Protein AF-0000000073242923 (afdb_homodimer)

Structure (mmCIF, N/CA/C/O backbone):
data_AF-0000000073242923-model_v1
#
loop_
_entity.id
_entity.type
_entity.pdbx_description
1 polymer 'DNA-directed RNA polymerase subunit'
#
loop_
_atom_site.group_PDB
_atom_site.id
_atom_site.type_symbol
_atom_site.label_atom_id
_atom_site.label_alt_id
_atom_site.label_comp_id
_atom_site.label_asym_id
_atom_site.label_entity_id
_atom_site.label_seq_id
_atom_site.pdbx_PDB_ins_code
_atom_site.Cartn_x
_atom_site.Cartn_y
_atom_site.Cartn_z
_atom_site.occupancy
_atom_site.B_iso_or_equiv
_atom_site.auth_seq_id
_atom_site.auth_comp_id
_atom_site.auth_asym_id
_atom_site.auth_atom_id
_atom_site.pdbx_PDB_model_num
ATOM 1 N N . MET A 1 1 ? -4.211 -2.914 3.215 1 80.69 1 MET A N 1
ATOM 2 C CA . MET A 1 1 ? -3.973 -1.51 3.537 1 80.69 1 MET A CA 1
ATOM 3 C C . MET A 1 1 ? -2.5 -1.266 3.846 1 80.69 1 MET A C 1
ATOM 5 O O . MET A 1 1 ? -1.742 -2.213 4.062 1 80.69 1 MET A O 1
ATOM 9 N N . PHE A 1 2 ? -2.104 0.035 3.656 1 84.06 2 PHE A N 1
ATOM 10 C CA . PHE A 1 2 ? -0.707 0.384 3.889 1 84.06 2 PHE A CA 1
ATOM 11 C C . PHE A 1 2 ? -0.576 1.334 5.074 1 84.06 2 PHE A C 1
ATOM 13 O O . PHE A 1 2 ? -1.42 2.211 5.27 1 84.06 2 PHE A O 1
ATOM 20 N N . TYR A 1 3 ? 0.448 0.98 5.871 1 86.44 3 TYR A N 1
ATOM 21 C CA . TYR A 1 3 ? 0.689 1.798 7.055 1 86.44 3 TYR A CA 1
ATOM 22 C C . TYR A 1 3 ? 2.172 2.107 7.211 1 86.44 3 TYR A C 1
ATOM 24 O O . TYR A 1 3 ? 3.023 1.38 6.691 1 86.44 3 TYR A O 1
ATOM 32 N N . LEU A 1 4 ? 2.373 3.188 7.887 1 90.81 4 LEU A N 1
ATOM 33 C CA . LEU A 1 4 ? 3.734 3.506 8.305 1 90.81 4 LEU A CA 1
ATOM 34 C C . LEU A 1 4 ? 4.035 2.9 9.672 1 90.81 4 LEU A C 1
ATOM 36 O O . LEU A 1 4 ? 3.234 3.02 10.602 1 90.81 4 LEU A O 1
ATOM 40 N N . SER A 1 5 ? 5.137 2.205 9.766 1 93.06 5 SER A N 1
ATOM 41 C CA . SER A 1 5 ? 5.57 1.626 11.031 1 93.06 5 SER A CA 1
ATOM 42 C C . SER A 1 5 ? 6.973 2.104 11.406 1 93.06 5 SER A C 1
ATOM 44 O O . SER A 1 5 ? 7.895 2.035 10.586 1 93.06 5 SER A O 1
ATOM 46 N N . ARG A 1 6 ? 7.066 2.523 12.648 1 94.62 6 ARG A N 1
ATOM 47 C CA . ARG A 1 6 ? 8.375 2.951 13.141 1 94.62 6 ARG A CA 1
ATOM 48 C C . ARG A 1 6 ? 9.117 1.791 13.797 1 94.62 6 ARG A C 1
ATOM 50 O O . ARG A 1 6 ? 8.57 1.093 14.648 1 94.62 6 ARG A O 1
ATOM 57 N N . ILE A 1 7 ? 10.391 1.542 13.383 1 95.06 7 ILE A N 1
ATOM 58 C CA . ILE A 1 7 ? 11.188 0.43 13.875 1 95.06 7 ILE A CA 1
ATOM 59 C C . ILE A 1 7 ? 12.555 0.942 14.336 1 95.06 7 ILE A C 1
ATOM 61 O O . ILE A 1 7 ? 13.109 1.865 13.742 1 95.06 7 ILE A O 1
ATOM 65 N N . GLU A 1 8 ? 13.016 0.459 15.398 1 95.88 8 GLU A N 1
ATOM 66 C CA . GLU A 1 8 ? 14.398 0.642 15.82 1 95.88 8 GLU A CA 1
ATOM 67 C C . GLU A 1 8 ? 15.211 -0.637 15.625 1 95.88 8 GLU A C 1
ATOM 69 O O . GLU A 1 8 ? 14.758 -1.726 15.984 1 95.88 8 GLU A O 1
ATOM 74 N N . HIS A 1 9 ? 16.391 -0.534 14.992 1 94.44 9 HIS A N 1
ATOM 75 C CA . HIS A 1 9 ? 17.203 -1.714 14.703 1 94.44 9 HIS A CA 1
ATOM 76 C C . HIS A 1 9 ? 18.688 -1.393 14.766 1 94.44 9 HIS A C 1
ATOM 78 O O . HIS A 1 9 ? 19.109 -0.299 14.375 1 94.44 9 HIS A O 1
ATOM 84 N N . LYS A 1 10 ? 19.406 -2.385 15.266 1 92.94 10 LYS A N 1
ATOM 85 C CA . LYS A 1 10 ? 20.859 -2.301 15.242 1 92.94 10 LYS A CA 1
ATOM 86 C C . LYS A 1 10 ? 21.438 -3.033 14.031 1 92.94 10 LYS A C 1
ATOM 88 O O . LYS A 1 10 ? 21.062 -4.176 13.758 1 92.94 10 LYS A O 1
ATOM 93 N N . LEU A 1 11 ? 22.297 -2.26 13.258 1 92.25 11 LEU A N 1
ATOM 94 C CA . LEU A 1 11 ? 22.875 -2.914 12.094 1 92.25 11 LEU A CA 1
ATOM 95 C C . LEU A 1 11 ? 24.328 -2.5 11.914 1 92.25 11 LEU A C 1
ATOM 97 O O . LEU A 1 11 ? 24.75 -1.441 12.391 1 92.25 11 LEU A O 1
ATOM 101 N N . SER A 1 12 ? 25.062 -3.389 11.266 1 91.44 12 SER A N 1
ATOM 102 C CA . SER A 1 12 ? 26.453 -3.109 10.906 1 91.44 12 SER A CA 1
ATOM 103 C C . SER A 1 12 ? 26.594 -2.812 9.422 1 91.44 12 SER A C 1
ATOM 105 O O . SER A 1 12 ? 25.828 -3.34 8.602 1 91.44 12 SER A O 1
ATOM 107 N N . LEU A 1 13 ? 27.5 -1.941 9.125 1 90.5 13 LEU A N 1
ATOM 108 C CA . LEU A 1 13 ? 27.75 -1.619 7.727 1 90.5 13 LEU A CA 1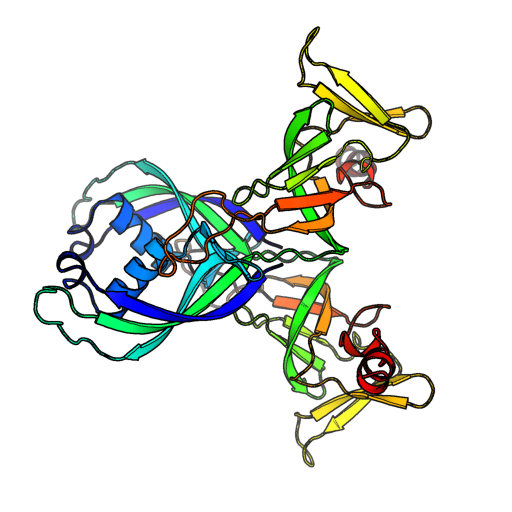
ATOM 109 C C . LEU A 1 13 ? 29.016 -2.307 7.238 1 90.5 13 LEU A C 1
ATOM 111 O O . LEU A 1 13 ? 30.094 -2.113 7.809 1 90.5 13 LEU A O 1
ATOM 115 N N . PRO A 1 14 ? 28.875 -3.059 6.188 1 87.69 14 PRO A N 1
ATOM 116 C CA . PRO A 1 14 ? 30.094 -3.631 5.617 1 87.69 14 PRO A CA 1
ATOM 117 C C . PRO A 1 14 ? 31.016 -2.572 5.02 1 87.69 14 PRO A C 1
ATOM 119 O O . PRO A 1 14 ? 30.562 -1.516 4.586 1 87.69 14 PRO A O 1
ATOM 122 N N . PRO A 1 15 ? 32.25 -2.881 4.992 1 83.69 15 PRO A N 1
ATOM 123 C CA . PRO A 1 15 ? 33.25 -1.922 4.492 1 83.69 15 PRO A CA 1
ATOM 124 C C . PRO A 1 15 ? 32.938 -1.438 3.078 1 83.69 15 PRO A C 1
ATOM 126 O O . PRO A 1 15 ? 33.219 -0.283 2.742 1 83.69 15 PRO A O 1
ATOM 129 N N . THR A 1 16 ? 32.312 -2.264 2.277 1 81.31 16 THR A N 1
ATOM 130 C CA . THR A 1 16 ? 32.031 -1.921 0.887 1 81.31 16 THR A CA 1
ATOM 131 C C . THR A 1 16 ? 31 -0.801 0.802 1 81.31 16 THR A C 1
ATOM 133 O O . THR A 1 16 ? 30.922 -0.095 -0.205 1 81.31 16 THR A O 1
ATOM 136 N N . ARG A 1 17 ? 30.25 -0.628 1.909 1 81.56 17 ARG A N 1
ATOM 137 C CA . ARG A 1 17 ? 29.188 0.381 1.894 1 81.56 17 ARG A CA 1
ATOM 138 C C . ARG A 1 17 ? 29.703 1.711 2.443 1 81.56 17 ARG A C 1
ATOM 140 O O . ARG A 1 17 ? 29.062 2.75 2.246 1 81.56 17 ARG A O 1
ATOM 147 N N . LEU A 1 18 ? 30.828 1.64 2.984 1 81.56 18 LEU A N 1
ATOM 148 C CA . LEU A 1 18 ? 31.328 2.826 3.668 1 81.56 18 LEU A CA 1
ATOM 149 C C . LEU A 1 18 ? 31.812 3.865 2.662 1 81.56 18 LEU A C 1
ATOM 151 O O . LEU A 1 18 ? 32.062 5.016 3.027 1 81.56 18 LEU A O 1
ATOM 155 N N . VAL A 1 19 ? 31.797 3.494 1.378 1 79.81 19 VAL A N 1
ATOM 156 C CA . VAL A 1 19 ? 32.188 4.438 0.334 1 79.81 19 VAL A CA 1
ATOM 157 C C . VAL A 1 19 ? 31.031 5.406 0.067 1 79.81 19 VAL A C 1
ATOM 159 O O . VAL A 1 19 ? 31.234 6.492 -0.48 1 79.81 19 VAL A O 1
ATOM 162 N N . LEU A 1 20 ? 29.906 5.07 0.49 1 83.25 20 LEU A N 1
ATOM 163 C CA . LEU A 1 20 ? 28.703 5.895 0.306 1 83.25 20 LEU A CA 1
ATOM 164 C C . LEU A 1 20 ? 28.469 6.781 1.523 1 83.25 20 LEU A C 1
ATOM 166 O O . LEU A 1 20 ? 28.953 6.484 2.617 1 83.25 20 LEU A O 1
ATOM 170 N N . PRO A 1 21 ? 27.688 7.836 1.221 1 88.5 21 PRO A N 1
ATOM 171 C CA . PRO A 1 21 ? 27.219 8.555 2.41 1 88.5 21 PRO A CA 1
ATOM 172 C C . PRO A 1 21 ? 26.484 7.645 3.393 1 88.5 21 PRO A C 1
ATOM 174 O O . PRO A 1 21 ? 25.75 6.75 2.975 1 88.5 21 PRO A O 1
ATOM 177 N N . ILE A 1 22 ? 26.75 7.867 4.656 1 89.44 22 ILE A N 1
ATOM 178 C CA . ILE A 1 22 ? 26.297 6.98 5.723 1 89.44 22 ILE A CA 1
ATOM 179 C C . ILE A 1 22 ? 24.797 6.73 5.586 1 89.44 22 ILE A C 1
ATOM 181 O O . ILE A 1 22 ? 24.328 5.594 5.73 1 89.44 22 ILE A O 1
ATOM 185 N N . ARG A 1 23 ? 24.016 7.785 5.348 1 91.81 23 ARG A N 1
ATOM 186 C CA . ARG A 1 23 ? 22.562 7.633 5.25 1 91.81 23 ARG A CA 1
ATOM 187 C C . ARG A 1 23 ? 22.188 6.719 4.09 1 91.81 23 ARG A C 1
ATOM 189 O O . ARG A 1 23 ? 21.281 5.887 4.219 1 91.81 23 ARG A O 1
ATOM 196 N N . GLU A 1 24 ? 22.875 6.855 3.029 1 88.56 24 GLU A N 1
ATOM 197 C CA . GLU A 1 24 ? 22.625 6.008 1.865 1 88.56 24 GLU A CA 1
ATOM 198 C C . GLU A 1 24 ? 23.031 4.566 2.139 1 88.56 24 GLU A C 1
ATOM 200 O O . GLU A 1 24 ? 22.328 3.631 1.759 1 88.56 24 GLU A O 1
ATOM 205 N N . ALA A 1 25 ? 24.156 4.457 2.725 1 89.94 25 ALA A N 1
ATOM 206 C CA . ALA A 1 25 ? 24.656 3.123 3.061 1 89.94 25 ALA A CA 1
ATOM 207 C C . ALA A 1 25 ? 23.688 2.398 3.994 1 89.94 25 ALA A C 1
ATOM 209 O O . ALA A 1 25 ? 23.375 1.225 3.785 1 89.94 25 ALA A O 1
ATOM 210 N N . ILE A 1 26 ? 23.203 3.115 4.965 1 93.75 26 ILE A N 1
ATOM 211 C CA . ILE A 1 26 ? 22.281 2.547 5.93 1 93.75 26 ILE A CA 1
ATOM 212 C C . ILE A 1 26 ? 20.969 2.184 5.23 1 93.75 26 ILE A C 1
ATOM 214 O O . ILE A 1 26 ? 20.406 1.116 5.477 1 93.75 26 ILE A O 1
ATOM 218 N N . HIS A 1 27 ? 20.547 3.047 4.426 1 93.56 27 HIS A N 1
ATOM 219 C CA . HIS A 1 27 ? 19.312 2.787 3.682 1 93.56 27 HIS A CA 1
ATOM 220 C C . HIS A 1 27 ? 19.422 1.497 2.877 1 93.56 27 HIS A C 1
ATOM 222 O O . HIS A 1 27 ? 18.5 0.675 2.889 1 93.56 27 HIS A O 1
ATOM 228 N N . MET A 1 28 ? 20.516 1.323 2.215 1 88.88 28 MET A N 1
ATOM 229 C CA . MET A 1 28 ? 20.734 0.122 1.415 1 88.88 28 MET A CA 1
ATOM 230 C C . MET A 1 28 ? 20.719 -1.125 2.293 1 88.88 28 MET A C 1
ATOM 232 O O . MET A 1 28 ? 20.125 -2.143 1.923 1 88.88 28 MET A O 1
ATOM 236 N N . GLU A 1 29 ? 21.375 -0.966 3.42 1 91.75 29 GLU A N 1
ATOM 237 C CA . GLU A 1 29 ? 21.422 -2.105 4.332 1 91.75 29 GLU A CA 1
ATOM 238 C C . GLU A 1 29 ? 20.031 -2.428 4.875 1 91.75 29 GLU A C 1
ATOM 240 O O . GLU A 1 29 ? 19.656 -3.598 5 1 91.75 29 GLU A O 1
ATOM 245 N N . LEU A 1 30 ? 19.234 -1.437 5.199 1 94.38 30 LEU A N 1
ATOM 246 C CA . LEU A 1 30 ? 17.875 -1.639 5.688 1 94.38 30 LEU A CA 1
ATOM 247 C C . LEU A 1 30 ? 17 -2.309 4.625 1 94.38 30 LEU A C 1
ATOM 249 O O . LEU A 1 30 ? 16.188 -3.178 4.941 1 94.38 30 LEU A O 1
ATOM 253 N N . GLU A 1 31 ? 17.172 -1.861 3.451 1 9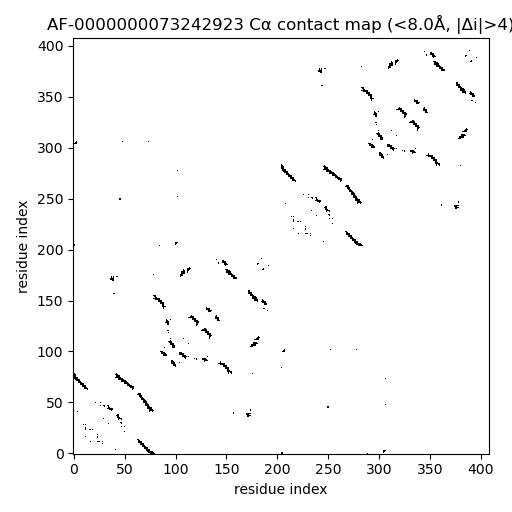2.25 31 GLU A N 1
ATOM 254 C CA . GLU A 1 31 ? 16.422 -2.471 2.359 1 92.25 31 GLU A CA 1
ATOM 255 C C . GLU A 1 31 ? 16.719 -3.963 2.246 1 92.25 31 GLU A C 1
ATOM 257 O O . GLU A 1 31 ? 15.812 -4.777 2.086 1 92.25 31 GLU A O 1
ATOM 262 N N . LYS A 1 32 ? 17.938 -4.25 2.279 1 90.31 32 LYS A N 1
ATOM 263 C CA . LYS A 1 32 ? 18.359 -5.648 2.205 1 90.31 32 LYS A CA 1
ATOM 264 C C . LYS A 1 32 ? 17.734 -6.465 3.336 1 90.31 32 LYS A C 1
ATOM 266 O O . LYS A 1 32 ? 17.328 -7.613 3.129 1 90.31 32 LYS A O 1
ATOM 271 N N . LEU A 1 33 ? 17.609 -5.883 4.465 1 92.38 33 LEU A N 1
ATOM 272 C CA . LEU A 1 33 ? 17.188 -6.594 5.664 1 92.38 33 LEU A CA 1
ATOM 273 C C . LEU A 1 33 ? 15.664 -6.699 5.719 1 92.38 33 LEU A C 1
ATOM 275 O O . LEU A 1 33 ? 15.117 -7.73 6.125 1 92.38 33 LEU A O 1
ATOM 279 N N . PHE A 1 34 ? 14.93 -5.688 5.273 1 94.06 34 PHE A N 1
ATOM 280 C CA . PHE A 1 34 ? 13.523 -5.609 5.629 1 94.06 34 PHE A CA 1
ATOM 281 C C . PHE A 1 34 ? 12.641 -5.691 4.387 1 94.06 34 PHE A C 1
ATOM 283 O O . PHE A 1 34 ? 11.484 -6.109 4.465 1 94.06 34 PHE A O 1
ATOM 290 N N . LEU A 1 35 ? 13.133 -5.273 3.268 1 93 35 LEU A N 1
ATOM 291 C CA . LEU A 1 35 ? 12.289 -5.223 2.076 1 93 35 LEU A CA 1
ATOM 292 C C . LEU A 1 35 ? 11.766 -6.609 1.723 1 93 35 LEU A C 1
ATOM 294 O O . LEU A 1 35 ? 12.516 -7.59 1.754 1 93 35 LEU A O 1
ATOM 298 N N . ASP A 1 36 ? 10.531 -6.691 1.466 1 92.5 36 ASP A N 1
ATOM 299 C CA . ASP A 1 36 ? 9.844 -7.898 1.02 1 92.5 36 ASP A CA 1
ATOM 300 C C . ASP A 1 36 ? 9.82 -8.961 2.119 1 92.5 36 ASP A C 1
ATOM 302 O O . ASP A 1 36 ? 9.711 -10.156 1.835 1 92.5 36 ASP A O 1
ATOM 306 N N . LYS A 1 37 ? 10.086 -8.539 3.312 1 93.62 37 LYS A N 1
ATOM 307 C CA . LYS A 1 37 ? 10 -9.438 4.457 1 93.62 37 LYS A CA 1
ATOM 308 C C . LYS A 1 37 ? 8.734 -9.172 5.27 1 93.62 37 LYS A C 1
ATOM 310 O O . LYS A 1 37 ? 8.305 -8.023 5.398 1 93.62 37 LYS A O 1
ATOM 315 N N . VAL A 1 38 ? 8.195 -10.289 5.773 1 94.31 38 VAL A N 1
ATOM 316 C CA . VAL A 1 38 ? 7.023 -10.188 6.629 1 94.31 38 VAL A CA 1
ATOM 317 C C . VAL A 1 38 ? 7.453 -10.148 8.094 1 94.31 38 VAL A C 1
ATOM 319 O O . VAL A 1 38 ? 8.273 -10.961 8.531 1 94.31 38 VAL A O 1
ATOM 322 N N . ILE A 1 39 ? 7.023 -9.148 8.734 1 91 39 ILE A N 1
ATOM 323 C CA . ILE A 1 39 ? 7.168 -9.078 10.18 1 91 39 ILE A CA 1
ATOM 324 C C . ILE A 1 39 ? 5.844 -9.445 10.852 1 91 39 ILE A C 1
ATOM 326 O O . ILE A 1 39 ? 4.801 -8.875 10.523 1 91 39 ILE A O 1
ATOM 330 N N . ALA A 1 40 ? 5.918 -10.328 11.75 1 87.56 40 ALA A N 1
ATOM 331 C CA . ALA A 1 40 ? 4.699 -10.812 12.391 1 87.56 40 ALA A CA 1
ATOM 332 C C . ALA A 1 40 ? 3.898 -9.656 12.977 1 87.56 40 ALA A C 1
ATOM 334 O O . ALA A 1 40 ? 4.457 -8.766 13.633 1 87.56 40 ALA A O 1
ATOM 335 N N . ASN A 1 41 ? 2.572 -9.664 12.617 1 86.81 41 ASN A N 1
ATOM 336 C CA . ASN A 1 41 ? 1.556 -8.742 13.109 1 86.81 41 ASN A CA 1
ATOM 337 C C . ASN A 1 41 ? 1.807 -7.316 12.625 1 86.81 41 ASN A C 1
ATOM 339 O O . ASN A 1 41 ? 1.133 -6.379 13.055 1 86.81 41 ASN A O 1
ATOM 343 N N . LEU A 1 42 ? 2.854 -7.168 11.797 1 90 42 LEU A N 1
ATOM 344 C CA . LEU A 1 42 ? 3.092 -5.844 11.234 1 90 42 LEU A CA 1
ATOM 345 C C . LEU A 1 42 ? 2.836 -5.844 9.727 1 90 42 LEU A C 1
ATOM 347 O O . LEU A 1 42 ? 2.551 -4.793 9.141 1 90 42 LEU A O 1
ATOM 351 N N . GLY A 1 43 ? 3.006 -7.02 9.164 1 94.25 43 GLY A N 1
ATOM 352 C CA . GLY A 1 43 ? 2.701 -7.109 7.742 1 94.25 43 GLY A CA 1
ATOM 353 C C . GLY A 1 43 ? 3.939 -7.242 6.875 1 94.25 43 GLY A C 1
ATOM 354 O O . GLY A 1 43 ? 5.012 -7.598 7.367 1 94.25 43 GLY A O 1
ATOM 355 N N . LEU A 1 44 ? 3.791 -7.121 5.586 1 95.19 44 LEU A N 1
ATOM 356 C CA . LEU A 1 44 ? 4.848 -7.215 4.582 1 95.19 44 LEU A CA 1
ATOM 357 C C . LEU A 1 44 ? 5.5 -5.855 4.352 1 95.19 44 LEU A C 1
ATOM 359 O O . LEU A 1 44 ? 4.809 -4.867 4.086 1 95.19 44 LEU A O 1
ATOM 363 N N . CYS A 1 45 ? 6.832 -5.762 4.426 1 95.69 45 CYS A N 1
ATOM 364 C CA . CYS A 1 45 ? 7.543 -4.512 4.199 1 95.69 45 CYS A CA 1
ATOM 365 C C . CYS A 1 45 ? 7.625 -4.191 2.711 1 95.69 45 CYS A C 1
ATOM 367 O O . CYS A 1 45 ? 8.211 -4.949 1.94 1 95.69 45 CYS A O 1
ATOM 369 N N . ILE A 1 46 ? 7.094 -3.039 2.395 1 94.38 46 ILE A N 1
ATOM 370 C CA . ILE A 1 46 ? 7.031 -2.621 0.999 1 94.38 46 ILE A CA 1
ATOM 371 C C . ILE A 1 46 ? 8.188 -1.671 0.692 1 94.38 46 ILE A C 1
ATOM 373 O O . ILE A 1 46 ? 8.703 -1.649 -0.428 1 94.38 46 ILE A O 1
ATOM 377 N N . SER A 1 47 ? 8.539 -0.873 1.71 1 94.56 47 SER A N 1
ATOM 378 C CA . SER A 1 47 ? 9.555 0.14 1.466 1 94.56 47 SER A CA 1
ATOM 379 C C . SER A 1 47 ? 10.141 0.665 2.773 1 94.56 47 SER A C 1
ATOM 381 O O . SER A 1 47 ? 9.438 0.734 3.787 1 94.56 47 SER A O 1
ATOM 383 N N . VAL A 1 48 ? 11.445 0.926 2.656 1 95.19 48 VAL A N 1
ATOM 384 C CA . VAL A 1 48 ? 12.016 1.774 3.695 1 95.19 48 VAL A CA 1
ATOM 385 C C . VAL A 1 48 ? 11.695 3.238 3.402 1 95.19 48 VAL A C 1
ATOM 387 O O . VAL A 1 48 ? 12.297 3.846 2.512 1 95.19 48 VAL A O 1
ATOM 390 N N . TYR A 1 49 ? 10.812 3.754 4.129 1 93.56 49 TYR A N 1
ATOM 391 C CA . TYR A 1 49 ? 10.25 5.062 3.811 1 93.56 49 TYR A CA 1
ATOM 392 C C . TYR A 1 49 ? 11.234 6.176 4.16 1 93.56 49 TYR A C 1
ATOM 394 O O . TYR A 1 49 ? 11.57 7.008 3.314 1 93.56 49 TYR A O 1
ATOM 402 N N . ASP A 1 50 ? 11.727 6.215 5.359 1 94.06 50 ASP A N 1
ATOM 403 C CA . ASP A 1 50 ? 12.711 7.215 5.754 1 94.06 50 ASP A CA 1
ATOM 404 C C . ASP A 1 50 ? 13.461 6.781 7.012 1 94.06 50 ASP A C 1
ATOM 406 O O . ASP A 1 50 ? 13.078 5.809 7.664 1 94.06 50 ASP A O 1
ATOM 410 N N . ILE A 1 51 ? 14.609 7.414 7.191 1 96.06 51 ILE A N 1
ATOM 411 C CA . ILE A 1 51 ? 15.422 7.215 8.383 1 96.06 51 ILE A CA 1
ATOM 412 C C . ILE A 1 51 ? 15.25 8.406 9.328 1 96.06 51 ILE A C 1
ATOM 414 O O . ILE A 1 51 ? 15.539 9.547 8.953 1 96.06 51 ILE A O 1
ATOM 418 N N . ARG A 1 52 ? 14.891 8.125 10.492 1 96.81 52 ARG A N 1
ATOM 419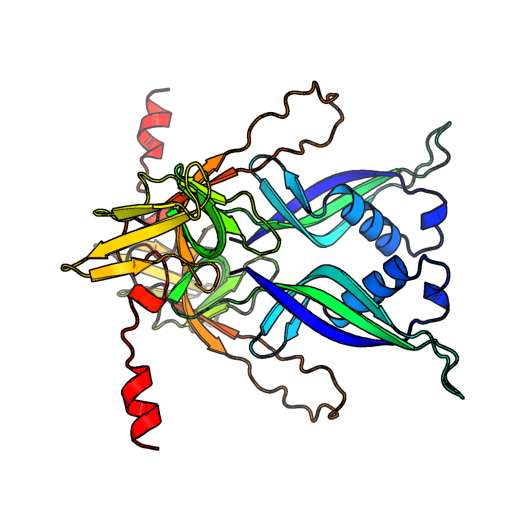 C CA . ARG A 1 52 ? 14.578 9.188 11.445 1 96.81 52 ARG A CA 1
ATOM 420 C C . ARG A 1 52 ? 15.812 9.57 12.258 1 96.81 52 ARG A C 1
ATOM 422 O O . ARG A 1 52 ? 16.047 10.758 12.508 1 96.81 52 ARG A O 1
ATOM 429 N N . SER A 1 53 ? 16.562 8.562 12.688 1 96.94 53 SER A N 1
ATOM 430 C CA . SER A 1 53 ? 17.75 8.859 13.461 1 96.94 53 SER A CA 1
ATOM 431 C C . SER A 1 53 ? 18.797 7.762 13.305 1 96.94 53 SER A C 1
ATOM 433 O O . SER A 1 53 ? 18.469 6.609 13.023 1 96.94 53 SER A O 1
ATOM 435 N N . ILE A 1 54 ? 20.016 8.148 13.367 1 95.62 54 ILE A N 1
ATOM 436 C CA . ILE A 1 54 ? 21.188 7.273 13.328 1 95.62 54 ILE A CA 1
ATOM 437 C C . ILE A 1 54 ? 22.094 7.566 14.523 1 95.62 54 ILE A C 1
ATOM 439 O O . ILE A 1 54 ? 22.531 8.703 14.711 1 95.62 54 ILE A O 1
ATOM 443 N N . ASP A 1 55 ? 22.297 6.551 15.281 1 93.81 55 ASP A N 1
ATOM 444 C CA . ASP A 1 55 ? 23.172 6.699 16.438 1 93.81 55 ASP A CA 1
ATOM 445 C C . ASP A 1 55 ? 24.281 5.656 16.438 1 93.81 55 ASP A C 1
ATOM 447 O O . ASP A 1 55 ? 24.062 4.512 16.016 1 93.81 55 ASP A O 1
ATOM 451 N N . GLY A 1 56 ? 25.406 6.125 16.859 1 89.38 56 GLY A N 1
ATOM 452 C CA . GLY A 1 56 ? 26.516 5.195 16.984 1 89.38 56 GLY A CA 1
ATOM 453 C C . GLY A 1 56 ? 27.547 5.34 15.883 1 89.38 56 GLY A C 1
ATOM 454 O O . GLY A 1 56 ? 27.859 6.453 15.461 1 89.38 56 GLY A O 1
ATOM 455 N N . GLY A 1 57 ? 28.188 4.172 15.492 1 79.38 57 GLY A N 1
ATOM 456 C CA . GLY A 1 57 ? 29.312 4.09 14.57 1 79.38 57 GLY A CA 1
ATOM 457 C C . GLY A 1 57 ? 30.578 3.555 15.211 1 79.38 57 GLY A C 1
ATOM 458 O O . GLY A 1 57 ? 31.688 3.965 14.852 1 79.38 57 GLY A O 1
ATOM 459 N N . PHE A 1 58 ? 30.266 2.764 16.25 1 78.06 58 PHE A N 1
ATOM 460 C CA . PHE A 1 58 ? 31.391 2.219 16.984 1 78.06 58 PHE A CA 1
ATOM 461 C C . PHE A 1 58 ? 31.844 0.899 16.375 1 78.06 58 PHE A C 1
ATOM 463 O O . PHE A 1 58 ? 31.031 0.129 15.867 1 78.06 58 PHE A O 1
ATOM 470 N N . ILE A 1 59 ? 33.125 0.816 16.219 1 76.25 59 ILE A N 1
ATOM 471 C CA . ILE A 1 59 ? 33.719 -0.438 15.75 1 76.25 59 ILE A CA 1
ATOM 472 C C . ILE A 1 59 ? 34.031 -1.333 16.953 1 76.25 59 ILE A C 1
ATOM 474 O O . ILE A 1 59 ? 34.75 -0.921 17.859 1 76.25 59 ILE A O 1
ATOM 478 N N . PHE A 1 60 ? 33.281 -2.455 16.984 1 68.94 60 PHE A N 1
ATOM 479 C CA . PHE A 1 60 ? 33.531 -3.402 18.062 1 68.94 60 PHE A CA 1
ATOM 480 C C . PHE A 1 60 ? 34.812 -4.184 17.781 1 68.94 60 PHE A C 1
ATOM 482 O O . PHE A 1 60 ? 35.125 -4.477 16.625 1 68.94 60 PHE A O 1
ATOM 489 N N . ALA A 1 61 ? 35.531 -4.449 18.875 1 67.06 61 ALA A N 1
ATOM 490 C CA . ALA A 1 61 ? 36.75 -5.246 18.781 1 67.06 61 ALA A CA 1
ATOM 491 C C . ALA A 1 61 ? 36.5 -6.555 18.031 1 67.06 61 ALA A C 1
ATOM 493 O O . ALA A 1 61 ? 35.594 -7.305 18.391 1 67.06 61 ALA A O 1
ATOM 494 N N . GLY A 1 62 ? 37.156 -6.773 16.953 1 67.75 62 GLY A N 1
ATOM 495 C CA . GLY A 1 62 ? 37.031 -8.008 16.188 1 67.75 62 GLY A CA 1
ATOM 496 C C . GLY A 1 62 ? 36.094 -7.875 14.992 1 67.75 62 GLY A C 1
ATOM 497 O O . GLY A 1 62 ? 36.094 -8.734 14.109 1 67.75 62 GLY A O 1
ATOM 498 N N . ASP A 1 63 ? 35.219 -6.773 15.242 1 64.19 63 ASP A N 1
ATOM 499 C CA . ASP A 1 63 ? 34.312 -6.555 14.125 1 64.19 63 ASP A CA 1
ATOM 500 C C . ASP A 1 63 ? 34.75 -5.375 13.266 1 64.19 63 ASP A C 1
ATOM 502 O O . ASP A 1 63 ? 35.156 -4.328 13.797 1 64.19 63 ASP A O 1
ATOM 506 N N . GLY A 1 64 ? 35.312 -5.617 12.188 1 74 64 GLY A N 1
ATOM 507 C CA . GLY A 1 64 ? 35.875 -4.598 11.305 1 74 64 GLY A CA 1
ATOM 508 C C . GLY A 1 64 ? 34.781 -3.695 10.711 1 74 64 GLY A C 1
ATOM 509 O O . GLY A 1 64 ? 35.094 -2.832 9.883 1 74 64 GLY A O 1
ATOM 510 N N . ALA A 1 65 ? 33.5 -3.865 11.219 1 84.75 65 ALA A N 1
ATOM 511 C CA . ALA A 1 65 ? 32.438 -3.047 10.633 1 84.75 65 ALA A CA 1
ATOM 512 C C . ALA A 1 65 ? 31.75 -2.211 11.695 1 84.75 65 ALA A C 1
ATOM 514 O O . ALA A 1 65 ? 31.438 -2.713 12.781 1 84.75 65 ALA A O 1
ATOM 515 N N . PRO A 1 66 ? 31.609 -0.925 11.555 1 89.88 66 PRO A N 1
ATOM 516 C CA . PRO A 1 66 ? 30.891 -0.082 12.508 1 89.88 66 PRO A CA 1
ATOM 517 C C . PRO A 1 66 ? 29.422 -0.491 12.664 1 89.88 66 PRO A C 1
ATOM 519 O O . PRO A 1 66 ? 28.797 -0.926 11.695 1 89.88 66 PRO A O 1
ATOM 522 N N . THR A 1 67 ? 28.953 -0.394 13.93 1 91.81 67 THR A N 1
ATOM 523 C CA . THR A 1 67 ? 27.562 -0.729 14.242 1 91.81 67 THR A CA 1
ATOM 524 C C . THR A 1 67 ? 26.766 0.526 14.578 1 91.81 67 THR A C 1
ATOM 526 O O . THR A 1 67 ? 27.234 1.393 15.312 1 91.81 67 THR A O 1
ATOM 529 N N . PHE A 1 68 ? 25.531 0.604 13.977 1 94.5 68 PHE A N 1
ATOM 530 C CA . PHE A 1 68 ? 24.656 1.753 14.18 1 94.5 68 PHE A CA 1
ATOM 531 C C . PHE A 1 68 ? 23.297 1.315 14.734 1 94.5 68 PHE A C 1
ATOM 533 O O . PHE A 1 68 ? 22.812 0.233 14.406 1 94.5 68 PHE A O 1
ATOM 540 N N . THR A 1 69 ? 22.703 2.16 15.609 1 95.75 69 THR A N 1
ATOM 541 C CA . THR A 1 69 ? 21.297 2.068 15.969 1 95.75 69 THR A CA 1
ATOM 542 C C . THR A 1 69 ? 20.469 3.057 15.148 1 95.75 69 THR A C 1
ATOM 544 O O . THR A 1 69 ? 20.672 4.27 15.234 1 95.75 69 THR A O 1
ATOM 547 N N . VAL A 1 70 ? 19.578 2.484 14.43 1 97.19 70 VAL A N 1
ATOM 548 C CA . VAL A 1 70 ? 18.859 3.322 13.484 1 97.19 70 VAL A CA 1
ATOM 549 C C . VAL A 1 70 ? 17.359 3.254 13.766 1 97.19 70 VAL A C 1
ATOM 551 O O . VAL A 1 70 ? 16.812 2.176 14.023 1 97.19 70 VAL A O 1
ATOM 554 N N . VAL A 1 71 ? 16.719 4.383 13.836 1 97.94 71 VAL A N 1
ATOM 555 C CA . VAL A 1 71 ? 15.258 4.492 13.867 1 97.94 71 VAL A CA 1
ATOM 556 C C . VAL A 1 71 ? 14.742 4.902 12.484 1 97.94 71 VAL A C 1
ATOM 558 O O . VAL A 1 71 ? 15.219 5.883 11.906 1 97.94 71 VAL A O 1
ATOM 561 N N . PHE A 1 72 ? 13.82 4.156 11.945 1 97.31 72 PHE A N 1
ATOM 562 C CA . PHE A 1 72 ? 13.367 4.383 10.578 1 97.31 72 PHE A CA 1
ATOM 563 C C . PHE A 1 72 ? 11.898 3.996 10.422 1 97.31 72 PHE A C 1
ATOM 565 O O . PHE A 1 72 ? 11.344 3.307 11.273 1 97.31 72 PHE A O 1
ATOM 572 N N . ASN A 1 73 ? 11.227 4.5 9.398 1 96.19 73 ASN A N 1
ATOM 573 C CA . ASN A 1 73 ? 9.844 4.176 9.062 1 96.19 73 ASN A CA 1
ATOM 574 C C . ASN A 1 73 ? 9.766 3.242 7.859 1 96.19 73 ASN A C 1
ATOM 576 O O . ASN A 1 73 ? 10.492 3.424 6.879 1 96.19 73 ASN A O 1
ATOM 580 N N . LEU A 1 74 ? 8.961 2.238 8.039 1 96.12 74 LEU A N 1
ATOM 581 C CA . LEU A 1 74 ? 8.648 1.313 6.953 1 96.12 74 LEU A CA 1
ATOM 582 C C . LEU A 1 74 ? 7.215 1.505 6.473 1 96.12 74 LEU A C 1
ATOM 584 O O . LEU A 1 74 ? 6.312 1.745 7.277 1 96.12 74 LEU A O 1
ATOM 588 N N . ILE A 1 75 ? 7.016 1.445 5.18 1 95.31 75 ILE A N 1
ATOM 589 C CA . ILE A 1 75 ? 5.66 1.284 4.668 1 95.31 75 ILE A CA 1
ATOM 590 C C . ILE A 1 75 ? 5.305 -0.2 4.605 1 95.31 75 ILE A C 1
ATOM 592 O O . ILE A 1 75 ? 5.996 -0.982 3.947 1 95.31 75 ILE A O 1
ATOM 596 N N . MET A 1 76 ? 4.246 -0.539 5.266 1 94.38 76 MET A N 1
ATOM 597 C CA . MET A 1 76 ? 3.865 -1.939 5.426 1 94.38 76 MET A CA 1
ATOM 598 C C . MET A 1 76 ? 2.549 -2.229 4.715 1 94.38 76 MET A C 1
ATOM 600 O O . MET A 1 76 ? 1.627 -1.411 4.746 1 94.38 76 MET A O 1
ATOM 604 N N . PHE A 1 77 ? 2.555 -3.318 3.99 1 94.12 77 PHE A N 1
ATOM 605 C CA . PHE A 1 77 ? 1.287 -3.904 3.572 1 94.12 77 PHE A CA 1
ATOM 606 C C . PHE A 1 77 ? 0.718 -4.801 4.664 1 94.12 77 PHE A C 1
ATOM 608 O O . PHE A 1 77 ? 1.26 -5.875 4.941 1 94.12 77 PHE A O 1
ATOM 615 N N . ARG A 1 78 ? -0.349 -4.328 5.199 1 92.5 78 ARG A N 1
ATOM 616 C CA . ARG A 1 78 ? -0.964 -5.031 6.324 1 92.5 78 ARG A CA 1
ATOM 617 C C . ARG A 1 78 ? -2.469 -5.168 6.125 1 92.5 78 ARG A C 1
ATOM 619 O O . ARG A 1 78 ? -3.246 -4.387 6.68 1 92.5 78 ARG A O 1
ATOM 626 N N . PRO A 1 79 ? -2.871 -6.223 5.422 1 92.81 79 PRO A N 1
ATOM 627 C CA . PRO A 1 79 ? -4.312 -6.449 5.289 1 92.81 79 PRO A CA 1
ATOM 628 C C . PRO A 1 79 ? -4.992 -6.723 6.629 1 92.81 79 PRO A C 1
ATOM 630 O O . PRO A 1 79 ? -4.34 -7.172 7.578 1 92.81 79 PRO A O 1
ATOM 633 N N . PHE A 1 80 ? -6.258 -6.387 6.711 1 89.69 80 PHE A N 1
ATOM 634 C CA . PHE A 1 80 ? -7.012 -6.648 7.93 1 89.69 80 PHE A CA 1
ATOM 635 C C . PHE A 1 80 ? -8.344 -7.32 7.613 1 89.69 80 PHE A C 1
ATOM 637 O O . PHE A 1 80 ? -8.859 -7.184 6.504 1 89.69 80 PHE A O 1
ATOM 644 N N . VAL A 1 81 ? -8.844 -7.969 8.617 1 92.38 81 VAL A N 1
ATOM 645 C CA . VAL A 1 81 ? -10.086 -8.711 8.445 1 92.38 81 VAL A CA 1
ATOM 646 C C . VAL A 1 81 ? -11.211 -7.75 8.07 1 92.38 81 VAL A C 1
ATOM 648 O O . VAL A 1 81 ? -11.391 -6.707 8.703 1 92.38 81 VAL A O 1
ATOM 651 N N . GLY A 1 82 ? -11.969 -8.047 7.031 1 89.31 82 GLY A N 1
ATOM 652 C CA . GLY A 1 82 ? -13.086 -7.234 6.574 1 89.31 82 GLY A CA 1
ATOM 653 C C . GLY A 1 82 ? -12.719 -6.305 5.434 1 89.31 82 GLY A C 1
ATOM 654 O O . GLY A 1 82 ? -13.594 -5.711 4.801 1 89.31 82 GLY A O 1
ATOM 655 N N . GLU A 1 83 ? -11.516 -6.211 5.199 1 88.94 83 GLU A N 1
ATOM 656 C CA . GLU A 1 83 ? -11.055 -5.336 4.125 1 88.94 83 GLU A CA 1
ATOM 657 C C . GLU A 1 83 ? -11.398 -5.914 2.756 1 88.94 83 GLU A C 1
ATOM 659 O O . GLU A 1 83 ? -11.297 -7.125 2.543 1 88.94 83 GLU A O 1
ATOM 664 N N . ILE A 1 84 ? -11.812 -5.035 1.902 1 89.31 84 ILE A N 1
ATOM 665 C CA . ILE A 1 84 ? -12.023 -5.434 0.516 1 89.31 84 ILE A CA 1
ATOM 666 C C . ILE A 1 84 ? -10.812 -5.039 -0.327 1 89.31 84 ILE A C 1
ATOM 668 O O . ILE A 1 84 ? -10.406 -3.877 -0.337 1 89.31 84 ILE A O 1
ATOM 672 N N . ILE A 1 85 ? -10.227 -6.055 -1.014 1 91.62 85 ILE A N 1
ATOM 673 C CA . ILE A 1 85 ? -9.031 -5.836 -1.81 1 91.62 85 ILE A CA 1
ATOM 674 C C . ILE A 1 85 ? -9.258 -6.324 -3.238 1 91.62 85 ILE A C 1
ATOM 676 O O . ILE A 1 85 ? -9.977 -7.305 -3.457 1 91.62 85 ILE A O 1
ATOM 680 N N . THR A 1 86 ? -8.703 -5.668 -4.195 1 91 86 THR A N 1
ATOM 681 C CA . THR A 1 86 ? -8.727 -6.094 -5.59 1 91 86 THR A CA 1
ATOM 682 C C . THR A 1 86 ? -7.441 -6.832 -5.957 1 91 86 THR A C 1
ATOM 684 O O . THR A 1 86 ? -6.344 -6.375 -5.633 1 91 86 THR A O 1
ATOM 687 N N . ALA A 1 87 ? -7.586 -7.973 -6.539 1 94.31 87 ALA A N 1
ATOM 688 C CA . ALA A 1 87 ? -6.449 -8.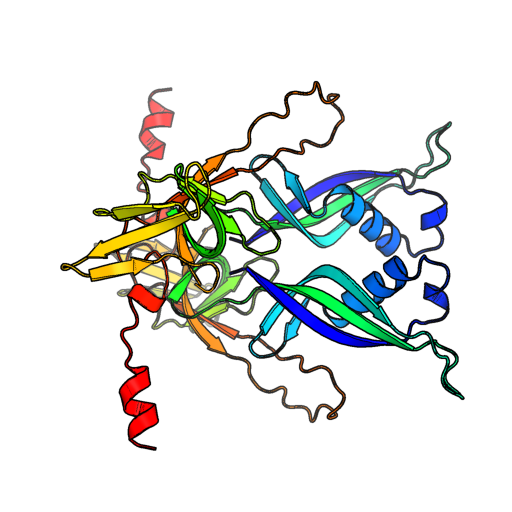805 -6.926 1 94.31 87 ALA A CA 1
ATOM 689 C C . ALA A 1 87 ? -6.715 -9.516 -8.25 1 94.31 87 ALA A C 1
ATOM 691 O O . ALA A 1 87 ? -7.754 -9.305 -8.883 1 94.31 87 ALA A O 1
ATOM 692 N N . LYS A 1 88 ? -5.672 -10.242 -8.688 1 95.25 88 LYS A N 1
ATOM 693 C CA . LYS A 1 88 ? -5.801 -11.055 -9.898 1 95.25 88 LYS A CA 1
ATOM 694 C C . LYS A 1 88 ? -5.688 -12.539 -9.57 1 95.25 88 LYS A C 1
ATOM 696 O O . LYS A 1 88 ? -5.195 -12.914 -8.508 1 95.25 88 LYS A O 1
ATOM 701 N N . LEU A 1 89 ? -6.215 -13.312 -10.508 1 97.44 89 LEU A N 1
ATOM 702 C CA . LEU A 1 89 ? -6.133 -14.758 -10.328 1 97.44 89 LEU A CA 1
ATOM 703 C C . LEU A 1 89 ? -4.711 -15.258 -10.555 1 97.44 89 LEU A C 1
ATOM 705 O O . LEU A 1 89 ? -4.105 -14.977 -11.594 1 97.44 89 LEU A O 1
ATOM 709 N N . PHE A 1 90 ? -4.207 -15.93 -9.602 1 96.5 90 PHE A N 1
ATOM 710 C CA . PHE A 1 90 ? -2.889 -16.547 -9.719 1 96.5 90 PHE A CA 1
ATOM 711 C C . PHE A 1 90 ? -3.004 -17.984 -10.172 1 96.5 90 PHE A C 1
ATOM 713 O O . PHE A 1 90 ? -2.311 -18.422 -11.094 1 96.5 90 PHE A O 1
ATOM 720 N N . SER A 1 91 ? -3.852 -18.688 -9.508 1 96.88 91 SER A N 1
ATOM 721 C CA . SER A 1 91 ? -4.133 -20.078 -9.875 1 96.88 91 SER A CA 1
ATOM 722 C C . SER A 1 91 ? -5.488 -20.516 -9.336 1 96.88 91 SER A C 1
ATOM 724 O O . SER A 1 91 ? -6.059 -19.875 -8.453 1 96.88 91 SER A O 1
ATOM 726 N N . SER A 1 92 ? -5.98 -21.609 -9.922 1 97 92 SER A N 1
ATOM 727 C CA . SER A 1 92 ? -7.27 -22.172 -9.547 1 97 92 SER A CA 1
ATOM 728 C C . SER A 1 92 ? -7.219 -23.703 -9.516 1 97 92 SER A C 1
ATOM 730 O O . SER A 1 92 ? -6.695 -24.328 -10.438 1 97 92 SER A O 1
ATOM 732 N N . ASP A 1 93 ? -7.656 -24.219 -8.469 1 96.31 93 ASP A N 1
ATOM 733 C CA . ASP A 1 93 ? -7.766 -25.672 -8.359 1 96.31 93 ASP A CA 1
ATOM 734 C C . ASP A 1 93 ? -9.023 -26.062 -7.598 1 96.31 93 ASP A C 1
ATOM 736 O O . ASP A 1 93 ? -9.859 -25.219 -7.281 1 96.31 93 ASP A O 1
ATOM 740 N N . ALA A 1 94 ? -9.172 -27.391 -7.312 1 94.88 94 ALA A N 1
ATOM 741 C CA . ALA A 1 94 ? -10.414 -27.906 -6.734 1 94.88 94 ALA A CA 1
ATOM 742 C C . ALA A 1 94 ? -10.617 -27.359 -5.32 1 94.88 94 ALA A C 1
ATOM 744 O O . ALA A 1 94 ? -11.742 -27.344 -4.816 1 94.88 94 ALA A O 1
ATOM 745 N N . ASP A 1 95 ? -9.508 -26.891 -4.703 1 96.56 95 ASP A N 1
ATOM 746 C CA . ASP A 1 95 ? -9.594 -26.406 -3.33 1 96.56 95 ASP A CA 1
ATOM 747 C C . ASP A 1 95 ? -10.016 -24.938 -3.299 1 96.56 95 ASP A C 1
ATOM 749 O O . ASP A 1 95 ? -10.414 -24.422 -2.252 1 96.56 95 ASP A O 1
ATOM 753 N N . GLY A 1 96 ? -9.836 -24.234 -4.406 1 97.88 96 GLY A N 1
ATOM 754 C CA . GLY A 1 96 ? -10.203 -22.844 -4.461 1 97.88 96 GLY A CA 1
ATOM 755 C C . GLY A 1 96 ? -9.289 -22.016 -5.34 1 97.88 96 GLY A C 1
ATOM 756 O O . GLY A 1 96 ? -8.812 -22.484 -6.371 1 97.88 96 GLY A O 1
ATOM 757 N N . LEU A 1 97 ? -9.227 -20.781 -4.949 1 98.31 97 LEU A N 1
ATOM 758 C CA . LEU A 1 97 ? -8.461 -19.844 -5.758 1 98.31 97 LEU A CA 1
ATOM 759 C C . LEU A 1 97 ? -7.238 -19.344 -4.996 1 98.31 97 LEU A C 1
ATOM 761 O O . LEU A 1 97 ? -7.27 -19.234 -3.768 1 98.31 97 LEU A O 1
ATOM 765 N N . ARG A 1 98 ? -6.191 -19.109 -5.695 1 98.38 98 ARG A N 1
ATOM 766 C CA . ARG A 1 98 ? -5.059 -18.312 -5.223 1 98.38 98 ARG A CA 1
ATOM 767 C C . ARG A 1 98 ? -4.961 -17 -5.984 1 98.38 98 ARG A C 1
ATOM 769 O O . ARG A 1 98 ? -4.977 -16.984 -7.219 1 98.38 98 ARG A O 1
ATOM 776 N N . LEU A 1 99 ? -4.922 -15.906 -5.254 1 97.56 99 LEU A N 1
ATOM 777 C CA . LEU A 1 99 ? -4.914 -14.586 -5.867 1 97.56 99 LEU A CA 1
ATOM 778 C C . LEU A 1 99 ? -3.557 -13.914 -5.695 1 97.56 99 LEU A C 1
ATOM 780 O O . LEU A 1 99 ? -2.727 -14.375 -4.906 1 97.56 99 LEU A O 1
ATOM 784 N N . THR A 1 100 ? -3.322 -12.867 -6.5 1 95.75 100 THR A N 1
ATOM 785 C CA . THR A 1 100 ? -2.043 -12.164 -6.457 1 95.75 100 THR A CA 1
ATOM 786 C C . THR A 1 100 ? -2.248 -10.664 -6.594 1 95.75 100 THR A C 1
ATOM 788 O O . THR A 1 100 ? -3.113 -10.211 -7.352 1 95.75 100 THR A O 1
ATOM 791 N N . LEU A 1 101 ? -1.469 -9.883 -5.871 1 92.94 101 LEU A N 1
ATOM 792 C CA . LEU A 1 101 ? -1.397 -8.438 -6.016 1 92.94 101 LEU A CA 1
ATOM 793 C C . LEU A 1 101 ? -0.192 -8.031 -6.859 1 92.94 101 LEU A C 1
ATOM 795 O O . LEU A 1 101 ? 0.002 -6.848 -7.145 1 92.94 101 LEU A O 1
ATOM 799 N N . GLY A 1 102 ? 0.561 -9.016 -7.281 1 91.5 102 GLY A N 1
ATOM 800 C CA . GLY A 1 102 ? 1.815 -8.75 -7.969 1 91.5 102 GLY A CA 1
ATOM 801 C C . GLY A 1 102 ? 3.021 -8.812 -7.051 1 91.5 102 GLY A C 1
ATOM 802 O O . GLY A 1 102 ? 3.986 -9.531 -7.332 1 91.5 102 GLY A O 1
ATOM 803 N N . PHE A 1 103 ? 2.924 -8.102 -5.922 1 92.38 103 PHE A N 1
ATOM 804 C CA . PHE A 1 103 ? 4.02 -8.07 -4.961 1 92.38 103 PHE A CA 1
ATOM 805 C C . PHE A 1 103 ? 3.732 -9 -3.787 1 92.38 103 PHE A C 1
ATOM 807 O O . PHE A 1 103 ? 4.605 -9.242 -2.951 1 92.38 103 PHE A O 1
ATOM 814 N N . PHE A 1 104 ? 2.57 -9.562 -3.744 1 94.88 104 PHE A N 1
ATOM 815 C CA . PHE A 1 104 ? 2.141 -10.484 -2.695 1 94.88 104 PHE A CA 1
ATOM 816 C C . PHE A 1 104 ? 1.187 -11.531 -3.254 1 94.88 104 PHE A C 1
ATOM 818 O O . PHE A 1 104 ? 0.137 -11.195 -3.807 1 94.88 104 PHE A O 1
ATOM 825 N N . ASP A 1 105 ? 1.48 -12.844 -2.984 1 95.38 105 ASP A N 1
ATOM 826 C CA . ASP A 1 105 ? 0.738 -13.867 -3.713 1 95.38 105 ASP A CA 1
ATOM 827 C C . ASP A 1 105 ? 0.14 -14.898 -2.754 1 95.38 105 ASP A C 1
ATOM 829 O O . ASP A 1 105 ? -0.498 -15.859 -3.188 1 95.38 105 ASP A O 1
ATOM 833 N N . ASP A 1 106 ? 0.334 -14.727 -1.463 1 96.44 106 ASP A N 1
ATOM 834 C CA . ASP A 1 106 ? -0.178 -15.711 -0.51 1 96.44 106 ASP A CA 1
ATOM 835 C C . ASP A 1 106 ? -1.598 -15.359 -0.071 1 96.44 106 ASP A C 1
ATOM 837 O O . ASP A 1 106 ? -1.862 -15.203 1.123 1 96.44 106 ASP A O 1
ATOM 841 N N . ILE A 1 107 ? -2.422 -15.273 -1.044 1 97.62 107 ILE A N 1
ATOM 842 C CA . ILE A 1 107 ? -3.838 -14.977 -0.863 1 97.62 107 ILE A CA 1
ATOM 843 C C . ILE A 1 107 ? -4.68 -16.141 -1.361 1 97.62 107 ILE A C 1
ATOM 845 O O . ILE A 1 107 ? -4.691 -16.438 -2.557 1 97.62 107 ILE A O 1
ATOM 849 N N . TYR A 1 108 ? -5.492 -16.703 -0.44 1 98.5 108 TYR A N 1
ATOM 850 C CA . TYR A 1 108 ? -6.25 -17.891 -0.779 1 98.5 108 TYR A CA 1
ATOM 851 C C . TYR A 1 108 ? -7.742 -17.688 -0.549 1 98.5 108 TYR A C 1
ATOM 853 O O . TYR A 1 108 ? -8.141 -17.078 0.447 1 98.5 108 TYR A O 1
ATOM 861 N N . VAL A 1 109 ? -8.531 -18.141 -1.488 1 98.56 109 VAL A N 1
ATOM 862 C CA . VAL A 1 109 ? -9.984 -18.203 -1.363 1 98.56 109 VAL A CA 1
ATOM 863 C C . VAL A 1 109 ? -10.461 -19.641 -1.467 1 98.56 109 VAL A C 1
ATOM 865 O O . VAL A 1 109 ? -10.625 -20.172 -2.568 1 98.56 109 VAL A O 1
ATOM 868 N N . PRO A 1 110 ? -10.719 -20.203 -0.342 1 98.38 110 PRO A N 1
ATOM 869 C CA . PRO A 1 110 ? -11.203 -21.594 -0.383 1 98.38 110 PRO A CA 1
ATOM 870 C C . PRO A 1 110 ? -12.531 -21.734 -1.124 1 98.38 110 PRO A C 1
ATOM 872 O O . PRO A 1 110 ? -13.312 -20.781 -1.187 1 98.38 110 PRO A O 1
ATOM 875 N N . ALA A 1 111 ? -12.805 -22.922 -1.566 1 97.25 111 ALA A N 1
ATOM 876 C CA . ALA A 1 111 ? -13.992 -23.203 -2.371 1 97.25 111 ALA A CA 1
ATOM 877 C C . ALA A 1 111 ? -15.266 -22.812 -1.629 1 97.25 111 ALA A C 1
ATOM 879 O O . ALA A 1 111 ? -16.203 -22.281 -2.232 1 97.25 111 ALA A O 1
ATOM 880 N N . HIS A 1 112 ? -15.297 -23.016 -0.366 1 97 112 HIS A N 1
ATOM 881 C CA . HIS A 1 112 ? -16.516 -22.766 0.406 1 97 112 HIS A CA 1
ATOM 882 C C . HIS A 1 112 ? -16.703 -21.266 0.652 1 97 112 HIS A C 1
ATOM 884 O O . HIS A 1 112 ? -17.719 -20.859 1.23 1 97 112 HIS A O 1
ATOM 890 N N . HIS A 1 113 ? -15.727 -20.469 0.227 1 97.56 113 HIS A N 1
ATOM 891 C CA . HIS A 1 113 ? -15.859 -19.016 0.312 1 97.56 113 HIS A CA 1
ATOM 892 C C . HIS A 1 113 ? -16.156 -18.406 -1.057 1 97.56 113 HIS A C 1
ATOM 894 O O . HIS A 1 113 ? -16.141 -17.188 -1.214 1 97.56 113 HIS A O 1
ATOM 900 N N . LEU A 1 114 ? -16.391 -19.234 -1.987 1 97.5 114 LEU A N 1
ATOM 901 C CA . LEU A 1 114 ? -16.859 -18.797 -3.299 1 97.5 114 LEU A CA 1
ATOM 902 C C . LEU A 1 114 ? -18.375 -18.641 -3.309 1 97.5 114 LEU A C 1
ATOM 904 O O . LEU A 1 114 ? -19.078 -19.234 -2.482 1 97.5 114 LEU A O 1
ATOM 908 N N . PRO A 1 115 ? -18.781 -17.812 -4.234 1 95.62 115 PRO A N 1
ATOM 909 C CA . PRO A 1 115 ? -20.234 -17.672 -4.289 1 95.62 115 PRO A CA 1
ATOM 910 C C . PRO A 1 115 ? -20.938 -19 -4.57 1 95.62 115 PRO A C 1
ATOM 912 O O . PRO A 1 115 ? -20.438 -19.828 -5.328 1 95.62 115 PRO A O 1
ATOM 915 N N . TYR A 1 116 ? -22.109 -19.094 -3.951 1 94.31 116 TYR A N 1
ATOM 916 C CA . TYR A 1 116 ? -22.938 -20.281 -4.145 1 94.31 116 TYR A CA 1
ATOM 917 C C . TYR A 1 116 ? -24.25 -19.922 -4.824 1 94.31 116 TYR A C 1
ATOM 919 O O . TYR A 1 116 ? -24.875 -18.906 -4.488 1 94.31 116 TYR A O 1
ATOM 927 N N . PRO A 1 117 ? -24.688 -20.828 -5.723 1 96 117 PRO A N 1
ATOM 928 C CA . PRO A 1 117 ? -24.172 -22.094 -6.242 1 96 117 PRO A CA 1
ATOM 929 C C . PRO A 1 117 ? -22.969 -21.906 -7.168 1 96 117 PRO A C 1
ATOM 931 O O . PRO A 1 117 ? -22.859 -20.875 -7.828 1 96 117 PRO A O 1
ATOM 934 N N . ASN A 1 118 ? -22.016 -22.875 -7.172 1 96.88 118 ASN A N 1
ATOM 935 C CA . ASN A 1 118 ? -20.844 -22.875 -8.031 1 96.88 118 ASN A CA 1
ATOM 936 C C . ASN A 1 118 ? -20.469 -24.281 -8.5 1 96.88 118 ASN A C 1
ATOM 938 O O . ASN A 1 118 ? -21.047 -25.25 -8.031 1 96.88 118 ASN A O 1
ATOM 942 N N . HIS A 1 119 ? -19.641 -24.328 -9.477 1 96.81 119 HIS A N 1
ATOM 943 C CA . HIS A 1 119 ? -19.094 -25.609 -9.898 1 96.81 119 HIS A CA 1
ATOM 944 C C . HIS A 1 119 ? -17.672 -25.453 -10.445 1 96.81 119 HIS A C 1
ATOM 946 O O . HIS A 1 119 ? -17.266 -24.344 -10.805 1 96.81 119 HIS A O 1
ATOM 952 N N . PHE A 1 120 ? -16.938 -26.5 -10.406 1 96.88 120 PHE A N 1
ATOM 953 C CA . PHE A 1 120 ? -15.547 -26.531 -10.852 1 96.88 120 PHE A CA 1
ATOM 954 C C . PHE A 1 120 ? -15.398 -27.406 -12.102 1 96.88 120 PHE A C 1
ATOM 956 O O . PHE A 1 120 ? -15.977 -28.484 -12.18 1 96.88 120 PHE A O 1
ATOM 963 N N . VAL A 1 121 ? -14.672 -26.844 -13.109 1 95.75 121 VAL A N 1
ATOM 964 C CA . VAL A 1 121 ? -14.383 -27.594 -14.32 1 95.75 121 VAL A CA 1
ATOM 965 C C . VAL A 1 121 ? -12.875 -27.812 -14.445 1 95.75 121 VAL A C 1
ATOM 967 O O . VAL A 1 121 ? -12.125 -26.859 -14.68 1 95.75 121 VAL A O 1
ATOM 970 N N . ALA A 1 122 ? -12.438 -29 -14.391 1 93.75 122 ALA A N 1
ATOM 971 C CA . ALA A 1 122 ? -11.023 -29.344 -14.5 1 93.75 122 ALA A CA 1
ATOM 972 C C . ALA A 1 122 ? -10.516 -29.125 -15.922 1 93.75 122 ALA A C 1
ATOM 974 O O . ALA A 1 122 ? -11.242 -29.359 -16.891 1 93.75 122 ALA A O 1
ATOM 975 N N . GLU A 1 123 ? -9.242 -28.656 -16.078 1 89.38 123 GLU A N 1
ATOM 976 C CA . GLU A 1 123 ? -8.641 -28.453 -17.391 1 89.38 123 GLU A CA 1
ATOM 977 C C . GLU A 1 123 ? -8.508 -29.766 -18.141 1 89.38 123 GLU A C 1
ATOM 979 O O . GLU A 1 123 ? -8.773 -29.828 -19.344 1 89.38 123 GLU A O 1
ATOM 984 N N . GLN A 1 124 ? -7.934 -30.734 -17.484 1 87.88 124 GLN A N 1
ATOM 985 C CA . GLN A 1 124 ? -7.816 -32.094 -18.031 1 87.88 124 GLN A CA 1
ATOM 986 C C . GLN A 1 124 ? -8.289 -33.125 -17.016 1 87.88 124 GLN A C 1
ATOM 988 O O . GLN A 1 124 ? -8.438 -32.812 -15.828 1 87.88 124 GLN A O 1
ATOM 993 N N . VAL A 1 125 ? -8.469 -34.25 -17.609 1 78.12 125 VAL A N 1
ATOM 994 C CA . VAL A 1 125 ? -8.859 -35.375 -16.734 1 78.12 125 VAL A CA 1
ATOM 995 C C . VAL A 1 125 ? -7.785 -35.594 -15.672 1 78.12 125 VAL A C 1
ATOM 997 O O . VAL A 1 125 ? -6.598 -35.688 -15.992 1 78.12 125 VAL A O 1
ATOM 1000 N N . ASN A 1 126 ? -8.086 -35.438 -14.383 1 79.44 126 ASN A N 1
ATOM 1001 C CA . ASN A 1 126 ? -7.234 -35.688 -13.219 1 79.44 126 ASN A CA 1
ATOM 1002 C C . ASN A 1 126 ? -6.41 -34.438 -12.867 1 79.44 126 ASN A C 1
ATOM 1004 O O . ASN A 1 126 ? -5.43 -34.531 -12.125 1 79.44 126 ASN A O 1
ATOM 1008 N N . SER A 1 127 ? -6.723 -33.438 -13.703 1 85.06 127 SER A N 1
ATOM 1009 C CA . SER A 1 127 ? -5.996 -32.188 -13.367 1 85.06 127 SER A CA 1
ATOM 1010 C C . SER A 1 127 ? -6.562 -31.547 -12.109 1 85.06 127 SER A C 1
ATOM 1012 O O . SER A 1 127 ? -7.777 -31.562 -11.891 1 85.06 127 SER A O 1
ATOM 1014 N N . LYS A 1 128 ? -5.707 -31.109 -11.234 1 87.5 128 LYS A N 1
ATOM 1015 C CA . LYS A 1 128 ? -6.145 -30.344 -10.078 1 87.5 128 LYS A CA 1
ATOM 1016 C C . LYS A 1 128 ? -6.441 -28.906 -10.453 1 87.5 128 LYS A C 1
ATOM 1018 O O . LYS A 1 128 ? -7.098 -28.172 -9.703 1 87.5 128 LYS A O 1
ATOM 1023 N N . LYS A 1 129 ? -5.93 -28.578 -11.602 1 92.25 129 LYS A N 1
ATOM 1024 C CA . LYS A 1 129 ? -6.172 -27.219 -12.086 1 92.25 129 LYS A CA 1
ATOM 1025 C C . LYS A 1 129 ? -7.488 -27.141 -12.852 1 92.25 129 LYS A C 1
ATOM 1027 O O . LYS A 1 129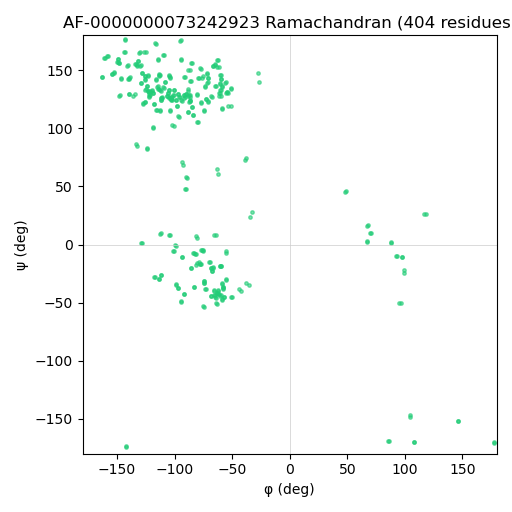 ? -7.953 -28.141 -13.406 1 92.25 129 LYS A O 1
ATOM 1032 N N . GLY A 1 130 ? -8.125 -26.047 -12.844 1 95.69 130 GLY A N 1
ATOM 1033 C CA . GLY A 1 130 ? -9.398 -25.859 -13.516 1 95.69 130 GLY A CA 1
ATOM 1034 C C . GLY A 1 130 ? -9.984 -24.469 -13.305 1 95.69 130 GLY A C 1
ATOM 1035 O O . GLY A 1 130 ? -9.281 -23.562 -12.867 1 95.69 130 GLY A O 1
ATOM 1036 N N . VAL A 1 131 ? -11.164 -24.406 -13.727 1 96.5 131 VAL A N 1
ATOM 1037 C CA . VAL A 1 131 ? -11.844 -23.125 -13.672 1 96.5 131 VAL A CA 1
ATOM 1038 C C . VAL A 1 131 ? -13.086 -23.234 -12.797 1 96.5 131 VAL A C 1
ATOM 1040 O O . VAL A 1 131 ? -13.836 -24.219 -12.883 1 96.5 131 VAL A O 1
ATOM 1043 N N . TRP A 1 132 ? -13.242 -22.25 -11.875 1 97 132 TRP A N 1
ATOM 1044 C CA . TRP A 1 132 ? -14.453 -22.156 -11.062 1 97 132 TRP A CA 1
ATOM 1045 C C . TRP A 1 132 ? -15.492 -21.266 -11.734 1 97 132 TRP A C 1
ATOM 1047 O O . TRP A 1 132 ? -15.148 -20.25 -12.344 1 97 132 TRP A O 1
ATOM 1057 N N . PHE A 1 133 ? -16.766 -21.672 -11.555 1 96.75 133 PHE A N 1
ATOM 1058 C CA . PHE A 1 133 ? -17.891 -20.922 -12.102 1 96.75 133 PHE A CA 1
ATOM 1059 C C . PHE A 1 133 ? -18.891 -20.578 -11 1 96.75 133 PHE A C 1
ATOM 1061 O O . PHE A 1 133 ? -19.188 -21.406 -10.141 1 96.75 133 PHE A O 1
ATOM 1068 N N . TRP A 1 134 ? -19.297 -19.312 -11.016 1 96.38 134 TRP A N 1
ATOM 1069 C CA . TRP A 1 134 ? -20.469 -18.938 -10.234 1 96.38 134 TRP A CA 1
ATOM 1070 C C . TRP A 1 134 ? -21.75 -19.156 -11.031 1 96.38 134 TRP A C 1
ATOM 1072 O O . TRP A 1 134 ? -21.875 -18.688 -12.164 1 96.38 134 TRP A O 1
ATOM 1082 N N . ASP A 1 135 ? -22.672 -19.922 -10.484 1 95.56 135 ASP A N 1
ATOM 1083 C CA . ASP A 1 135 ? -23.953 -20.203 -11.141 1 95.56 135 ASP A CA 1
ATOM 1084 C C . ASP A 1 135 ? -25.047 -19.266 -10.617 1 95.56 135 ASP A C 1
ATOM 1086 O O . ASP A 1 135 ? -25.422 -19.344 -9.445 1 95.56 135 ASP A O 1
ATOM 1090 N N . PHE A 1 136 ? -25.453 -18.406 -11.453 1 91.12 136 PHE A N 1
ATOM 1091 C CA . PHE A 1 136 ? -26.469 -17.422 -11.07 1 91.12 136 PHE A CA 1
ATOM 1092 C C . PHE A 1 136 ? -27.516 -17.281 -12.164 1 91.12 136 PHE A C 1
ATOM 1094 O O . PHE A 1 136 ? -27.188 -17.016 -13.32 1 91.12 136 PHE A O 1
ATOM 1101 N N . ASN A 1 137 ? -28.75 -17.406 -11.766 1 91.62 137 ASN A N 1
ATOM 1102 C CA . ASN A 1 137 ? -29.891 -17.266 -12.68 1 91.62 137 ASN A CA 1
ATOM 1103 C C . ASN A 1 137 ? -29.688 -18.109 -13.938 1 91.62 137 ASN A C 1
ATOM 1105 O O . ASN A 1 137 ? -29.828 -17.609 -15.055 1 91.62 137 ASN A O 1
ATOM 1109 N N . ASP A 1 138 ? -29.297 -19.281 -13.805 1 90.56 138 ASP A N 1
ATOM 1110 C CA . ASP A 1 138 ? -29.156 -20.281 -14.859 1 90.56 138 ASP A CA 1
ATOM 1111 C C . ASP A 1 138 ? -28.016 -19.938 -15.805 1 90.56 138 ASP A C 1
ATOM 1113 O O . ASP A 1 138 ? -28 -20.375 -16.969 1 90.56 138 ASP A O 1
ATOM 1117 N N . GLN A 1 139 ? -27.234 -18.984 -15.453 1 93.69 139 GLN A N 1
ATOM 1118 C CA . GLN A 1 139 ? -26.016 -18.656 -16.188 1 93.69 139 GLN A CA 1
ATOM 1119 C C . GLN A 1 139 ? -24.781 -18.953 -15.344 1 93.69 139 GLN A C 1
ATOM 1121 O O . GLN A 1 139 ? -24.828 -18.906 -14.109 1 93.69 139 GLN A O 1
ATOM 1126 N N . SER A 1 140 ? -23.766 -19.375 -16.016 1 94.94 140 SER A N 1
ATOM 1127 C CA . SER A 1 140 ? -22.484 -19.672 -15.359 1 94.94 140 SER A CA 1
ATOM 1128 C C . SER A 1 140 ? -21.453 -18.594 -15.672 1 94.94 140 SER A C 1
ATOM 1130 O O . SER A 1 140 ? -21.188 -18.297 -16.844 1 94.94 140 SER A O 1
ATOM 1132 N N . TYR A 1 141 ? -20.844 -18.047 -14.68 1 93.94 141 TYR A N 1
ATOM 1133 C CA . TYR A 1 141 ? -19.844 -17 -14.82 1 93.94 141 TYR A CA 1
ATOM 1134 C C . TYR A 1 141 ? -18.469 -17.5 -14.406 1 93.94 141 TYR A C 1
ATOM 1136 O O . TYR A 1 141 ? -18.234 -17.812 -13.227 1 93.94 141 TYR A O 1
ATOM 1144 N N . PRO A 1 142 ? -17.578 -17.562 -15.281 1 95.44 142 PRO A N 1
ATOM 1145 C CA . PRO A 1 142 ? -16.25 -18.094 -14.953 1 95.44 142 PRO A CA 1
ATOM 1146 C C . PRO A 1 142 ? -15.375 -17.094 -14.203 1 95.44 142 PRO A C 1
ATOM 1148 O O . PRO A 1 142 ? -15.57 -15.883 -14.344 1 95.44 142 PRO A O 1
ATOM 1151 N N . ILE A 1 143 ? -14.469 -17.594 -13.398 1 96.19 143 ILE A N 1
ATOM 1152 C CA . ILE A 1 143 ? -13.414 -16.797 -12.781 1 96.19 143 ILE A CA 1
ATOM 1153 C C . ILE A 1 143 ? -12.086 -17.062 -13.492 1 96.19 143 ILE A C 1
ATOM 1155 O O . ILE A 1 143 ? -11.531 -18.156 -13.383 1 96.19 143 ILE A O 1
ATOM 1159 N N . GLU A 1 144 ? -11.578 -16.016 -14.141 1 93.81 144 GLU A N 1
ATOM 1160 C CA . GLU A 1 144 ? -10.414 -16.188 -15.008 1 93.81 144 GLU A CA 1
ATOM 1161 C C . GLU A 1 144 ? -9.281 -15.242 -14.625 1 93.81 144 GLU A C 1
ATOM 1163 O O . GLU A 1 144 ? -9.492 -14.312 -13.852 1 93.81 144 GLU A O 1
ATOM 1168 N N . ASP A 1 145 ? -8.117 -15.539 -15.148 1 89.75 145 ASP A N 1
ATOM 1169 C CA . ASP A 1 145 ? -6.918 -14.773 -14.812 1 89.75 145 ASP A CA 1
ATOM 1170 C C . ASP A 1 145 ? -6.977 -13.367 -15.398 1 89.75 145 ASP A C 1
ATOM 1172 O O . ASP A 1 145 ? -6.238 -12.477 -14.977 1 89.75 145 ASP A O 1
ATOM 1176 N N . THR A 1 146 ? -7.875 -13.141 -16.328 1 88.81 146 THR A N 1
ATOM 1177 C CA . THR A 1 146 ? -8.016 -11.82 -16.938 1 88.81 146 THR A CA 1
ATOM 1178 C C . THR A 1 146 ? -8.867 -10.914 -16.062 1 88.81 146 THR A C 1
ATOM 1180 O O . THR A 1 146 ? -8.906 -9.695 -16.266 1 88.81 146 THR A O 1
ATOM 1183 N N . ASP A 1 147 ? -9.422 -11.484 -15.078 1 88.94 147 ASP A N 1
ATOM 1184 C CA . ASP A 1 147 ? -10.375 -10.742 -14.258 1 88.94 147 ASP A CA 1
ATOM 1185 C C . ASP A 1 147 ? -9.664 -9.961 -13.156 1 88.94 147 ASP A C 1
ATOM 1187 O O . ASP A 1 147 ? -8.648 -10.414 -12.625 1 88.94 147 ASP A O 1
ATOM 1191 N N . VAL A 1 148 ? -10.195 -8.781 -12.961 1 91.5 148 VAL A N 1
ATOM 1192 C CA . VAL A 1 148 ? -9.93 -8.094 -11.711 1 91.5 148 VAL A CA 1
ATOM 1193 C C . VAL A 1 148 ? -10.922 -8.555 -10.641 1 91.5 148 VAL A C 1
ATOM 1195 O O . VAL A 1 148 ? -12.133 -8.406 -10.812 1 91.5 148 VAL A O 1
ATOM 1198 N N . ILE A 1 149 ? -10.406 -9.141 -9.578 1 95.38 149 ILE A N 1
ATOM 1199 C CA . ILE A 1 149 ? -11.258 -9.828 -8.609 1 95.38 149 ILE A CA 1
ATOM 1200 C C . ILE A 1 149 ? -11.266 -9.062 -7.289 1 95.38 149 ILE A C 1
ATOM 1202 O O . ILE A 1 149 ? -10.211 -8.797 -6.715 1 95.38 149 ILE A O 1
ATOM 1206 N N . LYS A 1 150 ? -12.43 -8.711 -6.84 1 93.62 150 LYS A N 1
ATOM 1207 C CA . LYS A 1 150 ? -12.609 -8.125 -5.516 1 93.62 150 LYS A CA 1
ATOM 1208 C C . LYS A 1 150 ? -12.883 -9.211 -4.469 1 93.62 150 LYS A C 1
ATOM 1210 O O . LYS A 1 150 ? -13.75 -10.062 -4.668 1 93.62 150 LYS A O 1
ATOM 1215 N N . PHE A 1 151 ? -12.109 -9.211 -3.42 1 96.25 151 PHE A N 1
ATOM 1216 C CA . PHE A 1 151 ? -12.352 -10.172 -2.352 1 96.25 151 PHE A CA 1
ATOM 1217 C C . PHE A 1 151 ? -12.32 -9.484 -0.99 1 96.25 151 PHE A C 1
ATOM 1219 O O . PHE A 1 151 ? -11.727 -8.414 -0.842 1 96.25 151 PHE A O 1
ATOM 1226 N N . ARG A 1 152 ? -13 -10.07 -0.099 1 95.19 152 ARG A N 1
ATOM 1227 C CA . ARG A 1 152 ? -12.969 -9.602 1.283 1 95.19 152 ARG A CA 1
ATOM 1228 C C . ARG A 1 152 ? -12.039 -10.461 2.135 1 95.19 152 ARG A C 1
ATOM 1230 O O . ARG A 1 152 ? -12.094 -11.688 2.078 1 95.19 152 ARG A O 1
ATOM 1237 N N . VAL A 1 153 ? -11.203 -9.812 2.898 1 96.31 153 VAL A N 1
ATOM 1238 C CA . VAL A 1 153 ? -10.281 -10.547 3.766 1 96.31 153 VAL A CA 1
ATOM 1239 C C . VAL A 1 153 ? -11.055 -11.195 4.906 1 96.31 153 VAL A C 1
ATOM 1241 O O . VAL A 1 153 ? -11.766 -10.523 5.652 1 96.31 153 VAL A O 1
ATOM 1244 N N . GLN A 1 154 ? -10.906 -12.492 5.012 1 97.19 154 GLN A N 1
ATOM 1245 C CA . GLN A 1 154 ? -11.578 -13.242 6.07 1 97.19 154 GLN A CA 1
ATOM 1246 C C . GLN A 1 154 ? -10.641 -13.477 7.254 1 97.19 154 GLN A C 1
ATOM 1248 O O . GLN A 1 154 ? -11.086 -13.531 8.398 1 97.19 154 GLN A O 1
ATOM 1253 N N . ASN A 1 155 ? -9.469 -13.703 6.91 1 97.31 155 ASN A N 1
ATOM 1254 C CA . ASN A 1 155 ? -8.484 -13.992 7.941 1 97.31 155 ASN A CA 1
ATOM 1255 C C . ASN A 1 155 ? -7.074 -13.625 7.488 1 97.31 155 ASN A C 1
ATOM 1257 O O . ASN A 1 155 ? -6.758 -13.711 6.301 1 97.31 155 ASN A O 1
ATOM 1261 N N . VAL A 1 156 ? -6.301 -13.195 8.445 1 96.25 156 VAL A N 1
ATOM 1262 C CA . VAL A 1 156 ? -4.875 -12.969 8.25 1 96.25 156 VAL A CA 1
ATOM 1263 C C . VAL A 1 156 ? -4.078 -13.742 9.297 1 96.25 156 VAL A C 1
ATOM 1265 O O . VAL A 1 156 ? -4.297 -13.57 10.5 1 96.25 156 VAL A O 1
ATOM 1268 N N . SER A 1 157 ? -3.201 -14.578 8.836 1 95.69 157 SER A N 1
ATOM 1269 C CA . SER A 1 157 ? -2.449 -15.391 9.789 1 95.69 157 SER A CA 1
ATOM 1270 C C . SER A 1 157 ? -0.951 -15.32 9.508 1 95.69 157 SER A C 1
ATOM 1272 O O . SER A 1 157 ? -0.534 -15.047 8.383 1 95.69 157 SER A O 1
ATOM 1274 N N . TYR A 1 158 ? -0.178 -15.539 10.539 1 93.25 158 TYR A N 1
ATOM 1275 C CA . TYR A 1 158 ? 1.279 -15.578 10.5 1 93.25 158 TYR A CA 1
ATOM 1276 C C . TYR A 1 158 ? 1.805 -16.906 11.047 1 93.25 158 TYR A C 1
ATOM 1278 O O . TYR A 1 158 ? 2.25 -16.984 12.195 1 93.25 158 TYR A O 1
ATOM 1286 N N . PRO A 1 159 ? 1.811 -17.859 10.219 1 89.31 159 PRO A N 1
ATOM 1287 C CA . PRO A 1 159 ? 2.242 -19.172 10.703 1 89.31 159 PRO A CA 1
ATOM 1288 C C . PRO A 1 159 ? 3.707 -19.188 11.133 1 89.31 159 PRO A C 1
ATOM 1290 O O . PRO A 1 159 ? 4.535 -18.484 10.555 1 89.31 159 PRO A O 1
ATOM 1293 N N . PRO A 1 160 ? 3.926 -19.859 12.32 1 80 160 PRO A N 1
ATOM 1294 C CA . PRO A 1 160 ? 5.305 -19.938 12.797 1 80 160 PRO A CA 1
ATOM 1295 C C . PRO A 1 160 ? 6.23 -20.656 11.82 1 80 160 PRO A C 1
ATOM 1297 O O . PRO A 1 160 ? 5.785 -21.516 11.055 1 80 160 PRO A O 1
ATOM 1300 N N . ILE A 1 161 ? 7.457 -20.094 11.641 1 71.56 161 ILE A N 1
ATOM 1301 C CA . ILE A 1 161 ? 8.453 -20.781 10.82 1 71.56 161 ILE A CA 1
ATOM 1302 C C . ILE A 1 161 ? 9.016 -21.969 11.586 1 71.56 161 ILE A C 1
ATOM 1304 O O . ILE A 1 161 ? 9.328 -21.875 12.781 1 71.56 161 ILE A O 1
ATOM 1308 N N . PRO A 1 162 ? 8.734 -23.203 11.008 1 61.66 162 PRO A N 1
ATOM 1309 C CA . PRO A 1 162 ? 9.18 -24.406 11.719 1 61.66 162 PRO A CA 1
ATOM 1310 C C . PRO A 1 162 ? 10.602 -24.266 12.258 1 61.66 162 PRO A C 1
ATOM 1312 O O . PRO A 1 162 ? 10.953 -24.922 13.25 1 61.66 162 PRO A O 1
ATOM 1315 N N . VAL A 1 163 ? 11.43 -23.656 11.523 1 56.59 163 VAL A N 1
ATOM 1316 C CA . VAL A 1 163 ? 12.82 -23.859 11.914 1 56.59 163 VAL A CA 1
ATOM 1317 C C . VAL A 1 163 ? 13.18 -22.938 13.078 1 56.59 163 VAL A C 1
ATOM 1319 O O . VAL A 1 163 ? 12.703 -21.797 13.141 1 56.59 163 VAL A O 1
ATOM 1322 N N . GLU A 1 164 ? 13.758 -23.516 14.117 1 52.78 164 GLU A N 1
ATOM 1323 C CA . GLU A 1 164 ? 14.391 -22.906 15.273 1 52.78 164 GLU A CA 1
ATOM 1324 C C . GLU A 1 164 ? 15.18 -21.656 14.883 1 52.78 164 GLU A C 1
ATOM 1326 O O . GLU A 1 164 ? 16.172 -21.75 14.164 1 52.78 164 GLU A O 1
ATOM 1331 N N . GLN A 1 165 ? 14.469 -20.656 14.586 1 53.31 165 GLN A N 1
ATOM 1332 C CA . GLN A 1 165 ? 15.289 -19.484 14.273 1 53.31 165 GLN A CA 1
ATOM 1333 C C . GLN A 1 165 ? 16.016 -18.969 15.508 1 53.31 165 GLN A C 1
ATOM 1335 O O . GLN A 1 165 ? 15.445 -18.953 16.609 1 53.31 165 GLN A O 1
ATOM 1340 N N . PRO A 1 166 ? 17.219 -18.828 15.398 1 50.66 166 PRO A N 1
ATOM 1341 C CA . PRO A 1 166 ? 17.922 -18.25 16.547 1 50.66 166 PRO A CA 1
ATOM 1342 C C . PRO A 1 166 ? 17.281 -16.953 17.031 1 50.66 166 PRO A C 1
ATOM 1344 O O . PRO A 1 166 ? 16.672 -16.219 16.25 1 50.66 166 PRO A O 1
ATOM 1347 N N . LYS A 1 167 ? 17.156 -16.922 18.312 1 48.97 167 LYS A N 1
ATOM 1348 C CA . LYS A 1 167 ? 16.531 -15.836 19.062 1 48.97 167 LYS A CA 1
ATOM 1349 C C . LYS A 1 167 ? 16.859 -14.477 18.453 1 48.97 167 LYS A C 1
ATOM 1351 O O . LYS A 1 167 ? 16.078 -13.531 18.578 1 48.97 167 LYS A O 1
ATOM 1356 N N . GLU A 1 168 ? 18.016 -14.375 17.922 1 49.66 168 GLU A N 1
ATOM 1357 C CA . GLU A 1 168 ? 18.469 -13.078 17.438 1 49.66 168 GLU A CA 1
ATOM 1358 C C . GLU A 1 168 ? 17.953 -12.789 16.031 1 49.66 168 GLU A C 1
ATOM 1360 O O . GLU A 1 168 ? 18.234 -11.727 15.477 1 49.66 168 GLU A O 1
ATOM 1365 N N . SER A 1 169 ? 17.297 -13.828 15.414 1 54.22 169 SER A N 1
ATOM 1366 C CA . SER A 1 169 ? 16.922 -13.656 14.016 1 54.22 169 SER A CA 1
ATOM 1367 C C . SER A 1 169 ? 15.648 -12.82 13.891 1 54.22 169 SER A C 1
ATOM 1369 O O . SER A 1 169 ? 14.812 -12.82 14.789 1 54.22 169 SER A O 1
ATOM 1371 N N . LYS A 1 170 ? 15.664 -12.031 12.867 1 61.16 170 LYS A N 1
ATOM 1372 C CA . LYS A 1 170 ? 14.539 -11.125 12.656 1 61.16 170 LYS A CA 1
ATOM 1373 C C . LYS A 1 170 ? 13.234 -11.898 12.492 1 61.16 170 LYS A C 1
ATOM 1375 O O . LYS A 1 170 ? 13.211 -12.938 11.828 1 61.16 170 LYS A O 1
ATOM 1380 N N . PRO A 1 171 ? 12.281 -11.422 13.344 1 65.94 171 PRO A N 1
ATOM 1381 C CA . PRO A 1 171 ? 11.023 -12.164 13.359 1 65.94 171 PRO A CA 1
ATOM 1382 C C . PRO A 1 171 ? 10.305 -12.125 12.008 1 65.94 171 PRO A C 1
ATOM 1384 O O . PRO A 1 171 ? 9.281 -11.445 11.867 1 65.94 171 PRO A O 1
ATOM 1387 N N . PHE A 1 172 ? 11.008 -12.758 11.023 1 78.19 172 PHE A N 1
ATOM 1388 C CA . PHE A 1 172 ? 10.305 -12.852 9.75 1 78.19 172 PHE A CA 1
ATOM 1389 C C . PHE A 1 172 ? 9.414 -14.086 9.711 1 78.19 172 PHE A C 1
ATOM 1391 O O . PHE A 1 172 ? 9.75 -15.125 10.289 1 78.19 172 PHE A O 1
ATOM 1398 N N . ALA A 1 173 ? 8.172 -13.828 9.359 1 81.5 173 ALA A N 1
ATOM 1399 C CA . ALA A 1 173 ? 7.148 -14.867 9.281 1 81.5 173 ALA A CA 1
ATOM 1400 C C . ALA A 1 173 ? 6.43 -14.828 7.934 1 81.5 173 ALA A C 1
ATOM 1402 O O . ALA A 1 173 ? 6.477 -13.812 7.23 1 81.5 173 ALA A O 1
ATOM 1403 N N . PRO A 1 174 ? 6.043 -16.031 7.547 1 90.88 174 PRO A N 1
ATOM 1404 C CA . PRO A 1 174 ? 5.109 -15.938 6.422 1 90.88 174 PRO A CA 1
ATOM 1405 C C . PRO A 1 174 ? 3.797 -15.258 6.801 1 90.88 174 PRO A C 1
ATOM 1407 O O . PRO A 1 174 ? 3.48 -15.133 7.988 1 90.88 174 PRO A O 1
ATOM 1410 N N . MET A 1 175 ? 3.141 -14.703 5.895 1 95.38 175 MET A N 1
ATOM 1411 C CA . MET A 1 175 ? 1.795 -14.164 6.043 1 95.38 175 MET A CA 1
ATOM 1412 C C . MET A 1 175 ? 0.834 -14.805 5.051 1 95.38 175 MET A C 1
ATOM 1414 O O . MET A 1 175 ? 1.156 -14.938 3.867 1 95.38 175 MET A O 1
ATOM 1418 N N . LEU A 1 176 ? -0.286 -15.273 5.594 1 97 176 LEU A N 1
ATOM 1419 C CA . LEU A 1 176 ? -1.328 -15.867 4.762 1 97 176 LEU A CA 1
ATOM 1420 C C . LEU A 1 176 ? -2.631 -15.086 4.887 1 97 176 LEU A C 1
ATOM 1422 O O . LEU A 1 176 ? -3.059 -14.75 5.996 1 97 176 LEU A O 1
ATOM 1426 N N . VAL A 1 177 ? -3.135 -14.789 3.717 1 97.25 177 VAL A N 1
ATOM 1427 C CA . VAL A 1 177 ? -4.426 -14.109 3.697 1 97.25 177 VAL A CA 1
ATOM 1428 C C . VAL A 1 177 ? -5.496 -15.039 3.141 1 97.25 177 VAL A C 1
ATOM 1430 O O . VAL A 1 177 ? -5.32 -15.633 2.07 1 97.25 177 VAL A O 1
ATOM 1433 N N . THR A 1 178 ? -6.559 -15.188 3.889 1 98.56 178 THR A N 1
ATOM 1434 C CA . THR A 1 178 ? -7.727 -15.922 3.408 1 98.56 178 THR A CA 1
ATOM 1435 C C . THR A 1 178 ? -8.852 -14.961 3.043 1 98.56 178 THR A C 1
ATOM 1437 O O . THR A 1 178 ? -9.211 -14.086 3.836 1 98.56 178 THR A O 1
ATOM 1440 N N . GLY A 1 179 ? -9.305 -15.117 1.863 1 98.06 179 GLY A N 1
ATOM 1441 C CA . GLY A 1 179 ? -10.344 -14.219 1.396 1 98.06 179 GLY A CA 1
ATOM 1442 C C . GLY A 1 179 ? -11.648 -14.922 1.093 1 98.06 179 GLY A C 1
ATOM 1443 O O . GLY A 1 179 ? -11.742 -16.141 1.186 1 98.06 179 GLY A O 1
ATOM 1444 N N . SER A 1 180 ? -12.688 -14.086 0.798 1 98.19 180 SER A N 1
ATOM 1445 C CA . SER A 1 180 ? -14.016 -14.57 0.423 1 98.19 180 SER A CA 1
ATOM 1446 C C . SER A 1 180 ? -14.594 -13.742 -0.719 1 98.19 180 SER A C 1
ATOM 1448 O O . SER A 1 180 ? -14.391 -12.531 -0.782 1 98.19 180 SER A O 1
ATOM 1450 N N . LEU A 1 181 ? -15.305 -14.461 -1.551 1 97.31 181 LEU A N 1
ATOM 1451 C CA . LEU A 1 181 ? -16.047 -13.82 -2.635 1 97.31 181 LEU A CA 1
ATOM 1452 C C . LEU A 1 181 ? -17.547 -13.938 -2.418 1 97.31 181 LEU A C 1
ATOM 1454 O O . LEU A 1 181 ? -18.344 -13.578 -3.297 1 97.31 181 LEU A O 1
ATOM 1458 N N . ASP A 1 182 ? -17.906 -14.398 -1.247 1 93.62 182 ASP A N 1
ATOM 1459 C CA . ASP A 1 182 ? -19.281 -14.82 -1.02 1 93.62 182 ASP A CA 1
ATOM 1460 C C . ASP A 1 182 ? -20.141 -13.664 -0.493 1 93.62 182 ASP A C 1
ATOM 1462 O O . ASP A 1 182 ? -20.812 -13.805 0.53 1 93.62 182 ASP A O 1
ATOM 1466 N N . HIS A 1 183 ? -20.109 -12.562 -1.046 1 91.88 183 HIS A N 1
ATOM 1467 C CA . HIS A 1 183 ? -20.953 -11.406 -0.75 1 91.88 183 HIS A CA 1
ATOM 1468 C C . HIS A 1 183 ? -21.172 -10.562 -1.998 1 91.88 183 HIS A C 1
ATOM 1470 O O . HIS A 1 183 ? -20.375 -10.594 -2.934 1 91.88 183 HIS A O 1
ATOM 1476 N N . ASP A 1 184 ? -22.266 -9.805 -1.938 1 88.94 184 ASP A N 1
ATOM 1477 C CA . ASP A 1 184 ? -22.578 -8.945 -3.076 1 88.94 184 ASP A CA 1
ATOM 1478 C C . ASP A 1 184 ? -21.453 -7.961 -3.359 1 88.94 184 ASP A C 1
ATOM 1480 O O . ASP A 1 184 ? -20.875 -7.398 -2.432 1 88.94 184 ASP A O 1
ATOM 1484 N N . GLY A 1 185 ? -21.156 -7.848 -4.633 1 89.5 185 GLY A N 1
ATOM 1485 C CA . GLY A 1 185 ? -20.156 -6.871 -5.035 1 89.5 185 GLY A CA 1
ATOM 1486 C C . GLY A 1 185 ? -18.766 -7.449 -5.117 1 89.5 185 GLY A C 1
ATOM 1487 O O . GLY A 1 185 ? -17.828 -6.781 -5.582 1 89.5 185 GLY A O 1
ATOM 1488 N N . LEU A 1 186 ? -18.641 -8.68 -4.621 1 93.94 186 LEU A N 1
ATOM 1489 C CA . LEU A 1 186 ? -17.328 -9.32 -4.66 1 93.94 186 LEU A CA 1
ATOM 1490 C C . LEU A 1 186 ? -17.203 -10.211 -5.895 1 93.94 186 LEU A C 1
ATOM 1492 O O . LEU A 1 186 ? -18.125 -10.312 -6.688 1 93.94 186 LEU A O 1
ATOM 1496 N N . GLY A 1 187 ? -15.977 -10.773 -6.078 1 94.75 187 GLY A N 1
ATOM 1497 C CA . GLY A 1 187 ? -15.711 -11.516 -7.297 1 94.75 187 GLY A CA 1
ATOM 1498 C C . GLY A 1 187 ? -15.25 -10.641 -8.445 1 94.75 187 GLY A C 1
ATOM 1499 O O . GLY A 1 187 ? -14.883 -9.477 -8.234 1 94.75 187 GLY A O 1
ATOM 1500 N N . PRO A 1 188 ? -15.227 -11.289 -9.648 1 94.62 188 PRO A N 1
ATOM 1501 C CA . PRO A 1 188 ? -14.867 -10.484 -10.812 1 94.62 188 PRO A CA 1
ATOM 1502 C C . PRO A 1 188 ? -15.742 -9.242 -10.961 1 94.62 188 PRO A C 1
ATOM 1504 O O . PRO A 1 188 ? -16.969 -9.328 -10.875 1 94.62 188 PRO A O 1
ATOM 1507 N N . ILE A 1 189 ? -15.102 -8.156 -11.156 1 89.06 189 ILE A N 1
ATOM 1508 C CA . ILE A 1 189 ? -15.812 -6.883 -11.258 1 89.06 189 ILE A CA 1
ATOM 1509 C C . ILE A 1 189 ? -16.812 -6.945 -12.414 1 89.06 189 ILE A C 1
ATOM 1511 O O . ILE A 1 189 ? -17.891 -6.359 -12.344 1 89.06 189 ILE A O 1
ATOM 1515 N N . SER A 1 190 ? -16.453 -7.664 -13.445 1 87.94 190 SER A N 1
ATOM 1516 C CA . SER A 1 190 ? -17.281 -7.797 -14.641 1 87.94 190 SER A CA 1
ATOM 1517 C C . SER A 1 190 ? -18.641 -8.414 -14.312 1 87.94 190 SER A C 1
ATOM 1519 O O . SER A 1 190 ? -19.594 -8.266 -15.078 1 87.94 190 SER A O 1
ATOM 1521 N N . TRP A 1 191 ? -18.734 -9.07 -13.164 1 87.69 191 TRP A N 1
ATOM 1522 C CA . TRP A 1 191 ? -20 -9.68 -12.742 1 87.69 191 TRP A CA 1
ATOM 1523 C C . TRP A 1 191 ? -21.047 -8.617 -12.438 1 87.69 191 TRP A C 1
ATOM 1525 O O . TRP A 1 191 ? -22.25 -8.883 -12.516 1 87.69 191 TRP A O 1
ATOM 1535 N N . TRP A 1 192 ? -20.578 -7.422 -12.141 1 83.25 192 TRP A N 1
ATOM 1536 C CA . TRP A 1 192 ? -21.484 -6.426 -11.578 1 83.25 192 TRP A CA 1
ATOM 1537 C C . TRP A 1 192 ? -21.688 -5.262 -12.539 1 83.25 192 TRP A C 1
ATOM 1539 O O . TRP A 1 192 ? -22.547 -4.402 -12.32 1 83.25 192 TRP A O 1
ATOM 1549 N N . PHE A 1 193 ? -20.828 -4.941 -13.297 1 71.31 193 PHE A N 1
ATOM 1550 C CA . PHE A 1 193 ? -20.984 -3.869 -14.273 1 71.31 193 PHE A CA 1
ATOM 1551 C C . PHE A 1 193 ? -21.469 -4.422 -15.609 1 71.31 193 PHE A C 1
ATOM 1553 O O . PHE A 1 193 ? -20.828 -5.301 -16.188 1 71.31 193 PHE A O 1
ATOM 1560 N N . ALA A 1 194 ? -22.734 -4.934 -15.727 1 51.31 194 ALA A N 1
ATOM 1561 C CA . ALA A 1 194 ? -23.344 -5.266 -17.016 1 51.31 194 ALA A CA 1
ATOM 1562 C C . ALA A 1 194 ? -22.766 -4.391 -18.125 1 51.31 194 ALA A C 1
ATOM 1564 O O . ALA A 1 194 ? -22.281 -3.281 -17.875 1 51.31 194 ALA A O 1
ATOM 1565 N N . GLU A 1 195 ? -22.641 -4.883 -19.375 1 45.38 195 GLU A N 1
ATOM 1566 C CA . GLU A 1 195 ? -22.297 -4.375 -20.703 1 45.38 195 GLU A CA 1
ATOM 1567 C C . GLU A 1 195 ? -22.812 -2.955 -20.906 1 45.38 195 GLU A C 1
ATOM 1569 O O . GLU A 1 195 ? -23.844 -2.75 -21.547 1 45.38 195 GLU A O 1
ATOM 1574 N N . GLU A 1 196 ? -23.047 -2.16 -19.938 1 40.34 196 GLU A N 1
ATOM 1575 C CA . GLU A 1 196 ? -23.391 -0.921 -20.625 1 40.34 196 GLU A CA 1
ATOM 1576 C C . GLU A 1 196 ? -22.281 -0.499 -21.578 1 40.34 196 GLU A C 1
ATOM 1578 O O . GLU A 1 196 ? -22.328 0.586 -22.156 1 40.34 196 GLU A O 1
ATOM 1583 N N . LEU A 1 197 ? -21.172 -1.028 -21.672 1 37 197 LEU A N 1
ATOM 1584 C CA . LEU A 1 197 ? -20.312 -0.714 -22.812 1 37 197 LEU A CA 1
ATOM 1585 C C . LEU A 1 197 ? -21 -1.084 -24.125 1 37 197 LEU A C 1
ATOM 1587 O O . LEU A 1 197 ? -20.453 -0.836 -25.203 1 37 197 LEU A O 1
ATOM 1591 N N . GLU A 1 198 ? -22 -1.889 -24.266 1 34.16 198 GLU A N 1
ATOM 1592 C CA . GLU A 1 198 ? -22.594 -2.045 -25.594 1 34.16 198 GLU A CA 1
ATOM 1593 C C . GLU A 1 198 ? -23.219 -0.742 -26.062 1 34.16 198 GLU A C 1
ATOM 1595 O O . GLU A 1 198 ? -23.266 -0.474 -27.266 1 34.16 198 GLU A O 1
ATOM 1600 N N . GLU A 1 199 ? -23.969 0.019 -25.344 1 34.31 199 GLU A N 1
ATOM 1601 C CA . GLU A 1 199 ? -24.672 1.129 -25.984 1 34.31 199 GLU A CA 1
ATOM 1602 C C . GLU A 1 199 ? -23.703 2.27 -26.312 1 34.31 199 GLU A C 1
ATOM 1604 O O . GLU A 1 199 ? -23.969 3.055 -27.234 1 34.31 199 GLU A O 1
ATOM 1609 N N . GLU A 1 200 ? -22.641 2.58 -25.641 1 33.12 200 GLU A N 1
ATOM 1610 C CA . GLU A 1 200 ? -21.922 3.727 -26.172 1 33.12 200 GLU A CA 1
ATOM 1611 C C . GLU A 1 200 ? -21.016 3.314 -27.344 1 33.12 200 GLU A C 1
ATOM 1613 O O . GLU A 1 200 ? -20.453 4.168 -28.016 1 33.12 200 GLU A O 1
ATOM 1618 N N . VAL A 1 201 ? -20.641 2.072 -27.609 1 35.47 201 VAL A N 1
ATOM 1619 C CA . VAL A 1 201 ? -19.984 1.786 -28.875 1 35.47 201 VAL A CA 1
ATOM 1620 C C . VAL A 1 201 ? -21.016 1.805 -30 1 35.47 201 VAL A C 1
ATOM 1622 O O . VAL A 1 201 ? -20.656 1.851 -31.188 1 35.47 201 VAL A O 1
ATOM 1625 N N . GLU A 1 202 ? -22.219 1.438 -29.875 1 33.44 202 GLU A N 1
ATOM 1626 C CA . GLU A 1 202 ? -23.094 1.479 -31.047 1 33.44 202 GLU A CA 1
ATOM 1627 C C . GLU A 1 202 ? -23.469 2.914 -31.406 1 33.44 202 GLU A C 1
ATOM 1629 O O . GLU A 1 202 ? -23.891 3.189 -32.531 1 33.44 202 GLU A O 1
ATOM 1634 N N . ASN A 1 203 ? -23.703 3.793 -30.516 1 34.22 203 ASN A N 1
ATOM 1635 C CA . ASN A 1 203 ? -24.125 5.082 -31.062 1 34.22 203 ASN A CA 1
ATOM 1636 C C . ASN A 1 203 ? -22.922 5.91 -31.531 1 34.22 203 ASN A C 1
ATOM 1638 O O . ASN A 1 203 ? -23.062 7.109 -31.766 1 34.22 203 ASN A O 1
ATOM 1642 N N . GLU A 1 204 ? -21.641 5.254 -31.516 1 26.33 204 GLU A N 1
ATOM 1643 C CA . GLU A 1 204 ? -20.781 5.828 -32.562 1 26.33 204 GLU A CA 1
ATOM 1644 C C . GLU A 1 204 ? -20.719 4.926 -33.781 1 26.33 204 GLU A C 1
ATOM 1646 O O . GLU A 1 204 ? -20.672 3.701 -33.656 1 26.33 204 GLU A O 1
ATOM 1651 N N . MET B 1 1 ? -5.363 1.824 -2.293 1 80.25 1 MET B N 1
ATOM 1652 C CA . MET B 1 1 ? -4.953 0.484 -2.701 1 80.25 1 MET B CA 1
ATOM 1653 C C . MET B 1 1 ? -3.58 0.516 -3.367 1 80.25 1 MET B C 1
ATOM 1655 O O . MET B 1 1 ? -3.1 1.582 -3.758 1 80.25 1 MET B O 1
ATOM 1659 N N . PHE B 1 2 ? -2.896 -0.68 -3.332 1 84.31 2 PHE B N 1
ATOM 1660 C CA . PHE B 1 2 ? -1.557 -0.757 -3.904 1 84.31 2 PHE B CA 1
ATOM 1661 C C . PHE B 1 2 ? -1.534 -1.696 -5.105 1 84.31 2 PHE B C 1
ATOM 1663 O O . PHE B 1 2 ? -2.205 -2.73 -5.102 1 84.31 2 PHE B O 1
ATOM 1670 N N . TYR B 1 3 ? -0.849 -1.172 -6.113 1 86.56 3 TYR B N 1
ATOM 1671 C CA . TYR B 1 3 ? -0.754 -1.951 -7.34 1 86.56 3 TYR B CA 1
ATOM 1672 C C . TYR B 1 3 ? 0.678 -1.974 -7.863 1 86.56 3 TYR B C 1
ATOM 1674 O O . TYR B 1 3 ? 1.473 -1.083 -7.555 1 86.56 3 TYR B O 1
ATOM 1682 N N . LEU B 1 4 ? 0.909 -3.01 -8.602 1 90.88 4 LEU B N 1
ATOM 1683 C CA . LEU B 1 4 ? 2.158 -3.07 -9.352 1 90.88 4 LEU B CA 1
ATOM 1684 C C . LEU B 1 4 ? 1.991 -2.451 -10.734 1 90.88 4 LEU B C 1
ATOM 1686 O O . LEU B 1 4 ? 1.021 -2.742 -11.438 1 90.88 4 LEU B O 1
ATOM 1690 N N . SER B 1 5 ? 2.875 -1.552 -11.078 1 93.06 5 SER B N 1
ATOM 1691 C CA . SER B 1 5 ? 2.861 -0.932 -12.398 1 93.06 5 SER B CA 1
ATOM 1692 C C . SER B 1 5 ? 4.191 -1.137 -13.117 1 93.06 5 SER B C 1
ATOM 1694 O O . SER B 1 5 ? 5.254 -0.873 -12.555 1 93.06 5 SER B O 1
ATOM 1696 N N . ARG B 1 6 ? 4.059 -1.559 -14.359 1 94.56 6 ARG B N 1
ATOM 1697 C CA . ARG B 1 6 ? 5.254 -1.739 -15.172 1 94.56 6 ARG B CA 1
ATOM 1698 C C . ARG B 1 6 ? 5.574 -0.475 -15.961 1 94.56 6 ARG B C 1
ATOM 1700 O O . ARG B 1 6 ? 4.703 0.081 -16.641 1 94.56 6 ARG B O 1
ATOM 1707 N N . ILE B 1 7 ? 6.84 0.026 -15.875 1 94.94 7 ILE B N 1
ATOM 1708 C CA . ILE B 1 7 ? 7.262 1.261 -16.531 1 94.94 7 ILE B CA 1
ATOM 1709 C C . ILE B 1 7 ? 8.547 1.013 -17.328 1 94.94 7 ILE B C 1
ATOM 1711 O O . ILE B 1 7 ? 9.398 0.227 -16.906 1 94.94 7 ILE B O 1
ATOM 1715 N N . GLU B 1 8 ? 8.625 1.554 -18.453 1 95.81 8 GLU B N 1
ATOM 1716 C CA . GLU B 1 8 ? 9.867 1.633 -19.203 1 95.81 8 GLU B CA 1
ATOM 1717 C C . GLU B 1 8 ? 10.438 3.049 -19.188 1 95.81 8 GLU B C 1
ATOM 1719 O O . GLU B 1 8 ? 9.711 4.02 -19.391 1 95.81 8 GLU B O 1
ATOM 1724 N N . HIS B 1 9 ? 11.742 3.191 -18.859 1 94.31 9 HIS B N 1
ATOM 1725 C CA . HIS B 1 9 ? 12.352 4.512 -18.75 1 94.31 9 HIS B CA 1
ATOM 1726 C C . HIS B 1 9 ? 13.812 4.48 -19.188 1 94.31 9 HIS B C 1
ATOM 1728 O O . HIS B 1 9 ? 14.523 3.5 -18.953 1 94.31 9 HIS B O 1
ATOM 1734 N N . LYS B 1 10 ? 14.18 5.574 -19.844 1 92.94 10 LYS B N 1
ATOM 1735 C CA . LYS B 1 10 ? 15.586 5.773 -20.172 1 92.94 10 LYS B CA 1
ATOM 1736 C C . LYS B 1 10 ? 16.281 6.633 -19.125 1 92.94 10 LYS B C 1
ATOM 1738 O O . LYS B 1 10 ? 15.781 7.688 -18.75 1 92.94 10 LYS B O 1
ATOM 1743 N N . LEU B 1 11 ? 17.438 6.055 -18.609 1 92.19 11 LEU B N 1
ATOM 1744 C CA . LEU B 1 11 ? 18.156 6.844 -17.609 1 92.19 11 LEU B CA 1
ATOM 1745 C C . LEU B 1 11 ? 19.656 6.719 -17.797 1 92.19 11 LEU B C 1
ATOM 1747 O O . LEU B 1 11 ? 20.141 5.75 -18.391 1 92.19 11 LEU B O 1
ATOM 1751 N N . SER B 1 12 ? 20.344 7.758 -17.344 1 91.38 12 SER B N 1
ATOM 1752 C CA . SER B 1 12 ? 21.797 7.762 -17.344 1 91.38 12 SER B CA 1
ATOM 1753 C C . SER B 1 12 ? 22.359 7.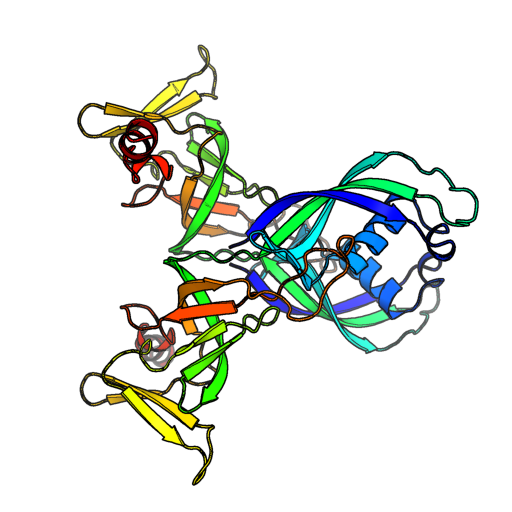539 -15.938 1 91.38 12 SER B C 1
ATOM 1755 O O . SER B 1 12 ? 21.734 7.93 -14.945 1 91.38 12 SER B O 1
ATOM 1757 N N . LEU B 1 13 ? 23.453 6.859 -15.898 1 90.38 13 LEU B N 1
ATOM 1758 C CA . LEU B 1 13 ? 24.109 6.633 -14.609 1 90.38 13 LEU B CA 1
ATOM 1759 C C . LEU B 1 13 ? 25.297 7.57 -14.438 1 90.38 13 LEU B C 1
ATOM 1761 O O . LEU B 1 13 ? 26.219 7.582 -15.266 1 90.38 13 LEU B O 1
ATOM 1765 N N . PRO B 1 14 ? 25.281 8.32 -13.344 1 87.44 14 PRO B N 1
ATOM 1766 C CA . PRO B 1 14 ? 26.469 9.133 -13.078 1 87.44 14 PRO B CA 1
ATOM 1767 C C . PRO B 1 14 ? 27.703 8.297 -12.758 1 87.44 14 PRO B C 1
ATOM 1769 O O . PRO B 1 14 ? 27.578 7.18 -12.242 1 87.44 14 PRO B O 1
ATOM 1772 N N . PRO B 1 15 ? 28.812 8.836 -13.031 1 83.19 15 PRO B N 1
ATOM 1773 C CA . PRO B 1 15 ? 30.062 8.102 -12.812 1 83.19 15 PRO B CA 1
ATOM 1774 C C . PRO B 1 15 ? 30.219 7.602 -11.383 1 83.19 15 PRO B C 1
ATOM 1776 O O . PRO B 1 15 ? 30.781 6.531 -11.148 1 83.19 15 PRO B O 1
ATOM 1779 N N . THR B 1 16 ? 29.656 8.305 -10.438 1 80.88 16 THR B N 1
ATOM 1780 C CA . THR B 1 16 ? 29.797 7.953 -9.031 1 80.88 16 THR B CA 1
ATOM 1781 C C . THR B 1 16 ? 29.062 6.656 -8.719 1 80.88 16 THR B C 1
ATOM 1783 O O . THR B 1 16 ? 29.375 5.977 -7.734 1 80.88 16 THR B O 1
ATOM 1786 N N . ARG B 1 17 ? 28.125 6.309 -9.594 1 81.12 17 ARG B N 1
ATOM 1787 C CA . ARG B 1 17 ? 27.312 5.113 -9.336 1 81.12 17 ARG B CA 1
ATOM 1788 C C . ARG B 1 17 ? 27.922 3.896 -10.031 1 81.12 17 ARG B C 1
ATOM 1790 O O . ARG B 1 17 ? 27.562 2.758 -9.711 1 81.12 17 ARG B O 1
ATOM 1797 N N . LEU B 1 18 ? 28.844 4.168 -10.836 1 81.25 18 LEU B N 1
ATOM 1798 C CA . LEU B 1 18 ? 29.375 3.084 -11.648 1 81.25 18 LEU B CA 1
ATOM 1799 C C . LEU B 1 18 ? 30.281 2.178 -10.82 1 81.25 18 LEU B C 1
ATOM 1801 O O . LEU B 1 18 ? 30.656 1.086 -11.266 1 81.25 18 LEU B O 1
ATOM 1805 N N . VAL B 1 19 ? 30.531 2.564 -9.578 1 79.75 19 VAL B N 1
ATOM 1806 C CA . VAL B 1 19 ? 31.328 1.737 -8.688 1 79.75 19 VAL B CA 1
ATOM 1807 C C . VAL B 1 19 ? 30.484 0.571 -8.164 1 79.75 19 VAL B C 1
ATOM 1809 O O . VAL B 1 19 ? 31.031 -0.437 -7.707 1 79.75 19 VAL B O 1
ATOM 1812 N N . LEU B 1 20 ? 29.234 0.667 -8.273 1 83.19 20 LEU B N 1
ATOM 1813 C CA . LEU B 1 20 ? 28.312 -0.366 -7.824 1 83.19 20 LEU B CA 1
ATOM 1814 C C . LEU B 1 20 ? 27.953 -1.311 -8.969 1 83.19 20 LEU B C 1
ATOM 1816 O O . LEU B 1 20 ? 28.094 -0.953 -10.141 1 83.19 20 LEU B O 1
ATOM 1820 N N . PRO B 1 21 ? 27.484 -2.492 -8.508 1 88.38 21 PRO B N 1
ATOM 1821 C CA . PRO B 1 21 ? 26.891 -3.312 -9.562 1 88.38 21 PRO B CA 1
ATOM 1822 C C . PRO B 1 21 ? 25.766 -2.592 -10.312 1 88.38 21 PRO B C 1
ATOM 1824 O O . PRO B 1 21 ? 25 -1.844 -9.703 1 88.38 21 PRO B O 1
ATOM 1827 N N . ILE B 1 22 ? 25.766 -2.785 -11.602 1 89.19 22 ILE B N 1
ATOM 1828 C CA . ILE B 1 22 ? 24.891 -2.029 -12.5 1 89.19 22 ILE B CA 1
ATOM 1829 C C . ILE B 1 22 ? 23.453 -2.074 -11.992 1 89.19 22 ILE B C 1
ATOM 1831 O O . ILE B 1 22 ? 22.766 -1.054 -11.992 1 89.19 22 ILE B O 1
ATOM 1835 N N . ARG B 1 23 ? 22.984 -3.254 -11.594 1 91.75 23 ARG B N 1
ATOM 1836 C CA . ARG B 1 23 ? 21.609 -3.389 -11.141 1 91.75 23 ARG B CA 1
ATOM 1837 C C . ARG B 1 23 ? 21.344 -2.535 -9.898 1 91.75 23 ARG B C 1
ATOM 1839 O O . ARG B 1 23 ? 20.297 -1.899 -9.781 1 91.75 23 ARG B O 1
ATOM 1846 N N . GLU B 1 24 ? 22.281 -2.51 -9.039 1 88.69 24 GLU B N 1
ATOM 1847 C CA . GLU B 1 24 ? 22.172 -1.698 -7.836 1 88.69 24 GLU B CA 1
ATOM 1848 C C . GLU B 1 24 ? 22.219 -0.209 -8.164 1 88.69 24 GLU B C 1
ATOM 1850 O O . GLU B 1 24 ? 21.453 0.579 -7.602 1 88.69 24 GLU B O 1
ATOM 1855 N N . ALA B 1 25 ? 23.109 0.106 -9 1 89.88 25 ALA B N 1
ATOM 1856 C CA . ALA B 1 25 ? 23.25 1.5 -9.414 1 89.88 25 ALA B CA 1
ATOM 1857 C C . ALA B 1 25 ? 21.953 2 -10.07 1 89.88 25 ALA B C 1
ATOM 1859 O O . ALA B 1 25 ? 21.484 3.096 -9.758 1 89.88 25 ALA B O 1
ATOM 1860 N N . ILE B 1 26 ? 21.406 1.187 -10.914 1 93.69 26 ILE B N 1
ATOM 1861 C CA . ILE B 1 26 ? 20.172 1.538 -11.609 1 93.69 26 ILE B CA 1
ATOM 1862 C C . ILE B 1 26 ? 19.031 1.655 -10.594 1 93.69 26 ILE B C 1
ATOM 1864 O O . ILE B 1 26 ? 18.219 2.586 -10.664 1 93.69 26 ILE B O 1
ATOM 1868 N N . HIS B 1 27 ? 19 0.743 -9.727 1 93.56 27 HIS B N 1
ATOM 1869 C CA . HIS B 1 27 ? 17.969 0.777 -8.703 1 93.56 27 HIS B CA 1
ATOM 1870 C C . HIS B 1 27 ? 18.016 2.084 -7.914 1 93.56 27 HIS B C 1
ATOM 1872 O O . HIS B 1 27 ? 16.969 2.709 -7.68 1 93.56 27 HIS B O 1
ATOM 1878 N N . MET B 1 28 ? 19.172 2.486 -7.543 1 88.88 28 MET B N 1
ATOM 1879 C CA . MET B 1 28 ? 19.344 3.727 -6.789 1 88.88 28 MET B CA 1
ATOM 1880 C C . MET B 1 28 ? 18.875 4.926 -7.605 1 88.88 28 MET B C 1
ATOM 1882 O O . MET B 1 28 ? 18.203 5.82 -7.078 1 88.88 28 MET B O 1
ATOM 1886 N N . GLU B 1 29 ? 19.25 4.871 -8.867 1 91.56 29 GLU B N 1
ATOM 1887 C CA . GLU B 1 29 ? 18.844 5.977 -9.727 1 91.56 29 GLU B CA 1
ATOM 1888 C C . GLU B 1 29 ? 17.328 6.012 -9.906 1 91.56 29 GLU B C 1
ATOM 1890 O O . GLU B 1 29 ? 16.734 7.086 -9.906 1 91.56 29 GLU B O 1
ATOM 1895 N N . LEU B 1 30 ? 16.688 4.867 -10.039 1 94.31 30 LEU B N 1
ATOM 1896 C CA . LEU B 1 30 ? 15.227 4.789 -10.172 1 94.31 30 LEU B CA 1
ATOM 1897 C C . LEU B 1 30 ? 14.539 5.305 -8.914 1 94.31 30 LEU B C 1
ATOM 1899 O O . LEU B 1 30 ? 13.523 5.992 -9 1 94.31 30 LEU B O 1
ATOM 1903 N N . GLU B 1 31 ? 15.078 4.93 -7.82 1 92.38 31 GLU B N 1
ATOM 1904 C CA . GLU B 1 31 ? 14.516 5.41 -6.562 1 92.38 31 GLU B CA 1
ATOM 1905 C C . GLU B 1 31 ? 14.539 6.934 -6.492 1 92.38 31 GLU B C 1
ATOM 1907 O O . GLU B 1 31 ? 13.555 7.559 -6.09 1 92.38 31 GLU B O 1
ATOM 1912 N N . LYS B 1 32 ? 15.617 7.453 -6.816 1 90.25 32 LYS B N 1
ATOM 1913 C CA . LYS B 1 32 ? 15.758 8.906 -6.812 1 90.25 32 LYS B CA 1
ATOM 1914 C C . LYS B 1 32 ? 14.734 9.562 -7.738 1 90.25 32 LYS B C 1
ATOM 1916 O O . LYS B 1 32 ? 14.172 10.609 -7.406 1 90.25 32 LYS B O 1
ATOM 1921 N N . LEU B 1 33 ? 14.453 8.93 -8.82 1 92.25 33 LEU B N 1
ATOM 1922 C CA . LEU B 1 33 ? 13.617 9.516 -9.852 1 92.25 33 LEU B CA 1
ATOM 1923 C C . LEU B 1 33 ? 12.141 9.328 -9.523 1 92.25 33 LEU B C 1
ATOM 1925 O O . LEU B 1 33 ? 11.328 10.227 -9.758 1 92.25 33 LEU B O 1
ATOM 1929 N N . PHE B 1 34 ? 11.75 8.203 -8.945 1 93.94 34 PHE B N 1
ATOM 1930 C CA . PHE B 1 34 ? 10.336 7.852 -8.945 1 93.94 34 PHE B CA 1
ATOM 1931 C C . PHE B 1 34 ? 9.789 7.793 -7.527 1 93.94 34 PHE B C 1
ATOM 1933 O O . PHE B 1 34 ? 8.594 7.984 -7.305 1 93.94 34 PHE B O 1
ATOM 1940 N N . LEU B 1 35 ? 10.617 7.5 -6.566 1 93 35 LEU B N 1
ATOM 1941 C CA . LEU B 1 35 ? 10.117 7.32 -5.207 1 93 35 LEU B CA 1
ATOM 1942 C C . LEU B 1 35 ? 9.438 8.586 -4.703 1 93 35 LEU B C 1
ATOM 1944 O O . LEU B 1 35 ? 9.953 9.695 -4.895 1 93 35 LEU B O 1
ATOM 1948 N N . ASP B 1 36 ? 8.312 8.438 -4.152 1 92.5 36 ASP B N 1
ATOM 1949 C CA . ASP B 1 36 ? 7.539 9.5 -3.523 1 92.5 36 ASP B CA 1
ATOM 1950 C C . ASP B 1 36 ? 7.039 10.508 -4.562 1 92.5 36 ASP B C 1
ATOM 1952 O O . ASP B 1 36 ? 6.77 11.664 -4.234 1 92.5 36 ASP B O 1
ATOM 1956 N N . LYS B 1 37 ? 7.078 10.109 -5.781 1 93.44 37 LYS B N 1
ATOM 1957 C CA . LYS B 1 37 ? 6.535 10.945 -6.848 1 93.44 37 LYS B CA 1
ATOM 1958 C C . LYS B 1 37 ? 5.184 10.414 -7.324 1 93.44 37 LYS B C 1
ATOM 1960 O O . LYS B 1 37 ? 4.965 9.203 -7.371 1 93.44 37 LYS B O 1
ATOM 1965 N N . VAL B 1 38 ? 4.332 11.398 -7.637 1 94.25 38 VAL B N 1
ATOM 1966 C CA . VAL B 1 38 ? 3.021 11.055 -8.18 1 94.25 38 VAL B CA 1
ATOM 1967 C C . VAL B 1 38 ? 3.076 11.07 -9.711 1 94.25 38 VAL B C 1
ATOM 1969 O O . VAL B 1 38 ? 3.588 12.016 -10.312 1 94.25 38 VAL B O 1
ATOM 1972 N N . ILE B 1 39 ? 2.717 9.977 -10.242 1 90.81 39 ILE B N 1
ATOM 1973 C CA . ILE B 1 39 ? 2.518 9.906 -11.688 1 90.81 39 ILE B CA 1
ATOM 1974 C C . ILE B 1 39 ? 1.025 9.984 -12.008 1 90.81 39 ILE B C 1
ATOM 1976 O O . ILE B 1 39 ? 0.224 9.234 -11.445 1 90.81 39 ILE B O 1
ATOM 1980 N N . ALA B 1 40 ? 0.702 10.852 -12.867 1 87.31 40 ALA B N 1
ATOM 1981 C CA . ALA B 1 40 ? -0.708 11.07 -13.188 1 87.31 40 ALA B CA 1
ATOM 1982 C C . ALA B 1 40 ? -1.389 9.766 -13.578 1 87.31 40 ALA B C 1
ATOM 1984 O O . ALA B 1 40 ? -0.846 8.984 -14.367 1 87.31 40 ALA B O 1
ATOM 1985 N N . ASN B 1 41 ? -2.574 9.531 -12.906 1 86.62 41 ASN B N 1
ATOM 1986 C CA . ASN B 1 41 ? -3.48 8.414 -13.164 1 86.62 41 ASN B CA 1
ATOM 1987 C C . ASN B 1 41 ? -2.844 7.082 -12.781 1 86.62 41 ASN B C 1
ATOM 1989 O O . ASN B 1 41 ? -3.406 6.02 -13.062 1 86.62 41 ASN B O 1
ATOM 1993 N N . LEU B 1 42 ? -1.619 7.16 -12.25 1 89.94 42 LEU B N 1
ATOM 1994 C CA . LEU B 1 42 ? -0.994 5.922 -11.797 1 89.94 42 LEU B CA 1
ATOM 1995 C C . LEU B 1 42 ? -0.864 5.906 -10.273 1 89.94 42 LEU B C 1
ATOM 1997 O O . LEU B 1 42 ? -0.79 4.836 -9.664 1 89.94 42 LEU B O 1
ATOM 2001 N N . GLY B 1 43 ? -0.799 7.098 -9.742 1 94.31 43 GLY B N 1
ATOM 2002 C CA . GLY B 1 43 ? -0.753 7.156 -8.289 1 94.31 43 GLY B CA 1
ATOM 2003 C C . GLY B 1 43 ? 0.608 7.551 -7.754 1 94.31 43 GLY B C 1
ATOM 2004 O O . GLY B 1 43 ? 1.439 8.094 -8.484 1 94.31 43 GLY B O 1
ATOM 2005 N N . LEU B 1 44 ? 0.819 7.434 -6.473 1 95.19 44 LEU B N 1
ATOM 2006 C CA . LEU B 1 44 ? 2.051 7.758 -5.758 1 95.19 44 LEU B CA 1
ATOM 2007 C C . LEU B 1 44 ? 2.992 6.555 -5.73 1 95.19 44 LEU B C 1
ATOM 2009 O O . LEU B 1 44 ? 2.594 5.461 -5.328 1 95.19 44 LEU B O 1
ATOM 2013 N N . CYS B 1 45 ? 4.242 6.73 -6.133 1 95.69 45 CYS B N 1
ATOM 2014 C CA . CYS B 1 45 ? 5.219 5.645 -6.121 1 95.69 45 CYS B CA 1
ATOM 2015 C C . CYS B 1 45 ? 5.727 5.387 -4.707 1 95.69 45 CYS B C 1
ATOM 2017 O O . CYS B 1 45 ? 6.332 6.262 -4.09 1 95.69 45 CYS B O 1
ATOM 2019 N N . ILE B 1 46 ? 5.531 4.168 -4.305 1 94.38 46 ILE B N 1
ATOM 2020 C CA . ILE B 1 46 ? 5.898 3.783 -2.945 1 94.38 46 ILE B CA 1
ATOM 2021 C C . ILE B 1 46 ? 7.258 3.086 -2.959 1 94.38 46 ILE B C 1
ATOM 2023 O O . ILE B 1 46 ? 8.031 3.201 -2.004 1 94.38 46 ILE B O 1
ATOM 2027 N N . SER B 1 47 ? 7.496 2.336 -4.051 1 94.62 47 SER B N 1
ATOM 2028 C CA . SER B 1 47 ? 8.727 1.551 -4.09 1 94.62 47 SER B CA 1
ATOM 2029 C C . SER B 1 47 ? 9.055 1.112 -5.512 1 94.62 47 SER B C 1
ATOM 2031 O O . SER B 1 47 ? 8.156 0.887 -6.324 1 94.62 47 SER B O 1
ATOM 2033 N N . VAL B 1 48 ? 10.375 1.106 -5.723 1 95.12 48 VAL B N 1
ATOM 2034 C CA . VAL B 1 48 ? 10.828 0.359 -6.891 1 95.12 48 VAL B CA 1
ATOM 2035 C C . VAL B 1 48 ? 10.883 -1.131 -6.562 1 95.12 48 VAL B C 1
ATOM 2037 O O . VAL B 1 48 ? 11.789 -1.587 -5.859 1 95.12 48 VAL B O 1
ATOM 2040 N N . TYR B 1 49 ? 9.961 -1.825 -7.055 1 93.69 49 TYR B N 1
ATOM 2041 C CA . TYR B 1 49 ? 9.766 -3.209 -6.641 1 93.69 49 TYR B CA 1
ATOM 2042 C C . TYR B 1 49 ? 10.828 -4.117 -7.246 1 93.69 49 TYR B C 1
ATOM 2044 O O . TYR B 1 49 ? 11.516 -4.844 -6.527 1 93.69 49 TYR B O 1
ATOM 2052 N N . ASP B 1 50 ? 11 -4.094 -8.539 1 94.19 50 ASP B N 1
ATOM 2053 C CA . ASP B 1 50 ? 12.039 -4.891 -9.188 1 94.19 50 ASP B CA 1
ATOM 2054 C C . ASP B 1 50 ? 12.352 -4.352 -10.578 1 94.19 50 ASP B C 1
ATOM 2056 O O . ASP B 1 50 ? 11.625 -3.502 -11.102 1 94.19 50 ASP B O 1
ATOM 2060 N N . ILE B 1 51 ? 13.523 -4.746 -11.047 1 96.06 51 ILE B N 1
ATOM 2061 C CA . ILE B 1 51 ? 13.953 -4.426 -12.406 1 96.06 51 ILE B CA 1
ATOM 2062 C C . ILE B 1 51 ? 13.797 -5.652 -13.305 1 96.06 51 ILE B C 1
ATOM 2064 O O . ILE B 1 51 ? 14.383 -6.703 -13.031 1 96.06 51 ILE B O 1
ATOM 2068 N N . ARG B 1 52 ? 13.117 -5.48 -14.344 1 96.81 52 ARG B N 1
ATOM 2069 C CA . ARG B 1 52 ? 12.797 -6.605 -15.211 1 96.81 52 ARG B CA 1
ATOM 2070 C C . ARG B 1 52 ? 13.844 -6.766 -16.312 1 96.81 52 ARG B C 1
ATOM 2072 O O . ARG B 1 52 ? 14.242 -7.887 -16.641 1 96.81 52 ARG B O 1
ATOM 2079 N N . SER B 1 53 ? 14.242 -5.637 -16.891 1 96.94 53 SER B N 1
ATOM 2080 C CA . SER B 1 53 ? 15.25 -5.715 -17.938 1 96.94 53 SER B CA 1
ATOM 2081 C C . SER B 1 53 ? 16.062 -4.434 -18.016 1 96.94 53 SER B C 1
ATOM 2083 O O . SER B 1 53 ? 15.594 -3.361 -17.641 1 96.94 53 SER B O 1
ATOM 2085 N N . ILE B 1 54 ? 17.281 -4.578 -18.391 1 95.56 54 ILE B N 1
ATOM 2086 C CA . ILE B 1 54 ? 18.234 -3.492 -18.625 1 95.56 54 ILE B CA 1
ATOM 2087 C C . ILE B 1 54 ? 18.844 -3.637 -20 1 95.56 54 ILE B C 1
ATOM 2089 O O . ILE B 1 54 ? 19.453 -4.668 -20.328 1 95.56 54 ILE B O 1
ATOM 2093 N N . ASP B 1 55 ? 18.656 -2.619 -20.766 1 93.69 55 ASP B N 1
ATOM 2094 C CA . ASP B 1 55 ? 19.219 -2.629 -22.109 1 93.69 55 ASP B CA 1
ATOM 2095 C C . ASP B 1 55 ? 20.078 -1.39 -22.344 1 93.69 55 ASP B C 1
ATOM 2097 O O . ASP B 1 55 ? 19.75 -0.301 -21.875 1 93.69 55 ASP B O 1
ATOM 2101 N N . GLY B 1 56 ? 21.141 -1.642 -23.031 1 89.06 56 GLY B N 1
ATOM 2102 C CA . GLY B 1 56 ? 21.984 -0.522 -23.422 1 89.06 56 GLY B CA 1
ATOM 2103 C C . GLY B 1 56 ? 23.25 -0.431 -22.594 1 89.06 56 GLY B C 1
ATOM 2104 O O . GLY B 1 56 ? 23.859 -1.453 -22.266 1 89.06 56 GLY B O 1
ATOM 2105 N N . GLY B 1 57 ? 23.766 0.849 -22.375 1 78.94 57 GLY B N 1
ATOM 2106 C CA . GLY B 1 57 ? 25.031 1.178 -21.766 1 78.94 57 GLY B CA 1
ATOM 2107 C C . GLY B 1 57 ? 25.969 1.935 -22.672 1 78.94 57 GLY B C 1
ATOM 2108 O O . GLY B 1 57 ? 27.188 1.758 -22.609 1 78.94 57 GLY B O 1
ATOM 2109 N N . PHE B 1 58 ? 25.266 2.611 -23.578 1 77.81 58 PHE B N 1
ATOM 2110 C CA . PHE B 1 58 ? 26.047 3.35 -24.562 1 77.81 58 PHE B CA 1
ATOM 2111 C C . PHE B 1 58 ? 26.375 4.746 -24.062 1 77.81 58 PHE B C 1
ATOM 2113 O O . PHE B 1 58 ? 25.594 5.355 -23.344 1 77.81 58 PHE B O 1
ATOM 2120 N N . ILE B 1 59 ? 27.625 5.082 -24.203 1 75.88 59 ILE B N 1
ATOM 2121 C CA . ILE B 1 59 ? 28.047 6.434 -23.859 1 75.88 59 ILE B CA 1
ATOM 2122 C C . ILE B 1 59 ? 27.891 7.352 -25.078 1 75.88 59 ILE B C 1
ATOM 2124 O O . ILE B 1 59 ? 28.422 7.066 -26.156 1 75.88 59 ILE B O 1
ATOM 2128 N N . PHE B 1 60 ? 26.938 8.305 -24.891 1 68.81 60 PHE B N 1
ATOM 2129 C CA . PHE B 1 60 ? 26.75 9.266 -25.984 1 68.81 60 PHE B CA 1
ATOM 2130 C C . PHE B 1 60 ? 27.891 10.273 -26 1 68.81 60 PHE B C 1
ATOM 2132 O O . PHE B 1 60 ? 28.422 10.648 -24.953 1 68.81 60 PHE B O 1
ATOM 2139 N N . ALA B 1 61 ? 28.234 10.656 -27.219 1 66.31 61 ALA B N 1
ATOM 2140 C CA . ALA B 1 61 ? 29.281 11.672 -27.406 1 66.31 61 ALA B CA 1
ATOM 2141 C C . ALA B 1 61 ? 28.969 12.93 -26.594 1 66.31 61 ALA B C 1
ATOM 2143 O O . ALA B 1 61 ? 27.875 13.477 -26.688 1 66.31 61 ALA B O 1
ATOM 2144 N N . GLY B 1 62 ? 29.828 13.266 -25.703 1 67.44 62 GLY B N 1
ATOM 2145 C CA . GLY B 1 62 ? 29.656 14.469 -24.906 1 67.44 62 GLY B CA 1
ATOM 2146 C C . GLY B 1 62 ? 29.094 14.195 -23.531 1 67.44 62 GLY B C 1
ATOM 2147 O O . GLY B 1 62 ? 29.172 15.055 -22.641 1 67.44 62 GLY B O 1
ATOM 2148 N N . ASP B 1 63 ? 28.359 12.961 -23.594 1 63.91 63 ASP B N 1
ATOM 2149 C CA . ASP B 1 63 ? 27.812 12.602 -22.281 1 63.91 63 ASP B CA 1
ATOM 2150 C C . ASP B 1 63 ? 28.672 11.539 -21.594 1 63.91 63 ASP B C 1
ATOM 2152 O O . ASP B 1 63 ? 29.078 10.562 -22.234 1 63.91 63 ASP B O 1
ATOM 2156 N N . GLY B 1 64 ? 29.453 11.898 -20.703 1 73.81 64 GLY B N 1
ATOM 2157 C CA . GLY B 1 64 ? 30.375 11.016 -20 1 73.81 64 GLY B CA 1
ATOM 2158 C C . GLY B 1 64 ? 29.672 9.953 -19.188 1 73.81 64 GLY B C 1
ATOM 2159 O O . GLY B 1 64 ? 30.328 9.188 -18.469 1 73.81 64 GLY B O 1
ATOM 2160 N N . ALA B 1 65 ? 28.281 9.859 -19.359 1 84.5 65 ALA B N 1
ATOM 2161 C CA . ALA B 1 65 ? 27.578 8.875 -18.547 1 84.5 65 ALA B CA 1
ATOM 2162 C C . ALA B 1 65 ? 26.812 7.891 -19.422 1 84.5 65 ALA B C 1
ATOM 2164 O O . ALA B 1 65 ? 26.156 8.289 -20.391 1 84.5 65 ALA B O 1
ATOM 2165 N N . PRO B 1 66 ? 26.969 6.629 -19.297 1 89.56 66 PRO B N 1
ATOM 2166 C CA . PRO B 1 66 ? 26.203 5.637 -20.062 1 89.56 66 PRO B CA 1
ATOM 2167 C C . PRO B 1 66 ? 24.703 5.746 -19.828 1 89.56 66 PRO B C 1
ATOM 2169 O O . PRO B 1 66 ? 24.25 6.082 -18.734 1 89.56 66 PRO B O 1
ATOM 2172 N N . THR B 1 67 ? 23.953 5.516 -20.953 1 91.75 67 THR B N 1
ATOM 2173 C CA . THR B 1 67 ? 22.484 5.566 -20.891 1 91.75 67 THR B CA 1
ATOM 2174 C C . THR B 1 67 ? 21.891 4.172 -21.062 1 91.75 67 THR B C 1
ATOM 2176 O O . THR B 1 67 ? 22.328 3.396 -21.906 1 91.75 67 THR B O 1
ATOM 2179 N N . PHE B 1 68 ? 20.875 3.873 -20.172 1 94.38 68 PHE B N 1
ATOM 2180 C CA . PHE B 1 68 ? 20.219 2.572 -20.188 1 94.38 68 PHE B CA 1
ATOM 2181 C C . PHE B 1 68 ? 18.719 2.725 -20.375 1 94.38 68 PHE B C 1
ATOM 2183 O O . PHE B 1 68 ? 18.125 3.701 -19.922 1 94.38 68 PHE B O 1
ATOM 2190 N N . THR B 1 69 ? 18.109 1.75 -21.094 1 95.62 69 THR B N 1
ATOM 2191 C CA . THR B 1 69 ? 16.656 1.558 -21.094 1 95.62 69 THR B CA 1
ATOM 2192 C C . THR B 1 69 ? 16.266 0.45 -20.125 1 95.62 69 THR B C 1
ATOM 2194 O O . THR B 1 69 ? 16.672 -0.701 -20.281 1 95.62 69 THR B O 1
ATOM 2197 N N . VAL B 1 70 ? 15.492 0.866 -19.188 1 97.19 70 VAL B N 1
ATOM 2198 C CA . VAL B 1 70 ? 15.211 -0.072 -18.109 1 97.19 70 VAL B CA 1
ATOM 2199 C C . VAL B 1 70 ? 13.703 -0.303 -18.016 1 97.19 70 VAL B C 1
ATOM 2201 O O . VAL B 1 70 ? 12.914 0.642 -18.109 1 97.19 70 VAL B O 1
ATOM 2204 N N . VAL B 1 71 ? 13.297 -1.549 -17.938 1 97.88 71 VAL B N 1
ATOM 2205 C CA . VAL B 1 71 ? 11.93 -1.938 -17.609 1 97.88 71 VAL B CA 1
ATOM 2206 C C . VAL B 1 71 ? 11.859 -2.406 -16.156 1 97.88 71 VAL B C 1
ATOM 2208 O O . VAL B 1 71 ? 12.641 -3.258 -15.734 1 97.88 71 VAL B O 1
ATOM 2211 N N . PHE B 1 72 ? 10.961 -1.832 -15.383 1 97.38 72 PHE B N 1
ATOM 2212 C CA . PHE B 1 72 ? 10.914 -2.105 -13.953 1 97.38 72 PHE B CA 1
ATOM 2213 C C . PHE B 1 72 ? 9.484 -2.006 -13.43 1 97.38 72 PHE B C 1
ATOM 2215 O O . PHE B 1 72 ? 8.609 -1.465 -14.102 1 97.38 72 PHE B O 1
ATOM 2222 N N . ASN B 1 73 ? 9.211 -2.609 -12.289 1 96.12 73 ASN B N 1
ATOM 2223 C CA . ASN B 1 73 ? 7.918 -2.553 -11.617 1 96.12 73 ASN B CA 1
ATOM 2224 C C . ASN B 1 73 ? 7.957 -1.62 -10.406 1 96.12 73 ASN B C 1
ATOM 2226 O O . ASN B 1 73 ? 8.922 -1.627 -9.648 1 96.12 73 ASN B O 1
ATOM 2230 N N . LEU B 1 74 ? 6.957 -0.792 -10.359 1 96.12 74 LEU B N 1
ATOM 2231 C CA . LEU B 1 74 ? 6.75 0.081 -9.211 1 96.12 74 LEU B CA 1
ATOM 2232 C C . LEU B 1 74 ? 5.543 -0.373 -8.391 1 96.12 74 LEU B C 1
ATOM 2234 O O . LEU B 1 74 ? 4.539 -0.812 -8.953 1 96.12 74 LEU B O 1
ATOM 2238 N N . ILE B 1 75 ? 5.656 -0.307 -7.082 1 95.31 75 ILE B N 1
ATOM 2239 C CA . ILE B 1 75 ? 4.465 -0.398 -6.246 1 95.31 75 ILE B CA 1
ATOM 2240 C C . ILE B 1 75 ? 3.854 0.99 -6.066 1 95.31 75 ILE B C 1
ATOM 2242 O O . ILE B 1 75 ? 4.52 1.909 -5.582 1 95.31 75 ILE B O 1
ATOM 2246 N N . MET B 1 76 ? 2.625 1.095 -6.449 1 94.12 76 MET B N 1
ATOM 2247 C CA . MET B 1 76 ? 1.953 2.391 -6.477 1 94.12 76 MET B CA 1
ATOM 2248 C C . MET B 1 76 ? 0.821 2.438 -5.453 1 94.12 76 MET B C 1
ATOM 2250 O O . MET B 1 76 ? 0.097 1.456 -5.277 1 94.12 76 MET B O 1
ATOM 2254 N N . PHE B 1 77 ? 0.78 3.523 -4.723 1 93.88 77 PHE B N 1
ATOM 2255 C CA . PHE B 1 77 ? -0.437 3.854 -3.992 1 93.88 77 PHE B CA 1
ATOM 2256 C C . PHE B 1 77 ? -1.426 4.59 -4.887 1 93.88 77 PHE B C 1
ATOM 2258 O O . PHE B 1 77 ? -1.184 5.734 -5.281 1 93.88 77 PHE B O 1
ATOM 2265 N N . ARG B 1 78 ? -2.486 3.922 -5.18 1 92.75 78 ARG B N 1
ATOM 2266 C CA . ARG B 1 78 ? -3.484 4.461 -6.098 1 92.75 78 ARG B CA 1
ATOM 2267 C C . ARG B 1 78 ? -4.891 4.305 -5.531 1 92.75 78 ARG B C 1
ATOM 2269 O O . ARG B 1 78 ? -5.621 3.387 -5.914 1 92.75 78 ARG B O 1
ATOM 2276 N N . PRO B 1 79 ? -5.297 5.273 -4.695 1 92.81 79 PRO B N 1
ATOM 2277 C CA . PRO B 1 79 ? -6.676 5.215 -4.203 1 92.81 79 PRO B CA 1
ATOM 2278 C C . PRO B 1 79 ? -7.703 5.312 -5.328 1 92.81 79 PRO B C 1
ATOM 2280 O O . PRO B 1 79 ? -7.41 5.852 -6.395 1 92.81 79 PRO B O 1
ATOM 2283 N N . PHE B 1 80 ? -8.867 4.738 -5.102 1 89.56 80 PHE B N 1
ATOM 2284 C CA . PHE B 1 80 ? -9.93 4.816 -6.094 1 89.56 80 PHE B CA 1
ATOM 2285 C C . PHE B 1 80 ? -11.25 5.223 -5.441 1 89.56 80 PHE B C 1
ATOM 2287 O O . PHE B 1 80 ? -11.445 5.02 -4.242 1 89.56 80 PHE B O 1
ATOM 2294 N N . VAL B 1 81 ? -12.086 5.746 -6.27 1 92.25 81 VAL B N 1
ATOM 2295 C CA . VAL B 1 81 ? -13.375 6.238 -5.781 1 92.25 81 VAL B CA 1
ATOM 2296 C C . VAL B 1 81 ? -14.164 5.086 -5.16 1 92.25 81 VAL B C 1
ATOM 2298 O O . VAL B 1 81 ? -14.281 4.016 -5.758 1 92.25 81 VAL B O 1
ATOM 2301 N N . GLY B 1 82 ? -14.68 5.258 -3.965 1 89.25 82 GLY B N 1
ATOM 2302 C CA . GLY B 1 82 ? -15.469 4.258 -3.266 1 89.25 82 GLY B CA 1
ATOM 2303 C C . GLY B 1 82 ? -14.664 3.447 -2.271 1 89.25 82 GLY B C 1
ATOM 2304 O O . GLY B 1 82 ? -15.227 2.713 -1.458 1 89.25 82 GLY B O 1
ATOM 2305 N N . GLU B 1 83 ? -13.445 3.594 -2.346 1 88.88 83 GLU B N 1
ATOM 2306 C CA . GLU B 1 83 ? -12.57 2.854 -1.437 1 88.88 83 GLU B CA 1
ATOM 2307 C C . GLU B 1 83 ? -12.68 3.391 -0.013 1 88.88 83 GLU B C 1
ATOM 2309 O O . GLU B 1 83 ? -12.758 4.602 0.195 1 88.88 83 GLU B O 1
ATOM 2314 N N . ILE B 1 84 ? -12.68 2.467 0.898 1 89.31 84 ILE B N 1
ATOM 2315 C CA . ILE B 1 84 ? -12.617 2.854 2.303 1 89.31 84 ILE B CA 1
ATOM 2316 C C . ILE B 1 84 ? -11.188 2.725 2.812 1 89.31 84 ILE B C 1
ATOM 2318 O O . ILE B 1 84 ? -10.57 1.661 2.697 1 89.31 84 ILE B O 1
ATOM 2322 N N . ILE B 1 85 ? -10.656 3.842 3.352 1 91.56 85 ILE B N 1
ATOM 2323 C CA . ILE B 1 85 ? -9.273 3.881 3.82 1 91.56 85 ILE B CA 1
ATOM 2324 C C . ILE B 1 85 ? -9.234 4.355 5.27 1 91.56 85 ILE B C 1
ATOM 2326 O O . ILE B 1 85 ? -10.047 5.188 5.684 1 91.56 85 ILE B O 1
ATOM 2330 N N . THR B 1 86 ? -8.352 3.854 6.047 1 91.19 86 THR B N 1
ATOM 2331 C CA . THR B 1 86 ? -8.109 4.301 7.418 1 91.19 86 THR B CA 1
ATOM 2332 C C . THR B 1 86 ? -6.945 5.281 7.469 1 91.19 86 THR B C 1
ATOM 2334 O O . THR B 1 86 ? -5.895 5.039 6.871 1 91.19 86 THR B O 1
ATOM 2337 N N . ALA B 1 87 ? -7.152 6.391 8.086 1 94.25 87 ALA B N 1
ATOM 2338 C CA . ALA B 1 87 ? -6.141 7.441 8.195 1 94.25 87 ALA B CA 1
ATOM 2339 C C . ALA B 1 87 ? -6.203 8.117 9.562 1 94.25 87 ALA B C 1
ATOM 2341 O O . ALA B 1 87 ? -6.988 7.723 10.43 1 94.25 87 ALA B O 1
ATOM 2342 N N . LYS B 1 88 ? -5.25 9.039 9.758 1 95.38 88 LYS B N 1
ATOM 2343 C CA . LYS B 1 88 ? -5.234 9.844 10.977 1 95.38 88 LYS B CA 1
ATOM 2344 C C . LYS B 1 88 ? -5.496 11.312 10.68 1 95.38 88 LYS B C 1
ATOM 2346 O O . LYS B 1 88 ? -5.363 11.75 9.531 1 95.38 88 LYS B O 1
ATOM 2351 N N . LEU B 1 89 ? -5.918 11.984 11.727 1 97.44 89 LEU B N 1
ATOM 2352 C CA . LEU B 1 89 ? -6.168 13.414 11.57 1 97.44 89 LEU B CA 1
ATOM 2353 C C . LEU B 1 89 ? -4.859 14.188 11.453 1 97.44 89 LEU B C 1
ATOM 2355 O O . LEU B 1 89 ? -3.975 14.055 12.305 1 97.44 89 LEU B O 1
ATOM 2359 N N . PHE B 1 90 ? -4.746 14.922 10.414 1 96.56 90 PHE B N 1
ATOM 2360 C CA . PHE B 1 90 ? -3.588 15.781 10.219 1 96.56 90 PHE B CA 1
ATOM 2361 C C . PHE B 1 90 ? -3.871 17.188 10.711 1 96.56 90 PHE B C 1
ATOM 2363 O O . PHE B 1 90 ? -3.066 17.766 11.445 1 96.56 90 PHE B O 1
ATOM 2370 N N . SER B 1 91 ? -4.973 17.703 10.305 1 96.88 91 SER B N 1
ATOM 2371 C CA . SER B 1 91 ? -5.422 19 10.766 1 96.88 91 SER B CA 1
ATOM 2372 C C . SER B 1 91 ? -6.926 19.172 10.586 1 96.88 91 SER B C 1
ATOM 2374 O O . SER B 1 91 ? -7.559 18.406 9.859 1 96.88 91 SER B O 1
ATOM 2376 N N . SER B 1 92 ? -7.461 20.156 11.305 1 97 92 SER B N 1
ATOM 2377 C CA . SER B 1 92 ? -8.891 20.453 11.266 1 97 92 SER B CA 1
ATOM 2378 C C . SER B 1 92 ? -9.141 21.953 11.266 1 97 92 SER B C 1
ATOM 2380 O O . SER B 1 92 ? -8.531 22.703 12.039 1 97 92 SER B O 1
ATOM 2382 N N . ASP B 1 93 ? -9.922 22.359 10.375 1 96.31 93 ASP B N 1
ATOM 2383 C CA . ASP B 1 93 ? -10.336 23.75 10.328 1 96.31 93 ASP B CA 1
ATOM 2384 C C . ASP B 1 93 ? -11.797 23.875 9.914 1 96.31 93 ASP B C 1
ATOM 2386 O O . ASP B 1 93 ? -12.5 22.875 9.789 1 96.31 93 ASP B O 1
ATOM 2390 N N . ALA B 1 94 ? -12.266 25.141 9.711 1 94.81 94 ALA B N 1
ATOM 2391 C CA . ALA B 1 94 ? -13.68 25.375 9.461 1 94.81 94 ALA B CA 1
ATOM 2392 C C . ALA B 1 94 ? -14.117 24.781 8.133 1 94.81 94 ALA B C 1
ATOM 2394 O O . ALA B 1 94 ? -15.305 24.516 7.918 1 94.81 94 ALA B O 1
ATOM 2395 N N . ASP B 1 95 ? -13.125 24.516 7.238 1 96.44 95 ASP B N 1
ATOM 2396 C CA . ASP B 1 95 ? -13.445 23.984 5.922 1 96.44 95 ASP B CA 1
ATOM 2397 C C . ASP B 1 95 ? -13.57 22.453 5.961 1 96.44 95 ASP B C 1
ATOM 2399 O O . ASP B 1 95 ? -14.109 21.844 5.035 1 96.44 95 ASP B O 1
ATOM 2403 N N . GLY B 1 96 ? -12.992 21.859 6.965 1 97.88 96 GLY B N 1
ATOM 2404 C CA . GLY B 1 96 ? -13.062 20.406 7.078 1 97.88 96 GLY B CA 1
ATOM 2405 C C . GLY B 1 96 ? -11.812 19.797 7.684 1 97.88 96 GLY B C 1
ATOM 2406 O O . GLY B 1 96 ? -11.203 20.375 8.578 1 97.88 96 GLY B O 1
ATOM 2407 N N . LEU B 1 97 ? -11.609 18.594 7.273 1 98.31 97 LEU B N 1
ATOM 2408 C CA . LEU B 1 97 ? -10.492 17.844 7.84 1 98.31 97 LEU B CA 1
ATOM 2409 C C . LEU B 1 97 ? -9.422 17.578 6.785 1 98.31 97 LEU B C 1
ATOM 2411 O O . LEU B 1 97 ? -9.734 17.422 5.602 1 98.31 97 LEU B O 1
ATOM 2415 N N . ARG B 1 98 ? -8.219 17.562 7.199 1 98.38 98 ARG B N 1
ATOM 2416 C CA . ARG B 1 98 ? -7.109 16.984 6.441 1 98.38 98 ARG B CA 1
ATOM 2417 C C . ARG B 1 98 ? -6.566 15.734 7.125 1 98.38 98 ARG B C 1
ATOM 2419 O O . ARG B 1 98 ? -6.27 15.75 8.32 1 98.38 98 ARG B O 1
ATOM 2426 N N . LEU B 1 99 ? -6.5 14.656 6.383 1 97.62 99 LEU B N 1
ATOM 2427 C CA . LEU B 1 99 ? -6.082 13.375 6.945 1 97.62 99 LEU B CA 1
ATOM 2428 C C . LEU B 1 99 ? -4.703 12.977 6.426 1 97.62 99 LEU B C 1
ATOM 2430 O O . LEU B 1 99 ? -4.203 13.57 5.465 1 97.62 99 LEU B O 1
ATOM 2434 N N . THR B 1 100 ? -4.074 12.023 7.129 1 95.81 100 THR B N 1
ATOM 2435 C CA . THR B 1 100 ? -2.736 11.578 6.754 1 95.81 100 THR B CA 1
ATOM 2436 C C . THR B 1 100 ? -2.605 10.07 6.898 1 95.81 100 THR B C 1
ATOM 2438 O O . THR B 1 100 ? -3.156 9.477 7.832 1 95.81 100 THR B O 1
ATOM 2441 N N . LEU B 1 101 ? -1.886 9.445 5.984 1 92.94 101 LEU B N 1
ATOM 2442 C CA . LEU B 1 101 ? -1.501 8.039 6.066 1 92.94 101 LEU B CA 1
ATOM 2443 C C . LEU B 1 101 ? -0.068 7.898 6.57 1 92.94 101 LEU B C 1
ATOM 2445 O O . LEU B 1 101 ? 0.422 6.781 6.754 1 92.94 101 LEU B O 1
ATOM 2449 N N . GLY B 1 102 ? 0.56 9.031 6.832 1 91.56 102 GLY B N 1
ATOM 2450 C CA . GLY B 1 102 ? 1.974 9.031 7.176 1 91.56 102 GLY B CA 1
ATOM 2451 C C . GLY B 1 102 ? 2.877 9.289 5.984 1 91.56 102 GLY B C 1
ATOM 2452 O O . GLY B 1 102 ? 3.713 10.195 6.023 1 91.56 102 GLY B O 1
ATOM 2453 N N . PHE B 1 103 ? 2.639 8.531 4.902 1 92.38 103 PHE B N 1
ATOM 2454 C CA . PHE B 1 103 ? 3.443 8.688 3.695 1 92.38 103 PHE B CA 1
ATOM 2455 C C . PHE B 1 103 ? 2.699 9.516 2.65 1 92.38 103 PHE B C 1
ATOM 2457 O O . PHE B 1 103 ? 3.273 9.898 1.629 1 92.38 103 PHE B O 1
ATOM 2464 N N . PHE B 1 104 ? 1.484 9.852 2.914 1 94.69 104 PHE B N 1
ATOM 2465 C CA . PHE B 1 104 ? 0.641 10.641 2.023 1 94.69 104 PHE B CA 1
ATOM 2466 C C . PHE B 1 104 ? -0.332 11.5 2.822 1 94.69 104 PHE B C 1
ATOM 2468 O O . PHE B 1 104 ? -1.125 10.984 3.611 1 94.69 104 PHE B O 1
ATOM 2475 N N . ASP B 1 105 ? -0.375 12.836 2.535 1 95.38 105 ASP B N 1
ATOM 2476 C CA . ASP B 1 105 ? -1.101 13.719 3.445 1 95.38 105 ASP B CA 1
ATOM 2477 C C . ASP B 1 105 ? -2.105 14.586 2.689 1 95.38 105 ASP B C 1
ATOM 2479 O O . ASP B 1 105 ? -2.791 15.414 3.287 1 95.38 105 ASP B O 1
ATOM 2483 N N . ASP B 1 106 ? -2.211 14.43 1.384 1 96.38 106 ASP B N 1
ATOM 2484 C CA . ASP B 1 106 ? -3.125 15.266 0.612 1 96.38 106 ASP B CA 1
ATOM 2485 C C . ASP B 1 106 ? -4.512 14.633 0.531 1 96.38 106 ASP B C 1
ATOM 2487 O O . ASP B 1 106 ? -5.027 14.391 -0.563 1 96.38 106 ASP B O 1
ATOM 2491 N N . ILE B 1 107 ? -5.03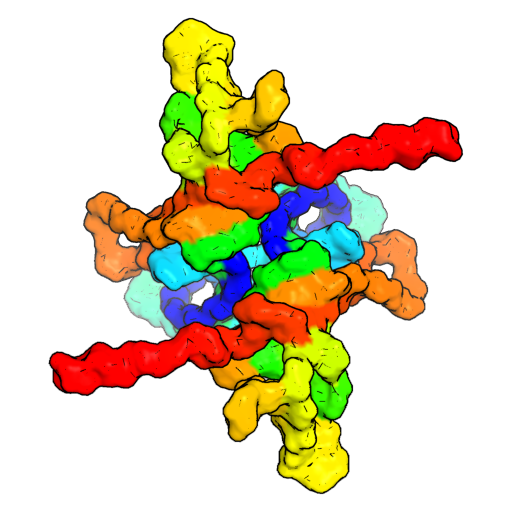1 14.414 1.68 1 97.62 107 ILE B N 1
ATOM 2492 C CA . ILE B 1 107 ? -6.363 13.836 1.85 1 97.62 107 ILE B CA 1
ATOM 2493 C C . ILE B 1 107 ? -7.27 14.836 2.566 1 97.62 107 ILE B C 1
ATOM 2495 O O . ILE B 1 107 ? -7.043 15.156 3.736 1 97.62 107 ILE B O 1
ATOM 2499 N N . TYR B 1 108 ? -8.367 15.195 1.871 1 98.5 108 TYR B N 1
ATOM 2500 C CA . TYR B 1 108 ? -9.234 16.234 2.414 1 98.5 108 TYR B CA 1
ATOM 2501 C C . TYR B 1 108 ? -10.672 15.734 2.555 1 98.5 108 TYR B C 1
ATOM 2503 O O . TYR B 1 108 ? -11.18 15.039 1.671 1 98.5 108 TYR B O 1
ATOM 2511 N N . VAL B 1 109 ? -11.273 16.047 3.674 1 98.56 109 VAL B N 1
ATOM 2512 C CA . VAL B 1 109 ? -12.688 15.812 3.912 1 98.56 109 VAL B CA 1
ATOM 2513 C C . VAL B 1 109 ? -13.398 17.141 4.164 1 98.56 109 VAL B C 1
ATOM 2515 O O . VAL B 1 109 ? -13.383 17.656 5.285 1 98.56 109 VAL B O 1
ATOM 2518 N N . PRO B 1 110 ? -14.047 17.609 3.152 1 98.31 110 PRO B N 1
ATOM 2519 C CA . PRO B 1 110 ? -14.758 18.875 3.34 1 98.31 110 PRO B CA 1
ATOM 2520 C C . PRO B 1 110 ? -15.867 18.781 4.391 1 98.31 110 PRO B C 1
ATOM 2522 O O . PRO B 1 110 ? -16.406 17.688 4.621 1 98.31 110 PRO B O 1
ATOM 2525 N N . ALA B 1 111 ? -16.25 19.906 4.922 1 97.19 111 ALA B N 1
ATOM 2526 C CA . ALA B 1 111 ? -17.219 19.969 6.004 1 97.19 111 ALA B CA 1
ATOM 2527 C C . ALA B 1 111 ? -18.531 19.312 5.594 1 97.19 111 ALA B C 1
ATOM 2529 O O . ALA B 1 111 ? -19.172 18.641 6.398 1 97.19 111 ALA B O 1
ATOM 2530 N N . HIS B 1 112 ? -18.938 19.484 4.395 1 96.94 112 HIS B N 1
ATOM 2531 C CA . HIS B 1 112 ? -20.234 18.984 3.941 1 96.94 112 HIS B CA 1
ATOM 2532 C C . HIS B 1 112 ? -20.188 17.469 3.715 1 96.94 112 HIS B C 1
ATOM 2534 O O . HIS B 1 112 ? -21.219 16.859 3.389 1 96.94 112 HIS B O 1
ATOM 2540 N N . HIS B 1 113 ? -19 16.891 3.857 1 97.5 113 HIS B N 1
ATOM 2541 C CA . HIS B 1 113 ? -18.875 15.43 3.771 1 97.5 113 HIS B CA 1
ATOM 2542 C C . HIS B 1 113 ? -18.688 14.812 5.152 1 97.5 113 HIS B C 1
ATOM 2544 O O . HIS B 1 113 ? -18.406 13.617 5.27 1 97.5 113 HIS B O 1
ATOM 2550 N N . LEU B 1 114 ? -18.828 15.594 6.129 1 97.56 114 LEU B N 1
ATOM 2551 C CA . LEU B 1 114 ? -18.859 15.109 7.508 1 97.56 114 LEU B CA 1
ATOM 2552 C C . LEU B 1 114 ? -20.266 14.656 7.887 1 97.56 114 LEU B C 1
ATOM 2554 O O . LEU B 1 114 ? -21.25 15.078 7.273 1 97.56 114 LEU B O 1
ATOM 2558 N N . PRO B 1 115 ? -20.25 13.797 8.867 1 95.62 115 PRO B N 1
ATOM 2559 C CA . PRO B 1 115 ? -21.594 13.367 9.273 1 95.62 115 PRO B CA 1
ATOM 2560 C C . PRO B 1 115 ? -22.453 14.531 9.75 1 95.62 115 PRO B C 1
ATOM 2562 O O . PRO B 1 115 ? -21.953 15.469 10.367 1 95.62 115 PRO B O 1
ATOM 2565 N N . TYR B 1 116 ? -23.734 14.391 9.445 1 94.31 116 TYR B N 1
ATOM 2566 C CA . TYR B 1 116 ? -24.703 15.398 9.859 1 94.31 116 TYR B CA 1
ATOM 2567 C C . TYR B 1 116 ? -25.719 14.805 10.828 1 94.31 116 TYR B C 1
ATOM 2569 O O . TYR B 1 116 ? -26.188 13.688 10.633 1 94.31 116 TYR B O 1
ATOM 2577 N N . PRO B 1 117 ? -26.094 15.617 11.82 1 96 117 PRO B N 1
ATOM 2578 C CA . PRO B 1 117 ? -25.719 16.984 12.227 1 96 117 PRO B CA 1
ATOM 2579 C C . PRO B 1 117 ? -24.328 17.062 12.828 1 96 117 PRO B C 1
ATOM 2581 O O . PRO B 1 117 ? -23.828 16.078 13.398 1 96 117 PRO B O 1
ATOM 2584 N N . ASN B 1 118 ? -23.609 18.188 12.617 1 96.88 118 ASN B N 1
ATOM 2585 C CA . ASN B 1 118 ? -22.281 18.438 13.164 1 96.88 118 ASN B CA 1
ATOM 2586 C C . ASN B 1 118 ? -22.094 19.906 13.562 1 96.88 118 ASN B C 1
ATOM 2588 O O . ASN B 1 118 ? -22.953 20.734 13.273 1 96.88 118 ASN B O 1
ATOM 2592 N N . HIS B 1 119 ? -21.078 20.141 14.305 1 96.81 119 HIS B N 1
ATOM 2593 C CA . HIS B 1 119 ? -20.703 21.516 14.602 1 96.81 119 HIS B CA 1
ATOM 2594 C C . HIS B 1 119 ? -19.188 21.656 14.781 1 96.81 119 HIS B C 1
ATOM 2596 O O . HIS B 1 119 ? -18.5 20.656 15.008 1 96.81 119 HIS B O 1
ATOM 2602 N N . PHE B 1 120 ? -18.703 22.812 14.586 1 96.75 120 PHE B N 1
ATOM 2603 C CA . PHE B 1 120 ? -17.281 23.141 14.672 1 96.75 120 PHE B CA 1
ATOM 2604 C C . PHE B 1 120 ? -17 24.047 15.867 1 96.75 120 PHE B C 1
ATOM 2606 O O . PHE B 1 120 ? -17.75 25 16.109 1 96.75 120 PHE B O 1
ATOM 2613 N N . VAL B 1 121 ? -15.961 23.672 16.656 1 95.69 121 VAL B N 1
ATOM 2614 C CA . VAL B 1 121 ? -15.539 24.5 17.781 1 95.69 121 VAL B CA 1
ATOM 2615 C C . VAL B 1 121 ? -14.117 25.016 17.531 1 95.69 121 VAL B C 1
ATOM 2617 O O . VAL B 1 121 ? -13.164 24.234 17.562 1 95.69 121 VAL B O 1
ATOM 2620 N N . ALA B 1 122 ? -13.961 26.25 17.406 1 93.62 122 ALA B N 1
ATOM 2621 C CA . ALA B 1 122 ? -12.656 26.875 17.156 1 93.62 122 ALA B CA 1
ATOM 2622 C C . ALA B 1 122 ? -11.781 26.797 18.406 1 93.62 122 ALA B C 1
ATOM 2624 O O . ALA B 1 122 ? -12.273 26.891 19.531 1 93.62 122 ALA B O 1
ATOM 2625 N N . GLU B 1 123 ? -10.43 26.594 18.219 1 89.12 123 GLU B N 1
ATOM 2626 C CA . GLU B 1 123 ? -9.492 26.531 19.344 1 89.12 123 GLU B CA 1
ATOM 2627 C C . GLU B 1 123 ? -9.43 27.875 20.078 1 89.12 123 GLU B C 1
ATOM 2629 O O . GLU B 1 123 ? -9.398 27.906 21.312 1 89.12 123 GLU B O 1
ATOM 2634 N N . GLN B 1 124 ? -9.242 28.906 19.328 1 87.44 124 GLN B N 1
ATOM 2635 C CA . GLN B 1 124 ? -9.258 30.266 19.859 1 87.44 124 GLN B CA 1
ATOM 2636 C C . GLN B 1 124 ? -10.164 31.172 19.016 1 87.44 124 GLN B C 1
ATOM 2638 O O . GLN B 1 124 ? -10.523 30.812 17.891 1 87.44 124 GLN B O 1
ATOM 2643 N N . VAL B 1 125 ? -10.422 32.25 19.656 1 77.81 125 VAL B N 1
ATOM 2644 C CA . VAL B 1 125 ? -11.211 33.25 18.922 1 77.81 125 VAL B CA 1
ATOM 2645 C C . VAL B 1 125 ? -10.492 33.656 17.641 1 77.81 125 VAL B C 1
ATOM 2647 O O . VAL B 1 125 ? -9.305 33.969 17.672 1 77.81 125 VAL B O 1
ATOM 2650 N N . ASN B 1 126 ? -11.055 33.406 16.469 1 78.69 126 ASN B N 1
ATOM 2651 C CA . ASN B 1 126 ? -10.57 33.781 15.141 1 78.69 126 ASN B CA 1
ATOM 2652 C C . ASN B 1 126 ? -9.633 32.719 14.57 1 78.69 126 ASN B C 1
ATOM 2654 O O . ASN B 1 126 ? -8.914 32.969 13.609 1 78.69 126 ASN B O 1
ATOM 2658 N N . SER B 1 127 ? -9.531 31.672 15.445 1 84.5 127 SER B N 1
ATOM 2659 C CA . SER B 1 127 ? -8.688 30.609 14.914 1 84.5 127 SER B CA 1
ATOM 2660 C C . SER B 1 127 ? -9.398 29.844 13.812 1 84.5 127 SER B C 1
ATOM 2662 O O . SER B 1 127 ? -10.609 29.609 13.891 1 84.5 127 SER B O 1
ATOM 2664 N N . LYS B 1 128 ? -8.695 29.562 12.75 1 86.62 128 LYS B N 1
ATOM 2665 C CA . LYS B 1 128 ? -9.242 28.703 11.711 1 86.62 128 LYS B CA 1
ATOM 2666 C C . LYS B 1 128 ? -9.156 27.219 12.102 1 86.62 128 LYS B C 1
ATOM 2668 O O . LYS B 1 128 ? -9.812 26.375 11.508 1 86.62 128 LYS B O 1
ATOM 2673 N N . LYS B 1 129 ? -8.367 27.031 13.094 1 92 129 LYS B N 1
ATOM 2674 C CA . LYS B 1 129 ? -8.219 25.672 13.586 1 92 129 LYS B CA 1
ATOM 2675 C C . LYS B 1 129 ? -9.258 25.344 14.648 1 92 129 LYS B C 1
ATOM 2677 O O . LYS B 1 129 ? -9.773 26.25 15.32 1 92 129 LYS B O 1
ATOM 2682 N N . GLY B 1 130 ? -9.648 24.156 14.773 1 95.62 130 GLY B N 1
ATOM 2683 C CA . GLY B 1 130 ? -10.664 23.734 15.727 1 95.62 130 GLY B CA 1
ATOM 2684 C C . GLY B 1 130 ? -10.992 22.266 15.641 1 95.62 130 GLY B C 1
ATOM 2685 O O . GLY B 1 130 ? -10.258 21.484 15.031 1 95.62 130 GLY B O 1
ATOM 2686 N N . VAL B 1 131 ? -12 21.984 16.344 1 96.5 131 VAL B N 1
ATOM 2687 C CA . VAL B 1 131 ? -12.406 20.594 16.422 1 96.5 131 VAL B CA 1
ATOM 2688 C C . VAL B 1 131 ? -13.828 20.438 15.891 1 96.5 131 VAL B C 1
ATOM 2690 O O . VAL B 1 131 ? -14.703 21.25 16.188 1 96.5 131 VAL B O 1
ATOM 2693 N N . TRP B 1 132 ? -14 19.406 15.016 1 97 132 TRP B N 1
ATOM 2694 C CA . TRP B 1 132 ? -15.328 19.062 14.523 1 97 132 TRP B CA 1
ATOM 2695 C C . TRP B 1 132 ? -15.977 18 15.406 1 97 132 TRP B C 1
ATOM 2697 O O . TRP B 1 132 ? -15.297 17.094 15.891 1 97 132 TRP B O 1
ATOM 2707 N N . PHE B 1 133 ? -17.297 18.156 15.555 1 96.81 133 PHE B N 1
ATOM 2708 C CA . PHE B 1 133 ? -18.078 17.219 16.344 1 96.81 133 PHE B CA 1
ATOM 2709 C C . PHE B 1 133 ? -19.234 16.656 15.523 1 96.81 133 PHE B C 1
ATOM 2711 O O . PHE B 1 133 ? -19.906 17.391 14.781 1 96.81 133 PHE B O 1
ATOM 2718 N N . TRP B 1 134 ? -19.391 15.328 15.602 1 96.25 134 TRP B N 1
ATOM 2719 C CA . TRP B 1 134 ? -20.625 14.703 15.125 1 96.25 134 TRP B CA 1
ATOM 2720 C C . TRP B 1 134 ? -21.688 14.695 16.219 1 96.25 134 TRP B C 1
ATOM 2722 O O . TRP B 1 134 ? -21.438 14.25 17.344 1 96.25 134 TRP B O 1
ATOM 2732 N N . ASP B 1 135 ? -22.844 15.273 15.93 1 95.56 135 ASP B N 1
ATOM 2733 C CA . ASP B 1 135 ? -23.938 15.312 16.875 1 95.56 135 ASP B CA 1
ATOM 2734 C C . ASP B 1 135 ? -24.938 14.172 16.625 1 95.56 135 ASP B C 1
ATOM 2736 O O . ASP B 1 135 ? -25.594 14.141 15.578 1 95.56 135 ASP B O 1
ATOM 2740 N N . PHE B 1 136 ? -24.938 13.258 17.516 1 91.06 136 PHE B N 1
ATOM 2741 C CA . PHE B 1 136 ? -25.812 12.094 17.375 1 91.06 136 PHE B CA 1
ATOM 2742 C C . PHE B 1 136 ? -26.516 11.781 18.672 1 91.06 136 PHE B C 1
ATOM 2744 O O . PHE B 1 136 ? -25.875 11.617 19.719 1 91.06 136 PHE B O 1
ATOM 2751 N N . ASN B 1 137 ? -27.812 11.633 18.594 1 91.69 137 ASN B N 1
ATOM 2752 C CA . ASN B 1 137 ? -28.641 11.305 19.766 1 91.69 137 ASN B CA 1
ATOM 2753 C C . ASN B 1 137 ? -28.312 12.203 20.953 1 91.69 137 ASN B C 1
ATOM 2755 O O . ASN B 1 137 ? -28.078 11.719 22.047 1 91.69 137 ASN B O 1
ATOM 2759 N N . ASP B 1 138 ? -28.188 13.43 20.75 1 90.56 138 ASP B N 1
ATOM 2760 C CA . ASP B 1 138 ? -28 14.461 21.766 1 90.56 138 ASP B CA 1
ATOM 2761 C C . ASP B 1 138 ? -26.609 14.375 22.391 1 90.56 138 ASP B C 1
ATOM 2763 O O . ASP B 1 138 ? -26.391 14.82 23.516 1 90.56 138 ASP B O 1
ATOM 2767 N N . GLN B 1 139 ? -25.766 13.578 21.828 1 93.75 139 GLN B N 1
ATOM 2768 C CA . GLN B 1 139 ? -24.359 13.516 22.219 1 93.75 139 GLN B CA 1
ATOM 2769 C C . GLN B 1 139 ? -23.453 14.039 21.109 1 93.75 139 GLN B C 1
ATOM 2771 O O . GLN B 1 139 ? -23.797 13.945 19.938 1 93.75 139 GLN B O 1
ATOM 2776 N N . SER B 1 140 ? -22.406 14.656 21.531 1 95 140 SER B N 1
ATOM 2777 C CA . SER B 1 140 ? -21.406 15.172 20.594 1 95 140 SER B CA 1
ATOM 2778 C C . SER B 1 140 ? -20.141 14.328 20.609 1 95 140 SER B C 1
ATOM 2780 O O . SER B 1 140 ? -19.531 14.125 21.672 1 95 140 SER B O 1
ATOM 2782 N N . TYR B 1 141 ? -19.703 13.891 19.5 1 94 141 TYR B N 1
ATOM 2783 C CA . TYR B 1 141 ? -18.516 13.062 19.359 1 94 141 TYR B CA 1
ATOM 2784 C C . TYR B 1 141 ? -17.406 13.812 18.625 1 94 141 TYR B C 1
ATOM 2786 O O . TYR B 1 141 ? -17.531 14.125 17.438 1 94 141 TYR B O 1
ATOM 2794 N N . PRO B 1 142 ? -16.359 14.078 19.25 1 95.44 142 PRO B N 1
ATOM 2795 C CA . PRO B 1 142 ? -15.281 14.844 18.625 1 95.44 142 PRO B CA 1
ATOM 2796 C C . PRO B 1 142 ? -14.445 14.008 17.656 1 95.44 142 PRO B C 1
ATOM 2798 O O . PRO B 1 142 ? -14.359 12.789 17.812 1 95.44 142 PRO B O 1
ATOM 2801 N N . ILE B 1 143 ? -13.891 14.641 16.672 1 96.25 143 ILE B N 1
ATOM 2802 C CA . ILE B 1 143 ? -12.875 14.055 15.789 1 96.25 143 ILE B CA 1
ATOM 2803 C C . ILE B 1 143 ? -11.5 14.602 16.156 1 96.25 143 ILE B C 1
ATOM 2805 O O . ILE B 1 143 ? -11.211 15.781 15.945 1 96.25 143 ILE B O 1
ATOM 2809 N N . GLU B 1 144 ? -10.633 13.688 16.625 1 93.88 144 GLU B N 1
ATOM 2810 C CA . GLU B 1 144 ? -9.352 14.117 17.188 1 93.88 144 GLU B CA 1
ATOM 2811 C C . GLU B 1 144 ? -8.188 13.398 16.516 1 93.88 144 GLU B C 1
ATOM 2813 O O . GLU B 1 144 ? -8.391 12.43 15.781 1 93.88 144 GLU B O 1
ATOM 2818 N N . ASP B 1 145 ? -7.008 13.922 16.75 1 90 145 ASP B N 1
ATOM 2819 C CA . ASP B 1 145 ? -5.805 13.398 16.109 1 90 145 ASP B CA 1
ATOM 2820 C C . ASP B 1 145 ? -5.438 12.023 16.656 1 90 145 ASP B C 1
ATOM 2822 O O . ASP B 1 145 ? -4.668 11.289 16.031 1 90 145 ASP B O 1
ATOM 2826 N N . THR B 1 146 ? -6.027 11.648 17.781 1 89.06 146 THR B N 1
ATOM 2827 C CA . THR B 1 146 ? -5.75 10.344 18.359 1 89.06 146 THR B CA 1
ATOM 2828 C C . THR B 1 146 ? -6.602 9.258 17.703 1 89.06 146 THR B C 1
ATOM 2830 O O . THR B 1 146 ? -6.352 8.07 17.891 1 89.06 146 THR B O 1
ATOM 2833 N N . ASP B 1 147 ? -7.477 9.695 16.906 1 89.44 147 ASP B N 1
ATOM 2834 C CA . ASP B 1 147 ? -8.438 8.766 16.328 1 89.44 147 ASP B CA 1
ATOM 2835 C C . ASP B 1 147 ? -7.883 8.109 15.07 1 89.44 147 ASP B C 1
ATOM 2837 O O . ASP B 1 147 ? -7.133 8.734 14.32 1 89.44 147 ASP B O 1
ATOM 2841 N N . VAL B 1 148 ? -8.203 6.836 14.984 1 91.69 148 VAL B N 1
ATOM 2842 C CA . VAL B 1 148 ? -8.125 6.176 13.688 1 91.69 148 VAL B CA 1
ATOM 2843 C C . VAL B 1 148 ? -9.414 6.406 12.906 1 91.69 148 VAL B C 1
ATOM 2845 O O . VAL B 1 148 ? -10.5 6.023 13.367 1 91.69 148 VAL B O 1
ATOM 2848 N N . ILE B 1 149 ? -9.312 7.055 11.766 1 95.44 149 ILE B N 1
ATOM 2849 C CA . ILE B 1 149 ? -10.492 7.539 11.062 1 95.44 149 ILE B CA 1
ATOM 2850 C C . ILE B 1 149 ? -10.68 6.758 9.766 1 95.44 149 ILE B C 1
ATOM 2852 O O . ILE B 1 149 ? -9.766 6.691 8.938 1 95.44 149 ILE B O 1
ATOM 2856 N N . LYS B 1 150 ? -11.828 6.176 9.602 1 93.75 150 LYS B N 1
ATOM 2857 C CA . LYS B 1 150 ? -12.211 5.531 8.344 1 93.75 150 LYS B CA 1
ATOM 2858 C C . LYS B 1 150 ? -12.945 6.508 7.43 1 93.75 150 LYS B C 1
ATOM 2860 O O . LYS B 1 150 ? -13.891 7.176 7.852 1 93.75 150 LYS B O 1
ATOM 2865 N N . PHE B 1 151 ? -12.461 6.641 6.219 1 96.25 151 PHE B N 1
ATOM 2866 C CA . PHE B 1 151 ? -13.148 7.508 5.27 1 96.25 151 PHE B CA 1
ATOM 2867 C C . PHE B 1 151 ? -13.312 6.809 3.924 1 96.25 151 PHE B C 1
ATOM 2869 O O . PHE B 1 151 ? -12.586 5.871 3.609 1 96.25 151 PHE B O 1
ATOM 2876 N N . ARG B 1 152 ? -14.289 7.227 3.242 1 95.19 152 ARG B N 1
ATOM 2877 C CA . ARG B 1 152 ? -14.516 6.738 1.885 1 95.19 152 ARG B CA 1
ATOM 2878 C C . ARG B 1 152 ? -14.008 7.738 0.853 1 95.19 152 ARG B C 1
ATOM 2880 O O . ARG B 1 152 ? -14.273 8.938 0.951 1 95.19 152 ARG B O 1
ATOM 2887 N N . VAL B 1 153 ? -13.281 7.246 -0.116 1 96.38 153 VAL B N 1
ATOM 2888 C CA . VAL B 1 153 ? -12.758 8.117 -1.166 1 96.38 153 VAL B CA 1
ATOM 2889 C C . VAL B 1 153 ? -13.906 8.586 -2.066 1 96.38 153 VAL B C 1
ATOM 2891 O O . VAL B 1 153 ? -14.633 7.762 -2.633 1 96.38 153 VAL B O 1
ATOM 2894 N N . GLN B 1 154 ? -14.039 9.883 -2.156 1 97.19 154 GLN B N 1
ATOM 2895 C CA . GLN B 1 154 ? -15.086 10.453 -2.998 1 97.19 154 GLN B CA 1
ATOM 2896 C C . GLN B 1 154 ? -14.531 10.836 -4.371 1 97.19 154 GLN B C 1
ATOM 2898 O O . GLN B 1 154 ? -15.25 10.773 -5.371 1 97.19 154 GLN B O 1
ATOM 2903 N N . ASN B 1 155 ? -13.383 11.289 -4.316 1 97.19 155 ASN B N 1
ATOM 2904 C CA . ASN B 1 155 ? -12.758 11.742 -5.559 1 97.19 155 ASN B CA 1
ATOM 2905 C C . ASN B 1 155 ? -11.234 11.664 -5.477 1 97.19 155 ASN B C 1
ATOM 2907 O O . ASN B 1 155 ? -10.656 11.836 -4.402 1 97.19 155 ASN B O 1
ATOM 2911 N N . VAL B 1 156 ? -10.648 11.367 -6.613 1 96.25 156 VAL B N 1
ATOM 2912 C CA . VAL B 1 156 ? -9.195 11.422 -6.781 1 96.25 156 VAL B CA 1
ATOM 2913 C C . VAL B 1 156 ? -8.844 12.305 -7.977 1 96.25 156 VAL B C 1
ATOM 2915 O O . VAL B 1 156 ? -9.32 12.07 -9.086 1 96.25 156 VAL B O 1
ATOM 2918 N N . SER B 1 157 ? -8.062 13.32 -7.711 1 95.56 157 SER B N 1
ATOM 2919 C CA . SER B 1 157 ? -7.738 14.234 -8.805 1 95.56 157 SER B CA 1
ATOM 2920 C C . SER B 1 157 ? -6.234 14.461 -8.906 1 95.56 157 SER B C 1
ATOM 2922 O O . SER B 1 157 ? -5.508 14.297 -7.922 1 95.56 157 SER B O 1
ATOM 2924 N N . TYR B 1 158 ? -5.797 14.797 -10.094 1 93.12 158 TYR B N 1
ATOM 2925 C CA . TYR B 1 158 ? -4.41 15.117 -10.414 1 93.12 158 TYR B CA 1
ATOM 2926 C C . TYR B 1 158 ? -4.301 16.5 -11.039 1 93.12 158 TYR B C 1
ATOM 2928 O O . TYR B 1 158 ? -4.172 16.625 -12.258 1 93.12 158 TYR B O 1
ATOM 2936 N N . PRO B 1 159 ? -4.281 17.469 -10.211 1 89.06 159 PRO B N 1
ATOM 2937 C CA . PRO B 1 159 ? -4.246 18.828 -10.758 1 89.06 159 PRO B CA 1
ATOM 2938 C C . PRO B 1 159 ? -2.965 19.109 -11.539 1 89.06 159 PRO B C 1
ATOM 2940 O O . PRO B 1 159 ? -1.899 18.594 -11.203 1 89.06 159 PRO B O 1
ATOM 2943 N N . PRO B 1 160 ? -3.186 19.781 -12.727 1 79.69 160 PRO B N 1
ATOM 2944 C CA . PRO B 1 160 ? -2.01 20.109 -13.531 1 79.69 160 PRO B CA 1
ATOM 2945 C C . PRO B 1 160 ? -1.027 21.016 -12.789 1 79.69 160 PRO B C 1
ATOM 2947 O O . PRO B 1 160 ? -1.432 21.797 -11.914 1 79.69 160 PRO B O 1
ATOM 2950 N N . ILE B 1 161 ? 0.29 20.734 -12.945 1 71.56 161 ILE B N 1
ATOM 2951 C CA . ILE B 1 161 ? 1.306 21.625 -12.383 1 71.56 161 ILE B CA 1
ATOM 2952 C C . ILE B 1 161 ? 1.409 22.891 -13.227 1 71.56 161 ILE B C 1
ATOM 2954 O O . ILE B 1 161 ? 1.426 22.828 -14.461 1 71.56 161 ILE B O 1
ATOM 2958 N N . PRO B 1 162 ? 1.029 24.047 -12.555 1 61.28 162 PRO B N 1
ATOM 2959 C CA . PRO B 1 162 ? 1.033 25.297 -13.32 1 61.28 162 PRO B CA 1
ATOM 2960 C C . PRO B 1 162 ? 2.262 25.438 -14.219 1 61.28 162 PRO B C 1
ATOM 2962 O O . PRO B 1 162 ? 2.205 26.125 -15.242 1 61.28 162 PRO B O 1
ATOM 2965 N N . VAL B 1 163 ? 3.361 25.031 -13.703 1 56.19 163 VAL B N 1
ATOM 2966 C CA . VAL B 1 163 ? 4.527 25.5 -14.453 1 56.19 163 VAL B CA 1
ATOM 2967 C C . VAL B 1 163 ? 4.742 24.609 -15.68 1 56.19 163 VAL B C 1
ATOM 2969 O O . VAL B 1 163 ? 4.543 23.391 -15.617 1 56.19 163 VAL B O 1
ATOM 2972 N N . GLU B 1 164 ? 4.855 25.25 -16.812 1 52.28 164 GLU B N 1
ATOM 2973 C CA . GLU B 1 164 ? 5.262 24.703 -18.109 1 52.28 164 GLU B CA 1
ATOM 2974 C C . GLU B 1 164 ? 6.371 23.672 -17.953 1 52.28 164 GLU B C 1
ATOM 2976 O O . GLU B 1 164 ? 7.48 24 -17.531 1 52.28 164 GLU B O 1
ATOM 2981 N N . GLN B 1 165 ? 6.004 22.562 -17.5 1 53.25 165 GLN B N 1
ATOM 2982 C CA . GLN B 1 165 ? 7.109 21.625 -17.422 1 53.25 165 GLN B CA 1
ATOM 2983 C C . GLN B 1 165 ? 7.582 21.219 -18.812 1 53.25 165 GLN B C 1
ATOM 2985 O O . GLN B 1 165 ? 6.77 21.031 -19.719 1 53.25 165 GLN B O 1
ATOM 2990 N N . PRO B 1 166 ? 8.797 21.344 -19.047 1 49.97 166 PRO B N 1
ATOM 2991 C CA . PRO B 1 166 ? 9.281 20.875 -20.344 1 49.97 166 PRO B CA 1
ATOM 2992 C C . PRO B 1 166 ? 8.836 19.438 -20.656 1 49.97 166 PRO B C 1
ATOM 2994 O O . PRO B 1 166 ? 8.609 18.641 -19.75 1 49.97 166 PRO B O 1
ATOM 2997 N N . LYS B 1 167 ? 8.383 19.344 -21.859 1 48.78 167 LYS B N 1
ATOM 2998 C CA . LYS B 1 167 ? 7.84 18.109 -22.438 1 48.78 167 LYS B CA 1
ATOM 2999 C C . LYS B 1 167 ? 8.594 16.891 -21.922 1 48.78 167 LYS B C 1
ATOM 3001 O O . LYS B 1 167 ? 8.039 15.797 -21.859 1 48.78 167 LYS B O 1
ATOM 3006 N N . GLU B 1 168 ? 9.828 17.062 -21.719 1 49.44 168 GLU B N 1
ATOM 3007 C CA . GLU B 1 168 ? 10.672 15.922 -21.359 1 49.44 168 GLU B CA 1
ATOM 3008 C C . GLU B 1 168 ? 10.57 15.609 -19.875 1 49.44 168 GLU B C 1
ATOM 3010 O O . GLU B 1 168 ? 11.211 14.672 -19.391 1 49.44 168 GLU B O 1
ATOM 3015 N N . SER B 1 169 ? 9.867 16.516 -19.125 1 54.28 169 SER B N 1
ATOM 3016 C CA . SER B 1 169 ? 9.875 16.344 -17.672 1 54.28 169 SER B CA 1
ATOM 3017 C C . SER B 1 169 ? 8.906 15.242 -17.25 1 54.28 169 SER B C 1
ATOM 3019 O O . SER B 1 169 ? 7.906 14.984 -17.922 1 54.28 169 SER B O 1
ATOM 3021 N N . LYS B 1 170 ? 9.344 14.547 -16.25 1 60.94 170 LYS B N 1
ATOM 3022 C CA . LYS B 1 170 ? 8.57 13.406 -15.789 1 60.94 170 LYS B CA 1
ATOM 3023 C C . LYS B 1 170 ? 7.188 13.836 -15.305 1 60.94 170 LYS B C 1
ATOM 3025 O O . LYS B 1 170 ? 7.047 14.883 -14.672 1 60.94 170 LYS B O 1
ATOM 3030 N N . PRO B 1 171 ? 6.18 13.109 -15.891 1 66.06 171 PRO B N 1
ATOM 3031 C CA . PRO B 1 171 ? 4.801 13.508 -15.609 1 66.06 171 PRO B CA 1
ATOM 3032 C C . PRO B 1 171 ? 4.445 13.391 -14.125 1 66.06 171 PRO B C 1
ATOM 3034 O O . PRO B 1 171 ? 3.619 12.562 -13.75 1 66.06 171 PRO B O 1
ATOM 3037 N N . PHE B 1 172 ? 5.242 14.203 -13.336 1 77.81 172 PHE B N 1
ATOM 3038 C CA . PHE B 1 172 ? 4.871 14.211 -11.93 1 77.81 172 PHE B CA 1
ATOM 3039 C C . PHE B 1 172 ? 3.797 15.25 -11.656 1 77.81 172 PHE B C 1
ATOM 3041 O O . PHE B 1 172 ? 3.787 16.312 -12.266 1 77.81 172 PHE B O 1
ATOM 3048 N N . ALA B 1 173 ? 2.73 14.773 -11.023 1 80.75 173 ALA B N 1
ATOM 3049 C CA . ALA B 1 173 ? 1.577 15.602 -10.68 1 80.75 173 ALA B CA 1
ATOM 3050 C C . ALA B 1 173 ? 1.229 15.461 -9.195 1 80.75 173 ALA B C 1
ATOM 3052 O O . ALA B 1 173 ? 1.634 14.492 -8.547 1 80.75 173 ALA B O 1
ATOM 3053 N N . PRO B 1 174 ? 0.736 16.578 -8.703 1 90.81 174 PRO B N 1
ATOM 3054 C CA . PRO B 1 174 ? 0.145 16.344 -7.387 1 90.81 174 PRO B CA 1
ATOM 3055 C C . PRO B 1 174 ? -1.064 15.414 -7.445 1 90.81 174 PRO B C 1
ATOM 3057 O O . PRO B 1 174 ? -1.639 15.203 -8.516 1 90.81 174 PRO B O 1
ATOM 3060 N N . MET B 1 175 ? -1.355 14.758 -6.426 1 95.38 175 MET B N 1
ATOM 3061 C CA . MET B 1 175 ? -2.561 13.953 -6.246 1 95.38 175 MET B CA 1
ATOM 3062 C C . MET B 1 175 ? -3.354 14.43 -5.031 1 95.38 175 MET B C 1
ATOM 3064 O O . MET B 1 175 ? -2.783 14.656 -3.963 1 95.38 175 MET B O 1
ATOM 3068 N N . LEU B 1 176 ? -4.648 14.664 -5.281 1 97 176 LEU B N 1
ATOM 3069 C CA . LEU B 1 176 ? -5.547 15.055 -4.203 1 97 176 LEU B CA 1
ATOM 3070 C C . LEU B 1 176 ? -6.66 14.031 -4.02 1 97 176 LEU B C 1
ATOM 3072 O O . LEU B 1 176 ? -7.277 13.602 -4.992 1 97 176 LEU B O 1
ATOM 3076 N N . VAL B 1 177 ? -6.797 13.672 -2.771 1 97.19 177 VAL B N 1
ATOM 3077 C CA . VAL B 1 177 ? -7.879 12.75 -2.449 1 97.19 177 VAL B CA 1
ATOM 3078 C C . VAL B 1 177 ? -8.945 13.469 -1.622 1 97.19 177 VAL B C 1
ATOM 3080 O O . VAL B 1 177 ? -8.625 14.109 -0.616 1 97.19 177 VAL B O 1
ATOM 3083 N N . THR B 1 178 ? -10.156 13.391 -2.092 1 98.5 178 THR B N 1
ATOM 3084 C CA . THR B 1 178 ? -11.289 13.891 -1.322 1 98.5 178 THR B CA 1
ATOM 3085 C C . THR B 1 178 ? -12.086 12.742 -0.716 1 98.5 178 THR B C 1
ATOM 3087 O O . THR B 1 178 ? -12.453 11.797 -1.418 1 98.5 178 THR B O 1
ATOM 3090 N N . GLY B 1 179 ? -12.258 12.852 0.537 1 98.06 179 GLY B N 1
ATOM 3091 C CA . GLY B 1 179 ? -12.961 11.773 1.223 1 98.06 179 GLY B CA 1
ATOM 3092 C C . GLY B 1 179 ? -14.258 12.219 1.86 1 98.06 179 GLY B C 1
ATOM 3093 O O . GLY B 1 179 ? -14.609 13.398 1.815 1 98.06 179 GLY B O 1
ATOM 3094 N N . SER B 1 180 ? -15 11.203 2.393 1 98.19 180 SER B N 1
ATOM 3095 C CA . SER B 1 180 ? -16.266 11.43 3.098 1 98.19 180 SER B CA 1
ATOM 3096 C C . SER B 1 180 ? -16.375 10.531 4.328 1 98.19 180 SER B C 1
ATOM 3098 O O . SER B 1 180 ? -15.922 9.383 4.309 1 98.19 180 SER B O 1
ATOM 3100 N N . LEU B 1 181 ? -16.969 11.117 5.328 1 97.38 181 LEU B N 1
ATOM 3101 C CA . LEU B 1 181 ? -17.281 10.367 6.547 1 97.38 181 LEU B CA 1
ATOM 3102 C C . LEU B 1 181 ? -18.781 10.195 6.711 1 97.38 181 LEU B C 1
ATOM 3104 O O . LEU B 1 181 ? -19.25 9.727 7.754 1 97.38 181 LEU B O 1
ATOM 3108 N N . ASP B 1 182 ? -19.5 10.547 5.68 1 93.38 182 ASP B N 1
ATOM 3109 C CA . ASP B 1 182 ? -20.953 10.688 5.805 1 93.38 182 ASP B CA 1
ATOM 3110 C C . ASP B 1 182 ? -21.656 9.375 5.488 1 93.38 182 ASP B C 1
ATOM 3112 O O . ASP B 1 182 ? -22.578 9.344 4.668 1 93.38 182 ASP B O 1
ATOM 3116 N N . HIS B 1 183 ? -21.281 8.297 5.984 1 91.81 183 HIS B N 1
ATOM 3117 C CA . HIS B 1 183 ? -21.922 6.996 5.883 1 91.81 183 HIS B CA 1
ATOM 3118 C C . HIS B 1 183 ? -21.672 6.156 7.129 1 91.81 183 HIS B C 1
ATOM 3120 O O . HIS B 1 183 ? -20.672 6.371 7.836 1 91.81 183 HIS B O 1
ATOM 3126 N N . ASP B 1 184 ? -22.578 5.199 7.32 1 89.06 184 ASP B N 1
ATOM 3127 C CA . ASP B 1 184 ? -22.438 4.332 8.484 1 89.06 184 ASP B CA 1
ATOM 3128 C C . ASP B 1 184 ? -21.094 3.59 8.453 1 89.06 184 ASP B C 1
ATOM 3130 O O . ASP B 1 184 ? -20.656 3.125 7.402 1 89.06 184 ASP B O 1
ATOM 3134 N N . GLY B 1 185 ? -20.484 3.57 9.602 1 89.62 185 GLY B N 1
ATOM 3135 C CA . GLY B 1 185 ? -19.25 2.818 9.719 1 89.62 185 GLY B CA 1
ATOM 3136 C C . GLY B 1 185 ? -18.016 3.66 9.461 1 89.62 185 GLY B C 1
ATOM 3137 O O . GLY B 1 185 ? -16.891 3.199 9.672 1 89.62 185 GLY B O 1
ATOM 3138 N N . LEU B 1 186 ? -18.266 4.867 8.977 1 94 186 LEU B N 1
ATOM 3139 C CA . LEU B 1 186 ? -17.141 5.754 8.703 1 94 186 LEU B CA 1
ATOM 3140 C C . LEU B 1 186 ? -16.875 6.676 9.891 1 94 186 LEU B C 1
ATOM 3142 O O . LEU B 1 186 ? -17.578 6.602 10.906 1 94 186 LEU B O 1
ATOM 3146 N N . GLY B 1 187 ? -15.781 7.484 9.766 1 94.81 187 GLY B N 1
ATOM 3147 C CA . GLY B 1 187 ? -15.375 8.297 10.906 1 94.81 187 GLY B CA 1
ATOM 3148 C C . GLY B 1 187 ? -14.477 7.555 11.875 1 94.81 187 GLY B C 1
ATOM 3149 O O . GLY B 1 187 ? -13.961 6.48 11.562 1 94.81 187 GLY B O 1
ATOM 3150 N N . PRO B 1 188 ? -14.297 8.227 13.055 1 94.75 188 PRO B N 1
ATOM 3151 C CA . PRO B 1 188 ? -13.508 7.531 14.078 1 94.75 188 PRO B CA 1
ATOM 3152 C C . PRO B 1 188 ? -14.055 6.148 14.406 1 94.75 188 PRO B C 1
ATOM 3154 O O . PRO B 1 188 ? -15.258 5.992 14.625 1 94.75 188 PRO B O 1
ATOM 3157 N N . ILE B 1 189 ? -13.188 5.211 14.414 1 89.31 189 ILE B N 1
ATOM 3158 C CA . ILE B 1 189 ? -13.586 3.828 14.664 1 89.31 189 ILE B CA 1
ATOM 3159 C C . ILE B 1 189 ? -14.258 3.723 16.031 1 89.31 189 ILE B C 1
ATOM 3161 O O . ILE B 1 189 ? -15.188 2.934 16.219 1 89.31 189 ILE B O 1
ATOM 3165 N N . SER B 1 190 ? -13.812 4.531 16.969 1 88.25 190 SER B N 1
ATOM 3166 C CA . SER B 1 190 ? -14.336 4.527 18.328 1 88.25 190 SER B CA 1
ATOM 3167 C C . SER B 1 190 ? -15.82 4.855 18.359 1 88.25 190 SER B C 1
ATOM 3169 O O . SER B 1 190 ? -16.516 4.543 19.328 1 88.25 190 SER B O 1
ATOM 3171 N N . TRP B 1 191 ? -16.328 5.449 17.281 1 88 191 TRP B N 1
ATOM 3172 C CA . TRP B 1 191 ? -17.734 5.797 17.203 1 88 191 TRP B CA 1
ATOM 3173 C C . TRP B 1 191 ? -18.609 4.543 17.141 1 88 191 TRP B C 1
ATOM 3175 O O . TRP B 1 191 ? -19.781 4.574 17.516 1 88 191 TRP B O 1
ATOM 3185 N N . TRP B 1 192 ? -18.016 3.451 16.703 1 83.75 192 TRP B N 1
ATOM 3186 C CA . TRP B 1 192 ? -18.812 2.287 16.359 1 83.75 192 TRP B CA 1
ATOM 3187 C C . TRP B 1 192 ? -18.547 1.13 17.312 1 83.75 192 TRP B C 1
ATOM 3189 O O . TRP B 1 192 ? -19.266 0.121 17.281 1 83.75 192 TRP B O 1
ATOM 3199 N N . PHE B 1 193 ? -17.484 1.006 17.828 1 71.5 193 PHE B N 1
ATOM 3200 C CA . PHE B 1 193 ? -17.203 -0.06 18.781 1 71.5 193 PHE B CA 1
ATOM 3201 C C . PHE B 1 193 ? -17.438 0.413 20.203 1 71.5 193 PHE B C 1
ATOM 3203 O O . PHE B 1 193 ? -16.938 1.459 20.609 1 71.5 193 PHE B O 1
ATOM 3210 N N . ALA B 1 194 ? -18.734 0.638 20.625 1 52.06 194 ALA B N 1
ATOM 3211 C CA . ALA B 1 194 ? -19.047 0.861 22.047 1 52.06 194 ALA B CA 1
ATOM 3212 C C . ALA B 1 194 ? -18.016 0.189 22.938 1 52.06 194 ALA B C 1
ATOM 3214 O O . ALA B 1 194 ? -17.391 -0.795 22.547 1 52.06 194 ALA B O 1
ATOM 3215 N N . GLU B 1 195 ? -17.578 0.823 24.047 1 45.44 195 GLU B N 1
ATOM 3216 C CA . GLU B 1 195 ? -16.766 0.429 25.203 1 45.44 195 GLU B CA 1
ATOM 3217 C C . GLU B 1 195 ? -17 -1.039 25.547 1 45.44 195 GLU B C 1
ATOM 3219 O O . GLU B 1 195 ? -17.844 -1.362 26.375 1 45.44 195 GLU B O 1
ATOM 3224 N N . GLU B 1 196 ? -17.344 -1.896 24.688 1 40.34 196 GLU B N 1
ATOM 3225 C CA . GLU B 1 196 ? -17.266 -3.145 25.438 1 40.34 196 GLU B CA 1
ATOM 3226 C C . GLU B 1 196 ? -15.883 -3.324 26.062 1 40.34 196 GLU B C 1
ATOM 3228 O O . GLU B 1 196 ? -15.602 -4.359 26.672 1 40.34 196 GLU B O 1
ATOM 3233 N N . LEU B 1 197 ? -14.922 -2.582 25.875 1 37.22 197 LEU B N 1
ATOM 3234 C CA . LEU B 1 197 ? -13.742 -2.697 26.719 1 37.22 197 LEU B CA 1
ATOM 3235 C C . LEU B 1 197 ? -14.102 -2.443 28.188 1 37.22 197 LEU B C 1
ATOM 3237 O O . LEU B 1 197 ? -13.242 -2.539 29.062 1 37.22 197 LEU B O 1
ATOM 3241 N N . GLU B 1 198 ? -15.156 -1.858 28.625 1 34.09 198 GLU B N 1
ATOM 3242 C CA . GLU B 1 198 ? -15.367 -1.792 30.078 1 34.09 198 GLU B CA 1
ATOM 3243 C C . GLU B 1 198 ? -15.547 -3.186 30.672 1 34.09 198 GLU B C 1
ATOM 3245 O O . GLU B 1 198 ? -15.172 -3.426 31.812 1 34.09 198 GLU B O 1
ATOM 3250 N N . GLU B 1 199 ? -16.312 -4.117 30.172 1 34.06 199 GLU B N 1
ATOM 3251 C CA . GLU B 1 199 ? -16.562 -5.328 30.953 1 34.06 199 GLU B CA 1
ATOM 3252 C C . GLU B 1 199 ? -15.352 -6.25 30.953 1 34.06 199 GLU B C 1
ATOM 3254 O O . GLU B 1 199 ? -15.188 -7.07 31.859 1 34.06 199 GLU B O 1
ATOM 3259 N N . GLU B 1 200 ? -14.477 -6.383 30 1 32.84 200 GLU B N 1
ATOM 3260 C CA . GLU B 1 200 ? -13.43 -7.359 30.266 1 32.84 200 GLU B CA 1
ATOM 3261 C C . GLU B 1 200 ? -12.336 -6.762 31.156 1 32.84 200 GLU B C 1
ATOM 3263 O O . GLU B 1 200 ? -11.43 -7.469 31.594 1 32.84 200 GLU B O 1
ATOM 3268 N N . VAL B 1 201 ? -12.148 -5.477 31.391 1 34.91 201 VAL B N 1
ATOM 3269 C CA . VAL B 1 201 ? -11.266 -5.07 32.469 1 34.91 201 VAL B CA 1
ATOM 3270 C C . VAL B 1 201 ? -11.961 -5.305 33.812 1 34.91 201 VAL B C 1
ATOM 3272 O O . VAL B 1 201 ? -11.32 -5.258 34.875 1 34.91 201 VAL B O 1
ATOM 3275 N N . GLU B 1 202 ? -13.195 -5.191 34 1 33.09 202 GLU B N 1
ATOM 3276 C CA . GLU B 1 202 ? -13.719 -5.41 35.344 1 33.09 202 GLU B CA 1
ATOM 3277 C C . GLU B 1 202 ? -13.719 -6.895 35.719 1 33.09 202 GLU B C 1
ATOM 3279 O O . GLU B 1 202 ? -13.797 -7.258 36.875 1 33.09 202 GLU B O 1
ATOM 3284 N N . ASN B 1 203 ? -14 -7.789 34.906 1 33.75 203 ASN B N 1
ATOM 3285 C CA . ASN B 1 203 ? -14.016 -9.141 35.438 1 33.75 203 ASN B CA 1
ATOM 3286 C C . ASN B 1 203 ? -12.609 -9.727 35.531 1 33.75 203 ASN B C 1
ATOM 3288 O O . ASN B 1 203 ? -12.445 -10.93 35.75 1 33.75 203 ASN B O 1
ATOM 3292 N N . GLU B 1 204 ? -11.516 -8.844 35.219 1 25.97 204 GLU B N 1
ATOM 3293 C CA . GLU B 1 204 ? -10.328 -9.234 35.969 1 25.97 204 GLU B CA 1
ATOM 3294 C C . GLU B 1 204 ? -10.109 -8.32 37.156 1 25.97 204 GLU B C 1
ATOM 3296 O O . GLU B 1 204 ? -10.328 -7.109 37.094 1 25.97 204 GLU B O 1
#

Solvent-accessible surface area (backbone atoms only — not comparable to full-atom values): 22434 Å² total; per-residue (Å²): 84,72,40,64,41,81,47,77,50,78,48,67,47,55,70,86,40,64,81,41,59,65,69,58,33,47,49,53,51,47,40,71,71,40,48,78,32,27,34,67,100,56,28,36,26,61,25,76,69,48,75,76,45,80,41,85,60,50,63,46,92,94,40,92,32,34,35,32,43,34,33,30,32,30,33,18,45,38,73,50,70,70,39,75,47,73,31,28,50,67,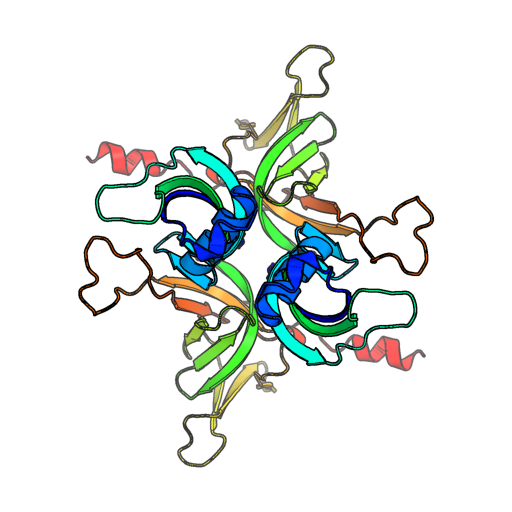45,40,35,84,65,25,37,31,30,26,47,79,88,51,58,54,31,35,27,44,50,90,28,40,44,79,53,57,51,76,46,57,75,44,94,89,42,59,40,35,40,47,26,39,46,51,92,94,38,75,44,74,64,50,64,86,35,54,28,29,29,31,29,67,39,71,45,61,56,80,64,86,65,86,62,57,89,86,51,77,67,60,26,57,65,42,35,34,31,29,28,63,50,90,89,36,28,44,52,71,78,71,55,68,72,61,69,56,60,67,58,63,80,97,85,72,39,64,43,81,47,76,47,78,48,67,48,55,71,85,39,64,81,42,59,64,70,58,33,49,49,53,53,47,40,71,71,39,47,78,33,25,33,67,100,56,27,35,26,61,24,77,68,48,75,75,45,79,43,85,59,51,62,46,91,92,40,92,32,34,35,31,44,34,33,31,33,31,34,19,46,40,71,50,68,70,39,75,48,72,31,28,49,66,46,39,35,84,64,25,39,32,30,26,47,79,88,51,58,55,31,35,29,44,49,91,29,41,44,80,52,56,52,76,45,58,74,44,94,89,40,61,40,36,40,48,27,39,47,51,93,94,38,75,44,73,64,51,64,87,35,55,28,30,30,30,29,66,39,74,45,59,56,79,63,86,63,84,63,57,88,86,50,76,68,59,27,57,63,41,35,34,33,30,28,61,49,90,86,35,28,45,51,72,79,70,53,68,74,61,69,58,60,68,59,63,81,97

Secondary structure (DSSP, 8-state):
-EEEEEEEEEEE--GGGTTS-HHHHHHHHHHHHHTTPEETTTEEEEEEEEEEEEEEEEE-TT--SEEEEEEEEEEEE---TT-EEEEEEEEEETTEEEEE-SS---EEEEGGGS-SSEEEEESSTT-SBEEEEEEETTEEEE--TTSEEEEEEEEEE----SS---TTS--B---EEEEE--STT-EEGGGTS-STHHHHHH--/-EEEEEEEEEEE--GGGTTS-HHHHHHHHHHHHHTT-EETTTEEEEEEEEEEEEEEEEE-TT--SEEEEEEEEEEEE---TT-EEEEEEEEEETTEEEEE-SS---EEEEGGGS-SSEEEEESSTT-SBEEEEEEETTEEEE--TTSEEEEEEEEEE----SS---TTS--B---EEEEE--STT-EEGGGTS-S-HHHHHH--

Organism: Cajanus cajan (NCBI:txid3821)

Nearest PDB structures (foldseek):
  7ae3-assembly1_G  TM=8.693E-01  e=2.794E-15  Homo sapiens
  3ayh-assembly1_B  TM=8.326E-01  e=7.626E-16  Schizosaccharomyces pombe 972h-
  8cro-assembly1_E  TM=7.764E-01  e=6.400E-12  Pyrococcus furiosus DSM 3638
  1go3-assembly1_E  TM=7.960E-01  e=1.398E-10  Methanocaldococcus jannaschii
  1go3-assembly2_M  TM=7.941E-01  e=2.981E-10  Methanocaldococcus jannaschii

Radius of gyration: 24.83 Å; Cα contacts (8 Å, |Δi|>4): 872; chains: 2; bounding box: 67×70×68 Å

Foldseek 3Di:
DKDKDKDKDKDWFDPVLVVDDPQVSVQVVVCVQQAQFQAPPQAGFPHFDFWDDKDWQDADVVRPTGMIITITMTIHDDDDAFDKDKFFFDFAFPQFTWTDPPSDTQETEGPVQEAPPKDWDAPDDVHRGTWIWHQDPNDTHIRDRVFTWIWGWHDKDWDDDPDPDPPPRRNTTDIHTYTHQHDPCGTGVCVPPPCPVVVVVVVD/DKDKDKDKDKDWFDPVLVVDDPQVSVQVVVCVQQAQFQAPPQAGFPHFDHWDDKDWQDADVVRPTGMIITITMTIHDDDDAFDKDKFFFDFAFPQFTWTDPPSDTQETEGPVQEAPPKDWDAPDDVHRGTWIWHQDPNDTHIRDRVFTWIWGWHDKDWDDDPDPDPPPDRNTTDIHTYTHQHDPCGTGVCVPPPCPVVVVVVVD

Sequence (408 aa):
MFYLSRIEHKLSLPPTRLVLPIREAIHMELEKLFLDKVIANLGLCISVYDIRSIDGGFIFAGDGAPTFTVVFNLIMFRPFVGEIITAKLFSSDADGLRLTLGFFDDIYVPAHHLPYPNHFVAEQVNSKKGVWFWDFNDQSYPIEDTDVIKFRVQNVSYPPIPVEQPKESKPFAPMLVTGSLDHDGLGPISWWFAEELEEEVENEMFYLSRIEHKLSLPPTRLVLPIREAIHMELEKLFLDKVIANLGLCISVYDIRSIDGGFIFAGDGAPTFTVVFNLIMFRPFVGEIITAKLFSSDADGLRLTLGFFDDIYVPAHHLPYPNHFVAEQVNSKKGVWFWDFNDQSYPIEDTDVIKFRVQNVSYPPIPVEQPKESKPFAPMLVTGSLDHDGLGPISWWFAEELEEEVENE

pLDDT: mean 86.79, std 15.72, range [25.97, 98.56]

InterPro domains:
  IPR005576 RNA polymerase Rpb7-like , N-terminal [PF03876] (8-64)
  IPR012340 Nucleic acid-binding, OB-fold [G3DSA:2.40.50.140] (80-192)
  IPR012340 Nucleic acid-binding, OB-fold [SSF50249] (79-188)
  IPR013238 RNA polymerase III, subunit Rpc25 [PF08292] (83-192)
  IPR036898 RNA polymerase Rpb7-like, N-terminal domain superfamily [G3DSA:3.30.1490.120] (1-79)
  IPR036898 RNA polymerase Rpb7-like, N-terminal domain superfamily [SSF88798] (1-78)
  IPR045113 RNA polymerase subunit Rpb7-like [PTHR12709] (1-180)